Protein 2X2S (pdb70)

Foldseek 3Di:
DDDAWAKWFKAQQLANQWTWFFDDDPLAFWTFIWIAGDDPDDDLRRMWTWAFDDDDDQPTKTWTARRPNRFTFFADAAPDTTTGGDDDPPPQRRIWGWHALPPQFKTATAGSPQRNATWFFPPSDNDGDTGIGRHHDDSDSRRIIGIGHD/DDPAWDKWFKAAQLARQWGWFQPPLDLAFWGWIAIAGCPPHHDQRRMWTWAFDDDDDQPTKTWTARRRRRFTWFADDEFATITGGHDDPPPQRRIWGWHALDPPDDFKTWTAGSVNRLATFFFPPSDNDGDTGTGSYHHDSDSRRIIGTHHD/DDDAWAKWFKAQQLANQWTWFQPPLDQAFWGWIAIAGAPPDRDQRRMWTWAFDDDDDQVTKTFTARRRHRFTWFADAAPDFITGGHDDPPPQRRIWGWAALVCKTATAGSVQNQATWFFPPSDNDGPTGTGRHHDDSDSRRIIDIGHD/DPPAWDKWFKAAQLARQWTWFQPPLDQAFWGWIFIAGCPPHHDQRRMWTWAFDDDDDQVTKTWTARRRRRFTFFADDEFATITGGHDDPVDQRRIWGWHALDPPDDFKTWTAGSVNRQATFFFPPSDNDGPTGTGSYHHDSPSRRIIGTHHD

Organism: Sclerotinia sclerotiorum (NCBI:txid5180)

B-factor: mean 22.31, std 8.88, range [4.74, 63.53]

InterPro domains:
  IPR000772 Ricin B, lectin domain [PF14200] (45-135)
  IPR035992 Ricin B-like lectins [SSF50370] (7-150)

Radius of gyration: 33.46 Å; Cα contacts (8 Å, |Δi|>4): 2000; chains: 4; bounding box: 42×69×101 Å

CATH classification: 2.80.10.50

Nearest PDB structures (foldseek):
  2x2s-assembly1_C  TM=1.007E+00  e=1.708E-29  Sclerotinia sclerotiorum
  2x2s-assembly2_A  TM=9.882E-01  e=2.435E-25  Sclerotinia sclerotiorum
  2x2t-assembly1_A-2  TM=9.970E-01  e=7.526E-25  Sclerotinia sclerotiorum
  4ouj-assembly1_A  TM=8.711E-01  e=2.627E-09  Clostridium botulinum B1 str. Okra
  2vse-assembly2_B  TM=8.659E-01  e=9.618E-08  Lysinibacillus sphaericus

Structure (mmCIF, N/CA/C/O backbone):
data_2X2S
#
_entry.id   2X2S
#
_cell.length_a   127.318
_cell.length_b   127.318
_cell.length_c   86.652
_cell.angle_alpha   90.00
_cell.angle_beta   90.00
_cell.angle_gamma   120.00
#
_symmetry.space_group_name_H-M   'P 61'
#
loop_
_entity.id
_entity.type
_entity.pdbx_description
1 polymer AGGLUTININ
2 non-polymer GLYCEROL
3 water water
#
loop_
_atom_site.group_PDB
_atom_site.id
_atom_site.type_symbol
_atom_site.label_atom_id
_atom_site.label_alt_id
_atom_site.label_comp_id
_atom_site.label_asym_id
_atom_site.label_entity_id
_atom_site.label_seq_id
_atom_site.pdbx_PDB_ins_code
_atom_site.Cartn_x
_atom_site.Cartn_y
_atom_site.Cartn_z
_atom_site.occupancy
_atom_site.B_iso_or_equiv
_atom_site.auth_seq_id
_atom_site.auth_comp_id
_atom_site.auth_asym_id
_atom_site.auth_atom_id
_atom_site.pdbx_PDB_model_num
ATOM 1 N N . GLY A 1 2 ? 37.826 0.106 18.512 1.00 32.24 2 GLY A N 1
ATOM 2 C CA . GLY A 1 2 ? 36.639 0.725 17.887 1.00 31.78 2 GLY A CA 1
ATOM 3 C C . GLY A 1 2 ? 36.699 2.224 18.087 1.00 29.89 2 GLY A C 1
ATOM 4 O O . GLY A 1 2 ? 37.370 2.719 19.001 1.00 32.30 2 GLY A O 1
ATOM 5 N N . PHE A 1 3 ? 36.000 2.940 17.234 1.00 30.38 3 PHE A N 1
ATOM 6 C CA . PHE A 1 3 ? 35.934 4.383 17.323 1.00 28.91 3 PHE A CA 1
ATOM 7 C C . PHE A 1 3 ? 34.826 4.716 18.306 1.00 32.51 3 PHE A C 1
ATOM 8 O O . PHE A 1 3 ? 33.674 4.305 18.110 1.00 33.17 3 PHE A O 1
ATOM 16 N N . LYS A 1 4 ? 35.182 5.456 19.352 1.00 28.53 4 LYS A N 1
ATOM 17 C CA . LYS A 1 4 ? 34.259 5.816 20.424 1.00 32.99 4 LYS A CA 1
ATOM 18 C C . LYS A 1 4 ? 34.206 7.342 20.588 1.00 30.38 4 LYS A C 1
ATOM 19 O O . LYS A 1 4 ? 33.878 7.819 21.663 1.00 33.32 4 LYS A O 1
ATOM 25 N N . GLY A 1 5 ? 34.501 8.091 19.527 1.00 26.06 5 GLY A N 1
ATOM 26 C CA . GLY A 1 5 ? 34.486 9.561 19.603 1.00 25.99 5 GLY A CA 1
ATOM 27 C C . GLY A 1 5 ? 35.874 10.103 19.904 1.00 23.58 5 GLY A C 1
ATOM 28 O O . GLY A 1 5 ? 36.880 9.482 19.580 1.00 21.50 5 GLY A O 1
ATOM 29 N N . VAL A 1 6 ? 35.934 11.265 20.537 1.00 21.07 6 VAL A N 1
ATOM 30 C CA . VAL A 1 6 ? 37.205 11.947 20.677 1.00 19.07 6 VAL A CA 1
ATOM 31 C C . VAL A 1 6 ? 38.177 11.143 21.530 1.00 18.64 6 VAL A C 1
ATOM 32 O O . VAL A 1 6 ? 37.782 10.489 22.512 1.00 22.29 6 VAL A O 1
ATOM 36 N N . GLY A 1 7 ? 39.457 11.225 21.171 1.00 19.07 7 GLY A N 1
ATOM 37 C CA . GLY A 1 7 ? 40.509 10.545 21.882 1.00 18.74 7 GLY A CA 1
ATOM 38 C C . GLY A 1 7 ? 41.701 10.303 20.976 1.00 18.07 7 GLY A C 1
ATOM 39 O O . GLY A 1 7 ? 41.683 10.733 19.853 1.00 17.78 7 GLY A O 1
ATOM 40 N N . THR A 1 8 ? 42.707 9.598 21.506 1.00 17.79 8 THR A N 1
ATOM 41 C CA A THR A 1 8 ? 43.920 9.253 20.778 0.40 17.45 8 THR A CA 1
ATOM 42 C CA B THR A 1 8 ? 43.894 9.273 20.735 0.60 17.08 8 THR A CA 1
ATOM 43 C C . THR A 1 8 ? 43.797 7.830 20.250 1.00 18.51 8 THR A C 1
ATOM 44 O O . THR A 1 8 ? 43.388 6.933 20.997 1.00 18.33 8 THR A O 1
ATOM 51 N N . TYR A 1 9 ? 44.142 7.637 18.981 1.00 16.66 9 TYR A N 1
ATOM 52 C CA . TYR A 1 9 ? 44.032 6.348 18.311 1.00 17.82 9 TYR A CA 1
ATOM 53 C C . TYR A 1 9 ? 45.190 6.063 17.401 1.00 18.20 9 TYR A C 1
ATOM 54 O O . TYR A 1 9 ? 45.826 6.978 16.868 1.00 17.66 9 TYR A O 1
ATOM 63 N N . GLU A 1 10 ? 45.434 4.771 17.160 1.00 17.28 10 GLU A N 1
ATOM 64 C CA . GLU A 1 10 ? 46.089 4.359 15.931 1.00 16.19 10 GLU A CA 1
ATOM 65 C C . GLU A 1 10 ? 44.992 4.169 14.902 1.00 16.92 10 GLU A C 1
ATOM 66 O O . GLU A 1 10 ? 43.916 3.671 15.244 1.00 17.08 10 GLU A O 1
ATOM 72 N N . ILE A 1 11 ? 45.249 4.577 13.667 1.00 15.52 11 ILE A N 1
ATOM 73 C CA . ILE A 1 11 ? 44.294 4.435 12.589 1.00 15.37 11 ILE A CA 1
ATOM 74 C C . ILE A 1 11 ? 44.888 3.376 11.665 1.00 15.47 11 ILE A C 1
ATOM 75 O O . ILE A 1 11 ? 46.012 3.517 11.205 1.00 15.36 11 ILE A O 1
ATOM 80 N N . VAL A 1 12 ? 44.126 2.324 11.430 1.00 14.30 12 VAL A N 1
ATOM 81 C CA . VAL A 1 12 ? 44.653 1.052 10.903 1.00 14.31 12 VAL A CA 1
ATOM 82 C C . VAL A 1 12 ? 43.919 0.664 9.630 1.00 14.47 12 VAL A C 1
ATOM 83 O O . VAL A 1 12 ? 42.694 0.541 9.626 1.00 15.43 12 VAL A O 1
ATOM 87 N N . PRO A 1 13 ? 44.666 0.468 8.520 1.00 13.91 13 PRO A N 1
ATOM 88 C CA . PRO A 1 13 ? 43.955 0.106 7.289 1.00 14.85 13 PRO A CA 1
ATOM 89 C C . PRO A 1 13 ? 43.349 -1.289 7.349 1.00 17.37 13 PRO A C 1
ATOM 90 O O . PRO A 1 13 ? 43.999 -2.227 7.790 1.00 16.13 13 PRO A O 1
ATOM 94 N N . TYR A 1 14 ? 42.110 -1.415 6.888 1.00 16.13 14 TYR A N 1
ATOM 95 C CA . TYR A 1 14 ? 41.338 -2.630 6.987 1.00 17.71 14 TYR A CA 1
ATOM 96 C C . TYR A 1 14 ? 42.013 -3.821 6.336 1.00 16.80 14 TYR A C 1
ATOM 97 O O . TYR A 1 14 ? 42.037 -4.903 6.911 1.00 19.37 14 TYR A O 1
ATOM 106 N N . GLN A 1 15 ? 42.600 -3.603 5.173 1.00 15.55 15 GLN A N 1
ATOM 107 C CA . GLN A 1 15 ? 43.237 -4.720 4.450 1.00 16.50 15 GLN A CA 1
ATOM 108 C C . GLN A 1 15 ? 44.550 -5.168 5.098 1.00 16.30 15 GLN A C 1
ATOM 109 O O . GLN A 1 15 ? 45.025 -6.260 4.833 1.00 17.15 15 GLN A O 1
ATOM 115 N N . ALA A 1 16 ? 45.143 -4.338 5.932 1.00 15.68 16 ALA A N 1
ATOM 116 C CA . ALA A 1 16 ? 46.448 -4.648 6.522 1.00 16.46 16 ALA A CA 1
ATOM 117 C C . ALA A 1 16 ? 46.543 -4.169 7.963 1.00 14.63 16 ALA A C 1
ATOM 118 O O . ALA A 1 16 ? 47.278 -3.191 8.254 1.00 15.09 16 ALA A O 1
ATOM 120 N N . PRO A 1 17 ? 45.896 -4.900 8.883 1.00 16.00 17 PRO A N 1
ATOM 121 C CA . PRO A 1 17 ? 45.939 -4.487 10.268 1.00 17.67 17 PRO A CA 1
ATOM 122 C C . PRO A 1 17 ? 47.307 -4.609 10.948 1.00 16.78 17 PRO A C 1
ATOM 123 O O . PRO A 1 17 ? 47.480 -4.106 12.066 1.00 17.25 17 PRO A O 1
ATOM 127 N N . SER A 1 18 ? 48.276 -5.202 10.253 1.00 14.74 18 SER A N 1
ATOM 128 C CA . SER A 1 18 ? 49.670 -5.191 10.699 1.00 15.43 18 SER A CA 1
ATOM 129 C C . SER A 1 18 ? 50.369 -3.843 10.473 1.00 15.88 18 SER A C 1
ATOM 130 O O . SER A 1 18 ? 51.566 -3.703 10.802 1.00 17.02 18 SER A O 1
ATOM 133 N N . LEU A 1 19 ? 49.647 -2.893 9.900 1.00 14.99 19 LEU A N 1
ATOM 134 C CA . LEU A 1 19 ? 50.151 -1.561 9.580 1.00 14.25 19 LEU A CA 1
ATOM 135 C C . LEU A 1 19 ? 49.280 -0.491 10.276 1.00 15.00 19 LEU A C 1
ATOM 136 O O . LEU A 1 19 ? 48.151 -0.748 10.678 1.00 15.30 19 LEU A O 1
ATOM 141 N N . ASN A 1 20 ? 49.816 0.722 10.383 1.00 15.02 20 ASN A N 1
ATOM 142 C CA . ASN A 1 20 ? 48.988 1.870 10.786 1.00 15.48 20 ASN A CA 1
ATOM 143 C C . ASN A 1 20 ? 49.361 3.121 10.004 1.00 15.10 20 ASN A C 1
ATOM 144 O O . ASN A 1 20 ? 50.301 3.124 9.191 1.00 15.45 20 ASN A O 1
ATOM 149 N N . LEU A 1 21 ? 48.597 4.179 10.243 1.00 16.04 21 LEU A N 1
ATOM 150 C CA A LEU A 1 21 ? 48.778 5.469 9.588 0.60 16.34 21 LEU A CA 1
ATOM 151 C CA B LEU A 1 21 ? 48.822 5.454 9.557 0.40 16.04 21 LEU A CA 1
ATOM 152 C C . LEU A 1 21 ? 49.901 6.238 10.304 1.00 15.98 21 LEU A C 1
ATOM 153 O O . LEU A 1 21 ? 49.840 6.417 11.516 1.00 17.18 21 LEU A O 1
ATOM 162 N N . ASN A 1 22 ? 50.911 6.674 9.565 1.00 15.79 22 ASN A N 1
ATOM 163 C CA . ASN A 1 22 ? 52.158 7.250 10.139 1.00 18.37 22 ASN A CA 1
ATOM 164 C C . ASN A 1 22 ? 52.534 8.482 9.330 1.00 22.18 22 ASN A C 1
ATOM 165 O O . ASN A 1 22 ? 52.426 8.483 8.089 1.00 21.09 22 ASN A O 1
ATOM 170 N N . ALA A 1 23 ? 53.029 9.518 10.011 1.00 17.81 23 ALA A N 1
ATOM 171 C CA . ALA A 1 23 ? 53.689 10.625 9.323 1.00 19.86 23 ALA A CA 1
ATOM 172 C C . ALA A 1 23 ? 55.009 10.827 10.050 1.00 22.15 23 ALA A C 1
ATOM 173 O O . ALA A 1 23 ? 55.036 10.803 11.274 1.00 24.78 23 ALA A O 1
ATOM 175 N N . TRP A 1 24 ? 56.104 10.983 9.337 1.00 20.43 24 TRP A N 1
ATOM 176 C CA . TRP A 1 24 ? 57.377 11.183 10.021 1.00 24.01 24 TRP A CA 1
ATOM 177 C C . TRP A 1 24 ? 57.996 12.512 9.675 1.00 27.07 24 TRP A C 1
ATOM 178 O O . TRP A 1 24 ? 58.047 12.921 8.513 1.00 29.25 24 TRP A O 1
ATOM 189 N N . GLU A 1 25 ? 58.508 13.183 10.703 1.00 27.31 25 GLU A N 1
ATOM 190 C CA . GLU A 1 25 ? 59.463 14.252 10.494 1.00 29.22 25 GLU A CA 1
ATOM 191 C C . GLU A 1 25 ? 60.476 14.257 11.636 1.00 29.96 25 GLU A C 1
ATOM 192 O O . GLU A 1 25 ? 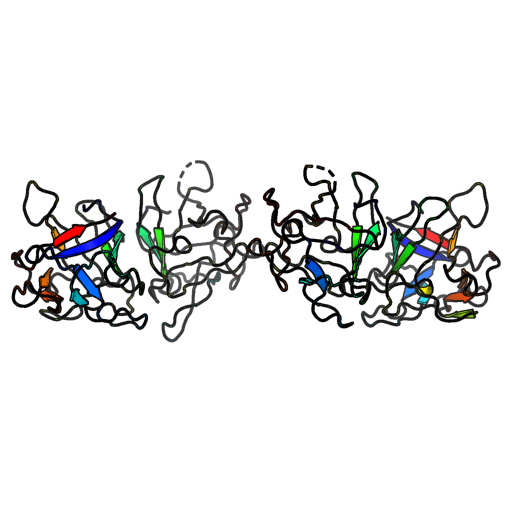60.184 13.759 12.740 1.00 30.80 25 GLU A O 1
ATOM 198 N N . GLY A 1 26 ? 61.662 14.799 11.358 1.00 31.12 26 GLY A N 1
ATOM 199 C CA . GLY A 1 26 ? 62.774 14.755 12.306 1.00 34.48 26 GLY A CA 1
ATOM 200 C C . GLY A 1 26 ? 62.990 16.021 13.109 1.00 36.52 26 GLY A C 1
ATOM 201 O O . GLY A 1 26 ? 63.654 15.965 14.149 1.00 38.17 26 GLY A O 1
ATOM 202 N N . LYS A 1 27 ? 62.490 17.167 12.629 1.00 33.58 27 LYS A N 1
ATOM 203 C CA . LYS A 1 27 ? 62.637 18.429 13.370 1.00 36.18 27 LYS A CA 1
ATOM 204 C C . LYS A 1 27 ? 61.306 19.146 13.498 1.00 32.55 27 LYS A C 1
ATOM 205 O O . LYS A 1 27 ? 61.269 20.377 13.473 1.00 32.19 27 LYS A O 1
ATOM 211 N N . LEU A 1 28 ? 60.239 18.360 13.629 1.00 29.26 28 LEU A N 1
ATOM 212 C CA . LEU A 1 28 ? 58.889 18.885 13.903 1.00 28.82 28 LEU A CA 1
ATOM 213 C C . LEU A 1 28 ? 58.355 19.808 12.793 1.00 28.29 28 LEU A C 1
ATOM 214 O O . LEU A 1 28 ? 57.374 20.496 12.968 1.00 29.44 28 LEU A O 1
ATOM 219 N N . GLU A 1 29 ? 58.964 19.766 11.615 1.00 27.40 29 GLU A N 1
ATOM 220 C CA . GLU A 1 29 ? 58.527 20.630 10.530 1.00 27.17 29 GLU A CA 1
ATOM 221 C C . GLU A 1 29 ? 57.164 20.171 9.944 1.00 24.88 29 GLU A C 1
ATOM 222 O O . GLU A 1 29 ? 56.863 18.981 9.962 1.00 23.03 29 GLU A O 1
ATOM 228 N N . PRO A 1 30 ? 56.359 21.119 9.418 1.00 22.39 30 PRO A N 1
ATOM 229 C CA . PRO A 1 30 ? 55.080 20.774 8.790 1.00 21.00 30 PRO A CA 1
ATOM 230 C C . PRO A 1 30 ? 55.242 20.174 7.430 1.00 22.18 30 PRO A C 1
ATOM 231 O O . PRO A 1 30 ? 56.281 20.349 6.797 1.00 24.23 30 PRO A O 1
ATOM 235 N N . GLY A 1 31 ? 54.212 19.462 6.980 1.00 19.56 31 GLY A N 1
ATOM 236 C CA . GLY A 1 31 ? 54.151 18.968 5.587 1.00 20.59 31 GLY A CA 1
ATOM 237 C C . GLY A 1 31 ? 54.497 17.524 5.332 1.00 21.32 31 GLY A C 1
ATOM 238 O O . GLY A 1 31 ? 54.562 17.119 4.166 1.00 21.85 31 GLY A O 1
ATOM 239 N N . ALA A 1 32 ? 54.771 16.765 6.393 1.00 17.75 32 ALA A N 1
ATOM 240 C CA . ALA A 1 32 ? 55.020 15.318 6.233 1.00 18.71 32 ALA A CA 1
ATOM 241 C C . ALA A 1 32 ? 53.888 14.650 5.471 1.00 17.87 32 ALA A C 1
ATOM 242 O O . ALA A 1 32 ? 52.692 14.927 5.717 1.00 17.04 32 ALA A O 1
ATOM 244 N N . VAL A 1 33 ? 54.227 13.733 4.570 1.00 17.88 33 VAL A N 1
ATOM 245 C CA . VAL A 1 33 ? 53.198 12.946 3.911 1.00 17.81 33 VAL A CA 1
ATOM 246 C C . VAL A 1 33 ? 52.825 11.779 4.792 1.00 17.10 33 VAL A C 1
ATOM 247 O O . VAL A 1 33 ? 53.595 11.353 5.665 1.00 19.19 33 VAL A O 1
ATOM 251 N N . VAL A 1 34 ? 51.639 11.258 4.565 1.00 16.25 34 VAL A N 1
ATOM 252 C CA . VAL A 1 34 ? 51.096 10.205 5.382 1.00 15.10 34 VAL A CA 1
ATOM 253 C C . VAL A 1 34 ? 51.142 8.920 4.560 1.00 15.32 34 VAL A C 1
ATOM 254 O O . VAL A 1 34 ? 50.635 8.847 3.427 1.00 17.06 34 VAL A O 1
ATOM 258 N N . ARG A 1 35 ? 51.692 7.891 5.191 1.00 15.91 35 ARG A N 1
ATOM 259 C CA . ARG A 1 35 ? 51.826 6.583 4.587 1.00 15.84 35 ARG A CA 1
ATOM 260 C C . ARG A 1 35 ? 51.439 5.540 5.594 1.00 14.96 35 ARG A C 1
ATOM 261 O O . ARG A 1 35 ? 51.410 5.800 6.797 1.00 16.84 35 ARG A O 1
ATOM 269 N N . THR A 1 36 ? 51.169 4.346 5.113 1.00 14.49 36 THR A N 1
ATOM 270 C CA . THR A 1 36 ? 51.029 3.228 6.026 1.00 13.71 36 THR A CA 1
ATOM 271 C C . THR A 1 36 ? 52.425 2.809 6.448 1.00 15.34 36 THR A C 1
ATOM 272 O O . THR A 1 36 ? 53.414 3.013 5.725 1.00 16.21 36 THR A O 1
ATOM 276 N N . TYR A 1 37 ? 52.526 2.231 7.630 1.00 15.67 37 TYR A N 1
ATOM 277 C CA . TYR A 1 37 ? 53.815 1.796 8.129 1.00 16.89 37 TYR A CA 1
ATOM 278 C C . TYR A 1 37 ? 53.606 0.661 9.104 1.00 15.21 37 TYR A C 1
ATOM 279 O O . TYR A 1 37 ? 52.591 0.561 9.801 1.00 15.86 37 TYR A O 1
ATOM 288 N N . THR A 1 38 ? 54.608 -0.204 9.146 1.00 16.63 38 THR A N 1
ATOM 289 C CA . THR A 1 38 ? 54.679 -1.281 10.085 1.00 17.98 38 THR A CA 1
ATOM 290 C C . THR A 1 38 ? 54.243 -0.885 11.483 1.00 18.80 38 THR A C 1
ATOM 291 O O . THR A 1 38 ? 54.777 0.050 12.089 1.00 18.80 38 THR A O 1
ATOM 295 N N . ARG A 1 39 ? 53.332 -1.666 12.025 1.00 19.52 39 ARG A N 1
ATOM 296 C CA . ARG A 1 39 ? 52.705 -1.353 13.281 1.00 23.00 39 ARG A CA 1
ATOM 297 C C . ARG A 1 39 ? 53.524 -1.819 14.439 1.00 25.07 39 ARG A C 1
ATOM 298 O O . ARG A 1 39 ? 53.831 -3.030 14.589 1.00 24.48 39 ARG A O 1
ATOM 306 N N . GLY A 1 40 ? 53.960 -0.865 15.259 1.00 28.22 40 GLY A N 1
ATOM 307 C CA . GLY A 1 40 ? 54.595 -1.228 16.512 1.00 31.24 40 GLY A CA 1
ATOM 308 C C . GLY A 1 40 ? 53.542 -1.755 17.482 1.00 32.42 40 GLY A C 1
ATOM 309 O O . GLY A 1 40 ? 52.386 -1.273 17.518 1.00 31.20 40 GLY A O 1
ATOM 310 N N . ASP A 1 41 ? 53.920 -2.790 18.208 1.00 30.49 41 ASP A N 1
ATOM 311 C CA . ASP A 1 41 ? 53.098 -3.302 19.314 1.00 32.48 41 ASP A CA 1
ATOM 312 C C . ASP A 1 41 ? 52.782 -2.177 20.313 1.00 34.95 41 ASP A C 1
ATOM 313 O O . ASP A 1 41 ? 51.656 -2.099 20.830 1.00 36.21 41 ASP A O 1
ATOM 318 N N . LYS A 1 42 ? 53.769 -1.298 20.529 1.00 35.31 42 LYS A N 1
ATOM 319 C CA . LYS A 1 42 ? 53.604 -0.044 21.284 1.00 36.67 42 LYS A CA 1
ATOM 320 C C . LYS A 1 42 ? 53.909 1.136 20.335 1.00 35.64 42 LYS A C 1
ATOM 321 O O . LYS A 1 42 ? 55.060 1.533 20.163 1.00 37.07 42 LYS A O 1
ATOM 327 N N . PRO A 1 43 ? 52.879 1.686 19.699 1.00 34.39 43 PRO A N 1
ATOM 328 C CA . PRO A 1 43 ? 53.155 2.680 18.639 1.00 34.36 43 PRO A CA 1
ATOM 329 C C . PRO A 1 43 ? 53.771 3.990 19.146 1.00 34.20 43 PRO A C 1
ATOM 330 O O . PRO A 1 43 ? 53.454 4.448 20.257 1.00 34.09 43 PRO A O 1
ATOM 334 N N . SER A 1 44 ? 54.678 4.572 18.364 1.00 33.58 44 SER A N 1
ATOM 335 C CA . SER A 1 44 ? 55.257 5.866 18.741 1.00 31.63 44 SER A CA 1
ATOM 336 C C . SER A 1 44 ? 54.258 6.952 18.377 1.00 28.47 44 SER A C 1
ATOM 337 O O . SER A 1 44 ? 53.310 6.689 17.661 1.00 24.48 44 SER A O 1
ATOM 340 N N . ASP A 1 45 ? 54.480 8.171 18.857 1.00 24.06 45 ASP A N 1
ATOM 341 C CA A ASP A 1 45 ? 53.554 9.301 18.698 0.60 25.14 45 ASP A CA 1
ATOM 342 C CA B ASP A 1 45 ? 53.441 9.194 18.670 0.40 25.44 45 ASP A CA 1
ATOM 343 C C . ASP A 1 45 ? 53.371 9.764 17.252 1.00 21.79 45 ASP A C 1
ATOM 344 O O . ASP A 1 45 ? 52.383 10.438 16.914 1.00 21.44 45 ASP A O 1
ATOM 353 N N A ASN A 1 46 ? 54.318 9.442 16.378 0.70 21.95 46 ASN A N 1
ATOM 354 N N B ASN A 1 46 ? 54.367 9.462 16.409 0.30 21.50 46 ASN A N 1
ATOM 355 C CA A ASN A 1 46 ? 54.139 9.828 14.988 0.70 19.46 46 ASN A CA 1
ATOM 356 C CA B ASN A 1 46 ? 54.268 9.672 14.952 0.30 19.69 46 ASN A CA 1
ATOM 357 C C A ASN A 1 46 ? 53.093 8.949 14.286 0.70 19.64 46 ASN A C 1
ATOM 358 C C B ASN A 1 46 ? 53.064 8.970 14.340 0.30 19.31 46 ASN A C 1
ATOM 359 O O A ASN A 1 46 ? 52.622 9.292 13.192 0.70 19.03 46 ASN A O 1
ATOM 360 O O B ASN A 1 46 ? 52.505 9.413 13.333 0.30 18.82 46 ASN A O 1
ATOM 369 N N . ALA A 1 47 ? 52.728 7.828 14.931 1.00 19.44 47 ALA A N 1
ATOM 370 C CA . ALA A 1 47 ? 51.677 6.956 14.472 1.00 17.55 47 ALA A CA 1
ATOM 371 C C . ALA A 1 47 ? 50.464 6.953 15.410 1.00 17.00 47 ALA A C 1
ATOM 372 O O . ALA A 1 47 ? 49.670 6.017 15.408 1.00 19.17 47 ALA A O 1
ATOM 374 N N . LYS A 1 48 ? 50.313 7.997 16.234 1.00 17.28 48 LYS A N 1
ATOM 375 C CA . LYS A 1 48 ? 49.105 8.187 17.031 1.00 17.14 48 LYS A CA 1
ATOM 376 C C . LYS A 1 48 ? 48.455 9.519 16.637 1.00 15.77 48 LYS A C 1
ATOM 377 O O . LYS A 1 48 ? 49.152 10.453 16.226 1.00 15.00 48 LYS A O 1
ATOM 383 N N . TRP A 1 49 ? 47.139 9.552 16.719 1.00 13.83 49 TRP A N 1
ATOM 384 C CA . TRP A 1 49 ? 46.333 10.648 16.140 1.00 13.43 49 TRP A CA 1
ATOM 385 C C . TRP A 1 49 ? 45.272 11.026 17.139 1.00 14.46 49 TRP A C 1
ATOM 386 O O . TRP A 1 49 ? 44.521 10.161 17.635 1.00 15.52 49 TRP A O 1
ATOM 397 N N . GLN A 1 50 ? 45.214 12.312 17.463 1.00 14.08 50 GLN A N 1
ATOM 398 C CA . GLN A 1 50 ? 44.152 12.814 18.288 1.00 13.94 50 GLN A CA 1
ATOM 399 C C . GLN A 1 50 ? 42.970 13.196 17.418 1.00 16.12 50 GLN A C 1
ATOM 400 O O . GLN A 1 50 ? 43.071 14.072 16.532 1.00 15.49 50 GLN A O 1
ATOM 406 N N . VAL A 1 51 ? 41.864 12.504 17.634 1.00 14.64 51 VAL A N 1
ATOM 407 C CA . VAL A 1 51 ? 40.606 12.842 16.969 1.00 14.17 51 VAL A CA 1
ATOM 408 C C . VAL A 1 51 ? 39.948 13.879 17.865 1.00 15.17 51 VAL A C 1
ATOM 409 O O . VAL A 1 51 ? 39.628 13.601 19.010 1.00 16.40 51 VAL A O 1
ATOM 413 N N . ALA A 1 52 ? 39.774 15.075 17.308 1.00 14.37 52 ALA A N 1
ATOM 414 C CA . ALA A 1 52 ? 39.256 16.236 18.028 1.00 13.92 52 ALA A CA 1
ATOM 415 C C . ALA A 1 52 ? 37.982 16.738 17.359 1.00 15.07 52 ALA A C 1
ATOM 416 O O . ALA A 1 52 ? 38.000 17.094 16.192 1.00 15.38 52 ALA A O 1
ATOM 418 N N . LEU A 1 53 ? 36.889 16.771 18.103 1.00 15.36 53 LEU A N 1
ATOM 419 C CA . LEU A 1 53 ? 35.596 17.245 17.568 1.00 14.56 53 LEU A CA 1
ATOM 420 C C . LEU A 1 53 ? 35.636 18.735 17.375 1.00 14.50 53 LEU A C 1
ATOM 421 O O . LEU A 1 53 ? 35.982 19.464 18.316 1.00 15.30 53 LEU A O 1
ATOM 426 N N . VAL A 1 54 ? 35.268 19.194 16.182 1.00 14.46 54 VAL A N 1
ATOM 427 C CA . VAL A 1 54 ? 35.200 20.625 15.860 1.00 15.42 54 VAL A CA 1
ATOM 428 C C . VAL A 1 54 ? 33.812 21.146 15.476 1.00 16.96 54 VAL A C 1
ATOM 429 O O . VAL A 1 54 ? 33.555 22.370 15.525 1.00 18.69 54 VAL A O 1
ATOM 433 N N . ALA A 1 55 ? 32.888 20.253 15.119 1.00 17.84 55 ALA A N 1
ATOM 434 C CA . ALA A 1 55 ? 31.509 20.685 14.862 1.00 17.57 55 ALA A CA 1
ATOM 435 C C . ALA A 1 55 ? 30.566 19.517 14.921 1.00 20.64 55 ALA A C 1
ATOM 436 O O . ALA A 1 55 ? 30.960 18.374 14.662 1.00 19.54 55 ALA A O 1
ATOM 438 N N . GLY A 1 56 ? 29.321 19.809 15.271 1.00 23.28 56 GLY A N 1
ATOM 439 C CA . GLY A 1 56 ? 28.278 18.803 15.183 1.00 23.96 56 GLY A CA 1
ATOM 440 C C . GLY A 1 56 ? 28.361 17.771 16.286 1.00 25.31 56 GLY A C 1
ATOM 441 O O . GLY A 1 56 ? 29.042 17.960 17.307 1.00 26.26 56 GLY A O 1
ATOM 442 N N A SER A 1 57 ? 27.640 16.684 16.158 0.60 27.68 57 SER A N 1
ATOM 443 N N B SER A 1 57 ? 27.654 16.668 16.001 0.40 26.96 57 SER A N 1
ATOM 444 C CA A SER A 1 57 ? 27.681 15.679 17.208 0.60 29.55 57 SER A CA 1
ATOM 445 C CA B SER A 1 57 ? 27.588 15.443 16.800 0.40 28.20 57 SER A CA 1
ATOM 446 C C A SER A 1 57 ? 27.038 14.469 16.640 0.60 30.22 57 SER A C 1
ATOM 447 C C B SER A 1 57 ? 27.101 14.293 15.901 0.40 28.60 57 SER A C 1
ATOM 448 O O A SER A 1 57 ? 26.224 14.598 15.735 0.60 32.08 57 SER A O 1
ATOM 449 O O B SER A 1 57 ? 26.611 14.515 14.791 0.40 28.18 57 SER A O 1
ATOM 454 N N A GLY A 1 58 ? 27.422 13.301 17.152 0.60 31.99 58 GLY A N 1
ATOM 455 N N B GLY A 1 58 ? 27.240 13.059 16.371 0.40 29.28 58 GLY A N 1
ATOM 456 C CA A GLY A 1 58 ? 26.913 12.031 16.643 0.60 33.27 58 GLY A CA 1
ATOM 457 C CA B GLY A 1 58 ? 26.747 11.902 15.625 0.40 29.53 58 GLY A CA 1
ATOM 458 C C A GLY A 1 58 ? 26.976 11.998 15.129 0.60 33.45 58 GLY A C 1
ATOM 459 C C B GLY A 1 58 ? 27.617 11.516 14.439 0.40 29.71 58 GLY A C 1
ATOM 460 O O A GLY A 1 58 ? 28.070 12.027 14.546 0.60 34.74 58 GLY A O 1
ATOM 461 O O B GLY A 1 58 ? 28.801 11.859 14.373 0.40 27.13 58 GLY A O 1
ATOM 462 N N A ASP A 1 59 ? 25.803 11.987 14.496 0.60 34.44 59 ASP A N 1
ATOM 463 N N B ASP A 1 59 ? 27.026 10.797 13.488 0.40 29.58 59 ASP A N 1
ATOM 464 C CA A ASP A 1 59 ? 25.695 11.886 13.030 0.60 35.11 59 ASP A CA 1
ATOM 465 C CA B ASP A 1 59 ? 27.754 10.354 12.307 0.40 29.32 59 ASP A CA 1
ATOM 466 C C A ASP A 1 59 ? 26.251 13.077 12.257 0.60 34.08 59 ASP A C 1
ATOM 467 C C B ASP A 1 59 ? 28.181 11.500 11.403 0.40 26.68 59 ASP A C 1
ATOM 468 O O A ASP A 1 59 ? 26.656 12.924 11.097 0.60 34.58 59 ASP A O 1
ATOM 469 O O B ASP A 1 59 ? 29.097 11.344 10.598 0.40 24.70 59 ASP A O 1
ATOM 478 N N A SER A 1 60 ? 26.285 14.251 12.891 0.60 30.10 60 SER A N 1
ATOM 479 N N B SER A 1 60 ? 27.509 12.639 11.529 0.40 26.09 60 SER A N 1
ATOM 480 C CA A SER A 1 60 ? 26.781 15.465 12.227 0.60 27.31 60 SER A CA 1
ATOM 481 C CA B SER A 1 60 ? 27.832 13.812 10.728 0.40 24.78 60 SER A CA 1
ATOM 482 C 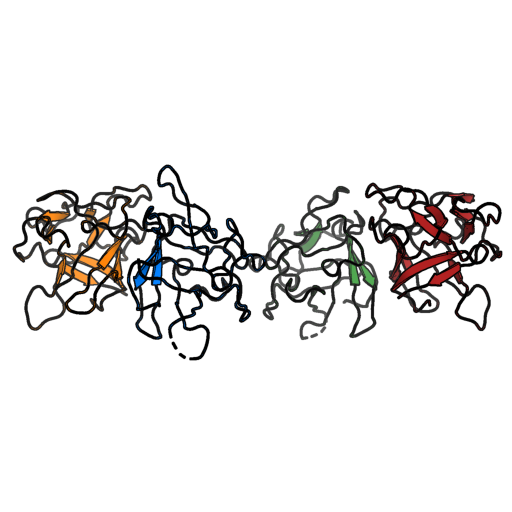C A SER A 1 60 ? 28.204 15.837 12.641 0.60 24.64 60 SER A C 1
ATOM 483 C C B SER A 1 60 ? 28.845 14.713 11.439 0.40 23.76 60 SER A C 1
ATOM 484 O O A SER A 1 60 ? 28.702 16.883 12.230 0.60 25.02 60 SER A O 1
ATOM 485 O O B SER A 1 60 ? 29.246 15.747 10.906 0.40 22.56 60 SER A O 1
ATOM 490 N N A ALA A 1 61 ? 28.872 14.983 13.415 0.60 22.94 61 ALA A N 1
ATOM 491 N N B ALA A 1 61 ? 29.263 14.318 12.636 0.40 21.11 61 ALA A N 1
ATOM 492 C CA A ALA A 1 61 ? 30.263 15.269 13.851 0.60 22.08 61 ALA A CA 1
ATOM 493 C CA B ALA A 1 61 ? 30.193 15.131 13.423 0.40 21.57 61 ALA A CA 1
ATOM 494 C C A ALA A 1 61 ? 31.308 15.425 12.724 0.60 20.33 61 ALA A C 1
ATOM 495 C C B ALA A 1 61 ? 31.449 15.354 12.621 0.40 20.14 61 ALA A C 1
ATOM 496 O O A ALA A 1 61 ? 31.410 14.591 11.829 0.60 23.82 61 ALA A O 1
ATOM 497 O O B ALA A 1 61 ? 31.854 14.486 11.828 0.40 20.45 61 ALA A O 1
ATOM 500 N N . GLU A 1 62 ? 32.110 16.488 12.831 1.00 18.94 62 GLU A N 1
ATOM 501 C CA . GLU A 1 62 ? 33.296 16.758 12.048 1.00 17.75 62 GLU A CA 1
ATOM 502 C C . GLU A 1 62 ? 34.466 16.802 13.012 1.00 15.16 62 GLU A C 1
ATOM 503 O O . GLU A 1 62 ? 34.337 17.385 14.105 1.00 15.35 62 GLU A O 1
ATOM 509 N N . TYR A 1 63 ? 35.597 16.263 12.576 1.00 14.20 63 TYR A N 1
ATOM 510 C CA . TYR A 1 63 ? 36.780 16.145 13.409 1.00 13.97 63 TYR A CA 1
ATOM 511 C C . TYR A 1 63 ? 38.018 16.660 12.720 1.00 16.02 63 TYR A C 1
ATOM 512 O O . TYR A 1 63 ? 38.170 16.558 11.504 1.00 16.61 63 TYR A O 1
ATOM 521 N N . LEU A 1 64 ? 38.940 17.168 13.528 1.00 12.30 64 LEU A N 1
ATOM 522 C CA . LEU A 1 64 ? 40.332 17.245 13.128 1.00 13.38 64 LEU A CA 1
ATOM 523 C C . LEU A 1 64 ? 40.995 15.919 13.512 1.00 13.66 64 LEU A C 1
ATOM 524 O O . LEU A 1 64 ? 40.650 15.318 14.529 1.00 15.49 64 LEU A O 1
ATOM 529 N N . ILE A 1 65 ? 41.974 15.473 12.726 1.00 14.32 65 ILE A N 1
ATOM 530 C CA . ILE A 1 65 ? 42.762 14.286 13.026 1.00 13.92 65 ILE A CA 1
ATOM 531 C C . ILE A 1 65 ? 44.210 14.752 13.136 1.00 13.68 65 ILE A C 1
ATOM 532 O O . ILE A 1 65 ? 44.857 15.065 12.131 1.00 13.65 65 ILE A O 1
ATOM 537 N N . ILE A 1 66 ? 44.652 14.918 14.384 1.00 14.46 66 ILE A N 1
ATOM 538 C CA . ILE A 1 66 ? 45.825 15.669 14.718 1.00 12.81 66 ILE A CA 1
ATOM 539 C C . ILE A 1 66 ? 46.968 14.720 15.049 1.00 12.39 66 ILE A C 1
ATOM 540 O O . ILE A 1 66 ? 46.865 13.884 15.957 1.00 15.16 66 ILE A O 1
ATOM 545 N N . ASN A 1 67 ? 48.085 14.864 14.363 1.00 13.43 67 ASN A N 1
ATOM 546 C CA . ASN A 1 67 ? 49.219 13.995 14.666 1.00 13.90 67 ASN A CA 1
ATOM 547 C C . ASN A 1 67 ? 49.702 14.271 16.077 1.00 14.39 67 ASN A C 1
ATOM 548 O O . ASN A 1 67 ? 49.921 15.437 16.463 1.00 15.97 67 ASN A O 1
ATOM 553 N N . VAL A 1 68 ? 49.849 13.226 16.889 1.00 14.05 68 VAL A N 1
ATOM 554 C CA . VAL A 1 68 ? 50.226 13.442 18.277 1.00 14.38 68 VAL A CA 1
ATOM 555 C C . VAL A 1 68 ? 51.628 14.013 18.436 1.00 15.27 68 VAL A C 1
ATOM 556 O O . VAL A 1 68 ? 51.854 14.864 19.315 1.00 18.29 68 VAL A O 1
ATOM 560 N N . HIS A 1 69 ? 52.580 13.579 17.618 1.00 16.40 69 HIS A N 1
ATOM 561 C CA . HIS A 1 69 ? 53.926 14.074 17.729 1.00 18.19 69 HIS A CA 1
ATOM 562 C C . HIS A 1 69 ? 54.075 15.548 17.303 1.00 19.48 69 HIS A C 1
ATOM 563 O O . HIS A 1 69 ? 54.659 16.360 18.027 1.00 20.74 69 HIS A O 1
ATOM 570 N N . SER A 1 70 ? 53.531 15.908 16.146 1.00 19.24 70 SER A N 1
ATOM 571 C CA . SER A 1 70 ? 53.787 17.231 15.549 1.00 19.34 70 SER A CA 1
ATOM 572 C C . SER A 1 70 ? 52.740 18.278 15.836 1.00 18.85 70 SER A C 1
ATOM 573 O O . SER A 1 70 ? 53.017 19.493 15.766 1.00 19.71 70 SER A O 1
ATOM 576 N N . GLY A 1 71 ? 51.527 17.820 16.134 1.00 15.88 71 GLY A N 1
ATOM 577 C CA . GLY A 1 71 ? 50.365 18.679 16.265 1.00 15.14 71 GLY A CA 1
ATOM 578 C C . GLY A 1 71 ? 49.754 19.182 14.983 1.00 15.29 71 GLY A C 1
ATOM 579 O O . GLY A 1 71 ? 48.801 19.984 15.001 1.00 14.10 71 GLY A O 1
ATOM 580 N N . TYR A 1 72 ? 50.277 18.739 13.845 1.00 14.46 72 TYR A N 1
ATOM 581 C CA . TYR A 1 72 ? 49.722 19.155 12.579 1.00 13.80 72 TYR A CA 1
ATOM 582 C C . TYR A 1 72 ? 48.554 18.250 12.162 1.00 14.34 72 TYR A C 1
ATOM 583 O O . TYR A 1 72 ? 48.415 17.109 12.619 1.00 15.40 72 TYR A O 1
ATOM 592 N N . PHE A 1 73 ? 47.682 18.816 11.327 1.00 14.24 73 PHE A N 1
ATOM 593 C CA . PHE A 1 73 ? 46.382 18.232 10.997 1.00 14.66 73 PHE A CA 1
ATOM 594 C C . PHE A 1 73 ? 46.446 17.437 9.684 1.00 13.99 73 PHE A C 1
ATOM 595 O O . PHE A 1 73 ? 46.923 17.945 8.660 1.00 14.50 73 PHE A O 1
ATOM 603 N N . LEU A 1 74 ? 45.892 16.243 9.719 1.00 15.08 74 LEU A N 1
ATOM 604 C CA A LEU A 1 74 ? 45.713 15.409 8.515 0.30 15.63 74 LEU A CA 1
ATOM 605 C CA B LEU A 1 74 ? 45.709 15.418 8.501 0.70 14.47 74 LEU A CA 1
ATOM 606 C C . LEU A 1 74 ? 44.834 16.191 7.528 1.00 14.64 74 LEU A C 1
ATOM 607 O O . LEU A 1 74 ? 43.699 16.562 7.862 1.00 15.27 74 LEU A O 1
ATOM 616 N N . THR A 1 75 ? 45.359 16.436 6.329 1.00 12.83 75 THR A N 1
ATOM 617 C CA . THR A 1 75 ? 44.741 17.303 5.342 1.00 15.12 75 THR A CA 1
ATOM 618 C C . THR A 1 75 ? 44.774 16.693 3.970 1.00 14.55 75 THR A C 1
ATOM 619 O O . THR A 1 75 ? 45.791 16.138 3.585 1.00 15.67 75 THR A O 1
ATOM 623 N N . ALA A 1 76 ? 43.673 16.849 3.235 1.00 14.41 76 ALA A N 1
ATOM 624 C CA . ALA A 1 76 ? 43.627 16.546 1.812 1.00 15.49 76 ALA A CA 1
ATOM 625 C C . ALA A 1 76 ? 43.858 17.801 1.008 1.00 17.46 76 ALA A C 1
ATOM 626 O O . ALA A 1 76 ? 43.430 18.879 1.379 1.00 17.33 76 ALA A O 1
ATOM 628 N N . THR A 1 77 ? 44.566 17.669 -0.094 1.00 19.21 77 THR A N 1
ATOM 629 C CA . THR A 1 77 ? 44.766 18.796 -1.006 1.00 22.73 77 THR A CA 1
ATOM 630 C C . THR A 1 77 ? 44.054 18.637 -2.337 1.00 24.02 77 THR A C 1
ATOM 631 O O . THR A 1 77 ? 43.377 19.568 -2.810 1.00 26.25 77 THR A O 1
ATOM 635 N N . LYS A 1 78 ? 44.186 17.466 -2.970 1.00 20.57 78 LYS A N 1
ATOM 636 C CA . LYS A 1 78 ? 43.508 17.185 -4.231 1.00 22.26 78 LYS A CA 1
ATOM 637 C C . LYS A 1 78 ? 42.985 15.741 -4.227 1.00 18.74 78 LYS A C 1
ATOM 638 O O . LYS A 1 78 ? 43.592 14.860 -3.597 1.00 17.80 78 LYS A O 1
ATOM 644 N N . GLU A 1 79 ? 41.884 15.521 -4.945 1.00 19.42 79 GLU A N 1
ATOM 645 C CA . GLU A 1 79 ? 41.300 14.196 -5.041 1.00 19.17 79 GLU A CA 1
ATOM 646 C C . GLU A 1 79 ? 42.305 13.288 -5.752 1.00 18.99 79 GLU A C 1
ATOM 647 O O . GLU A 1 79 ? 42.987 13.701 -6.701 1.00 19.55 79 GLU A O 1
ATOM 653 N N . ASN A 1 80 ? 42.420 12.063 -5.255 1.00 17.32 80 ASN A N 1
ATOM 654 C CA . ASN A 1 80 ? 43.352 11.065 -5.781 1.00 17.63 80 ASN A CA 1
ATOM 655 C C . ASN A 1 80 ? 44.815 11.463 -5.666 1.00 18.25 80 ASN A C 1
ATOM 656 O O . ASN A 1 80 ? 45.651 10.994 -6.434 1.00 18.75 80 ASN A O 1
ATOM 661 N N . HIS A 1 81 ? 45.128 12.292 -4.678 1.00 17.30 81 HIS A N 1
ATOM 662 C CA . HIS A 1 81 ? 46.506 12.639 -4.323 1.00 18.18 81 HIS A CA 1
ATOM 663 C C . HIS A 1 81 ? 46.757 12.293 -2.837 1.00 18.21 81 HIS A C 1
ATOM 664 O O . HIS A 1 81 ? 45.837 12.106 -2.065 1.00 16.04 81 HIS A O 1
ATOM 671 N N . ILE A 1 82 ? 48.016 12.258 -2.451 1.00 18.11 82 ILE A N 1
ATOM 672 C CA . ILE A 1 82 ? 48.420 11.923 -1.097 1.00 17.95 82 ILE A CA 1
ATOM 673 C C . ILE A 1 82 ? 47.949 12.980 -0.088 1.00 17.49 82 ILE A C 1
ATOM 674 O O . ILE A 1 82 ? 47.795 14.187 -0.408 1.00 19.00 82 ILE A O 1
ATOM 679 N N . VAL A 1 83 ? 47.665 12.506 1.113 1.00 14.38 83 VAL A N 1
ATOM 680 C CA . VAL A 1 83 ? 47.353 13.376 2.230 1.00 14.49 83 VAL A CA 1
ATOM 681 C C . VAL A 1 83 ? 48.619 13.668 3.018 1.00 15.20 83 VAL A C 1
ATOM 682 O O . VAL A 1 83 ? 49.632 12.966 2.903 1.00 16.55 83 VAL A O 1
ATOM 686 N N . SER A 1 84 ? 48.576 14.750 3.782 1.00 14.43 84 SER A N 1
ATOM 687 C CA . SER A 1 84 ? 49.764 15.192 4.504 1.00 14.48 84 SER A CA 1
ATOM 688 C C . SER A 1 84 ? 49.363 15.915 5.770 1.00 15.53 84 SER A C 1
ATOM 689 O O . SER A 1 84 ? 48.177 16.072 6.046 1.00 14.25 84 SER A O 1
ATOM 692 N N . THR A 1 85 ? 50.360 16.386 6.509 1.00 15.38 85 THR A N 1
ATOM 693 C CA . THR A 1 85 ? 50.106 17.161 7.741 1.00 14.83 85 THR A CA 1
ATOM 694 C C . THR A 1 85 ? 50.787 18.524 7.669 1.00 15.23 85 THR A C 1
ATOM 695 O O . THR A 1 85 ? 51.813 18.779 8.332 1.00 16.12 85 THR A O 1
ATOM 699 N N . PRO A 1 86 ? 50.238 19.404 6.833 1.00 15.97 86 PRO A N 1
ATOM 700 C CA . PRO A 1 86 ? 50.766 20.763 6.706 1.00 17.01 86 PRO A CA 1
ATOM 701 C C . PRO A 1 86 ? 50.317 21.608 7.873 1.00 18.58 86 PRO A C 1
ATOM 702 O O . PRO A 1 86 ? 49.453 21.180 8.662 1.00 17.74 86 PRO A O 1
ATOM 706 N N . GLN A 1 87 ? 50.920 22.783 7.978 1.00 17.03 87 GLN A N 1
ATOM 707 C CA . GLN A 1 87 ? 50.358 23.841 8.815 1.00 16.10 87 GLN A CA 1
ATOM 708 C C . GLN A 1 87 ? 49.125 24.384 8.105 1.00 15.69 87 GLN A C 1
ATOM 709 O O . GLN A 1 87 ? 49.173 24.837 6.948 1.00 18.87 87 GLN A O 1
ATOM 715 N N . ILE A 1 88 ? 47.994 24.338 8.786 1.00 16.75 88 ILE A N 1
ATOM 716 C CA . ILE A 1 88 ? 46.738 24.736 8.159 1.00 15.97 88 ILE A CA 1
ATOM 717 C C . ILE A 1 88 ? 45.746 25.172 9.231 1.00 15.30 88 ILE A C 1
ATOM 718 O O . ILE A 1 88 ? 45.814 24.714 10.370 1.00 16.10 88 ILE A O 1
ATOM 723 N N . SER A 1 89 ? 44.838 26.046 8.843 1.00 14.85 89 SER A N 1
ATOM 724 C CA . SER A 1 89 ? 43.788 26.497 9.775 1.00 13.33 89 SER A CA 1
ATOM 725 C C . SER A 1 89 ? 42.850 25.412 10.171 1.00 15.44 89 SER A C 1
ATOM 726 O O . SER A 1 89 ? 42.434 24.632 9.302 1.00 15.61 89 SER A O 1
ATOM 729 N N . PRO A 1 90 ? 42.439 25.394 11.453 1.00 14.81 90 PRO A N 1
ATOM 730 C CA . PRO A 1 90 ? 41.449 24.398 11.887 1.00 14.83 90 PRO A CA 1
ATOM 731 C C . PRO A 1 90 ? 40.072 24.597 11.270 1.00 15.19 90 PRO A C 1
ATOM 732 O O . PRO A 1 90 ? 39.207 23.724 11.435 1.00 18.36 90 PRO A O 1
ATOM 736 N N . THR A 1 91 ? 39.846 25.725 10.609 1.00 15.45 91 THR A N 1
ATOM 737 C CA . THR A 1 91 ? 38.574 25.972 9.959 1.00 17.69 91 THR A CA 1
ATOM 738 C C . THR A 1 91 ? 38.603 25.661 8.475 1.00 18.77 91 THR A C 1
ATOM 739 O O . THR A 1 91 ? 37.577 25.812 7.804 1.00 22.36 91 THR A O 1
ATOM 743 N N . ASP A 1 92 ? 39.752 25.239 7.945 1.00 17.36 92 ASP A N 1
ATOM 744 C CA . ASP A 1 92 ? 39.844 24.861 6.542 1.00 19.12 92 ASP A CA 1
ATOM 745 C C . ASP A 1 92 ? 39.119 23.547 6.392 1.00 18.65 92 ASP A C 1
ATOM 746 O O . ASP A 1 92 ? 39.497 22.561 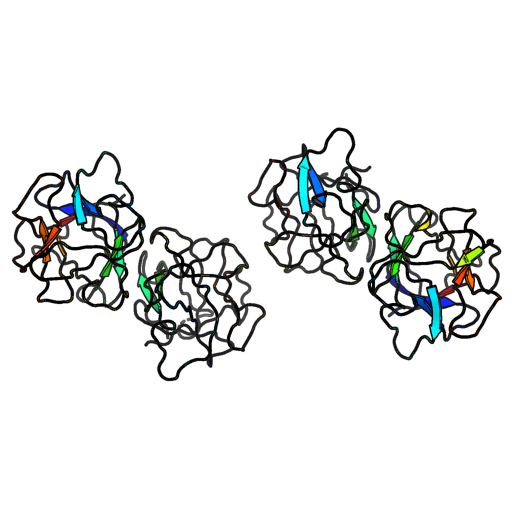7.022 1.00 17.31 92 ASP A O 1
ATOM 751 N N . PRO A 1 93 ? 38.077 23.491 5.556 1.00 17.50 93 PRO A N 1
ATOM 752 C CA . PRO A 1 93 ? 37.336 22.233 5.463 1.00 17.64 93 PRO A CA 1
ATOM 753 C C . PRO A 1 93 ? 38.118 21.028 4.966 1.00 16.16 93 PRO A C 1
ATOM 754 O O . PRO A 1 93 ? 37.736 19.908 5.286 1.00 16.47 93 PRO A O 1
ATOM 758 N N . SER A 1 94 ? 39.221 21.260 4.254 1.00 16.16 94 SER A N 1
ATOM 759 C CA . SER A 1 94 ? 40.060 20.177 3.748 1.00 15.64 94 SER A CA 1
ATOM 760 C C . SER A 1 94 ? 40.833 19.463 4.871 1.00 15.06 94 SER A C 1
ATOM 761 O O . SER A 1 94 ? 41.422 18.404 4.650 1.00 15.79 94 SER A O 1
ATOM 764 N N . ALA A 1 95 ? 40.851 20.051 6.053 1.00 15.45 95 ALA A N 1
ATOM 765 C CA . ALA A 1 95 ? 41.432 19.424 7.234 1.00 13.73 95 ALA A CA 1
ATOM 766 C C . ALA A 1 95 ? 40.388 18.847 8.178 1.00 15.33 95 ALA A C 1
ATOM 767 O O . ALA A 1 95 ? 40.725 18.380 9.266 1.00 15.77 95 ALA A O 1
ATOM 769 N N . ARG A 1 96 ? 39.119 18.822 7.767 1.00 14.58 96 ARG A N 1
ATOM 770 C CA . ARG A 1 96 ? 38.057 18.276 8.612 1.00 14.67 96 ARG A CA 1
ATOM 771 C C . ARG A 1 96 ? 37.508 16.991 7.999 1.00 16.14 96 ARG A C 1
ATOM 772 O O . ARG A 1 96 ? 37.438 16.844 6.769 1.00 15.66 96 ARG A O 1
ATOM 780 N N . TRP A 1 97 ? 37.129 16.054 8.859 1.00 13.89 97 TRP A N 1
ATOM 781 C CA . TRP A 1 97 ? 36.780 14.708 8.424 1.00 14.44 97 TRP A CA 1
ATOM 782 C C . TRP A 1 97 ? 35.573 14.215 9.194 1.00 15.18 97 TRP A C 1
ATOM 783 O O . TRP A 1 97 ? 35.421 14.527 10.372 1.00 16.58 97 TRP A O 1
ATOM 794 N N . THR A 1 98 ? 34.740 13.403 8.533 1.00 14.08 98 THR A N 1
ATOM 795 C CA . THR A 1 98 ? 33.699 12.661 9.246 1.00 15.95 98 THR A CA 1
ATOM 796 C C . THR A 1 98 ? 34.177 11.211 9.343 1.00 19.35 98 THR A C 1
ATOM 797 O O . THR A 1 98 ? 34.917 10.729 8.471 1.00 18.85 98 THR A O 1
ATOM 801 N N . ILE A 1 99 ? 33.753 10.524 10.393 1.00 17.09 99 ILE A N 1
ATOM 802 C CA . ILE A 1 99 ? 34.128 9.142 10.662 1.00 18.77 99 ILE A CA 1
ATOM 803 C C . ILE A 1 99 ? 32.814 8.386 10.797 1.00 18.93 99 ILE A C 1
ATOM 804 O O . ILE A 1 99 ? 32.015 8.622 11.765 1.00 21.00 99 ILE A O 1
ATOM 809 N N . LYS A 1 100 ? 32.563 7.515 9.828 1.00 21.45 100 LYS A N 1
ATOM 810 C CA A LYS A 1 100 ? 31.250 6.889 9.640 0.60 23.93 100 LYS A CA 1
ATOM 811 C CA B LYS A 1 100 ? 31.261 6.876 9.692 0.40 23.58 100 LYS A CA 1
ATOM 812 C C . LYS A 1 100 ? 31.388 5.366 9.565 1.00 23.50 100 LYS A C 1
ATOM 813 O O . LYS A 1 100 ? 32.316 4.870 8.956 1.00 19.48 100 LYS A O 1
ATOM 824 N N . PRO A 1 101 ? 30.438 4.613 10.158 1.00 23.98 101 PRO A N 1
ATOM 825 C CA . PRO A 1 101 ? 30.528 3.153 9.983 1.00 24.57 101 PRO A CA 1
ATOM 826 C C . PRO A 1 101 ? 30.510 2.753 8.520 1.00 26.00 101 PRO A C 1
ATOM 827 O O . PRO A 1 101 ? 29.780 3.332 7.725 1.00 25.14 101 PRO A O 1
ATOM 831 N N . ALA A 1 102 ? 31.311 1.773 8.139 1.00 27.84 102 ALA A N 1
ATOM 832 C CA . ALA A 1 102 ? 31.408 1.407 6.729 1.00 33.85 102 ALA A CA 1
ATOM 833 C C . ALA A 1 102 ? 30.114 0.745 6.253 1.00 39.88 102 ALA A C 1
ATOM 834 O O . ALA A 1 102 ? 29.628 1.027 5.149 1.00 43.84 102 ALA A O 1
ATOM 836 N N . THR A 1 103 ? 29.564 -0.117 7.102 1.00 45.74 103 THR A N 1
ATOM 837 C CA . THR A 1 103 ? 28.305 -0.813 6.837 1.00 51.77 103 THR A CA 1
ATOM 838 C C . THR A 1 103 ? 27.425 -0.726 8.092 1.00 55.01 103 THR A C 1
ATOM 839 O O . THR A 1 103 ? 27.892 -0.311 9.163 1.00 54.94 103 THR A O 1
ATOM 843 N N . THR A 1 104 ? 26.157 -1.114 7.956 1.00 58.26 104 THR A N 1
ATOM 844 C CA . THR A 1 104 ? 25.174 -0.969 9.043 1.00 60.45 104 THR A CA 1
ATOM 845 C C . THR A 1 104 ? 25.123 -2.197 9.957 1.00 62.10 104 THR A C 1
ATOM 846 O O . THR A 1 104 ? 26.075 -2.982 10.029 1.00 62.79 104 THR A O 1
ATOM 850 N N . TYR A 1 107 ? 30.105 -0.984 14.862 1.00 55.70 107 TYR A N 1
ATOM 851 C CA . TYR A 1 107 ? 31.070 0.053 15.248 1.00 54.56 107 TYR A CA 1
ATOM 852 C C . TYR A 1 107 ? 32.487 -0.535 15.381 1.00 50.46 107 TYR A C 1
ATOM 853 O O . TYR A 1 107 ? 33.133 -0.465 16.449 1.00 53.76 107 TYR A O 1
ATOM 862 N N . GLU A 1 108 ? 32.948 -1.064 14.237 1.00 43.72 108 GLU A N 1
ATOM 863 C CA A GLU A 1 108 ? 34.241 -1.750 14.121 0.50 38.96 108 GLU A CA 1
ATOM 864 C CA B GLU A 1 108 ? 34.235 -1.747 14.113 0.50 39.03 108 GLU A CA 1
ATOM 865 C C . GLU A 1 108 ? 35.034 -1.246 12.899 1.00 33.09 108 GLU A C 1
ATOM 866 O O . GLU A 1 108 ? 36.216 -0.958 13.013 1.00 31.23 108 GLU A O 1
ATOM 877 N N . VAL A 1 109 ? 34.379 -1.138 11.732 1.00 26.28 109 VAL A N 1
ATOM 878 C CA . VAL A 1 109 ? 35.040 -0.665 10.504 1.00 22.37 109 VAL A CA 1
ATOM 879 C C . VAL A 1 109 ? 34.410 0.666 10.020 1.00 19.87 109 VAL A C 1
ATOM 880 O O . VAL A 1 109 ? 33.185 0.786 9.937 1.00 19.49 109 VAL A O 1
ATOM 884 N N . PHE A 1 110 ? 35.270 1.624 9.689 1.00 19.38 110 PHE A N 1
ATOM 885 C CA . PHE A 1 110 ? 34.875 2.989 9.364 1.00 17.23 110 PHE A CA 1
ATOM 886 C C . PHE A 1 110 ? 35.455 3.522 8.059 1.00 17.97 110 PHE A C 1
ATOM 887 O O . PHE A 1 110 ? 36.501 3.051 7.580 1.00 18.96 110 PHE A O 1
ATOM 895 N N . THR A 1 111 ? 34.744 4.496 7.481 1.00 17.56 111 THR A N 1
ATOM 896 C CA . THR A 1 111 ? 35.316 5.344 6.465 1.00 16.73 111 THR A CA 1
ATOM 897 C C . THR A 1 111 ? 35.656 6.696 7.095 1.00 15.49 111 THR A C 1
ATOM 898 O O . THR A 1 111 ? 35.063 7.097 8.101 1.00 17.39 111 THR A O 1
ATOM 902 N N . ILE A 1 112 ? 36.629 7.360 6.492 1.00 15.66 112 ILE A N 1
ATOM 903 C CA . ILE A 1 112 ? 37.186 8.618 6.955 1.00 14.18 112 ILE A CA 1
ATOM 904 C C . ILE A 1 112 ? 37.075 9.587 5.779 1.00 14.87 112 ILE A C 1
ATOM 905 O O . ILE A 1 112 ? 37.846 9.555 4.836 1.00 15.13 112 ILE A O 1
ATOM 910 N N . ASN A 1 113 ? 36.057 10.430 5.864 1.00 14.83 113 ASN A N 1
ATOM 911 C CA . ASN A 1 113 ? 35.564 11.213 4.725 1.00 15.49 113 ASN A CA 1
ATOM 912 C C . ASN A 1 113 ? 35.894 12.694 4.861 1.00 16.38 113 ASN A C 1
ATOM 913 O O . ASN A 1 113 ? 35.582 13.334 5.875 1.00 17.26 113 ASN A O 1
ATOM 918 N N . ASN A 1 114 ? 36.492 13.285 3.828 1.00 16.35 114 ASN A N 1
ATOM 919 C CA . ASN A 1 114 ? 36.801 14.686 3.913 1.00 16.39 114 ASN A CA 1
ATOM 920 C C . ASN A 1 114 ? 35.535 15.536 3.928 1.00 17.96 114 ASN A C 1
ATOM 921 O O . ASN A 1 114 ? 34.556 15.229 3.259 1.00 17.58 114 ASN A O 1
ATOM 926 N N . LYS A 1 115 ? 35.546 16.631 4.671 1.00 16.99 115 LYS A N 1
ATOM 927 C CA . LYS A 1 115 ? 34.401 17.562 4.672 1.00 17.85 115 LYS A CA 1
ATOM 928 C C . LYS A 1 115 ? 34.140 18.152 3.281 1.00 19.25 115 LYS A C 1
ATOM 929 O O . LYS A 1 115 ? 32.997 18.420 2.923 1.00 20.06 115 LYS A O 1
ATOM 935 N N . VAL A 1 116 ? 35.201 18.334 2.501 1.00 17.88 116 VAL A N 1
ATOM 936 C CA . VAL A 1 116 ? 35.070 18.755 1.095 1.00 17.99 116 VAL A CA 1
ATOM 937 C C . VAL A 1 116 ? 34.754 17.478 0.301 1.00 20.94 116 VAL A C 1
ATOM 938 O O . VAL A 1 116 ? 35.634 16.631 0.068 1.00 17.98 116 VAL A O 1
ATOM 942 N N . SER A 1 117 ? 33.507 17.330 -0.128 1.00 23.02 117 SER A N 1
ATOM 943 C CA A SER A 1 117 ? 33.065 16.044 -0.647 0.50 23.51 117 SER A CA 1
ATOM 944 C CA B SER A 1 117 ? 33.019 16.076 -0.697 0.50 23.98 117 SER A CA 1
ATOM 945 C C . SER A 1 117 ? 33.849 15.655 -1.901 1.00 22.39 117 SER A C 1
ATOM 946 O O . SER A 1 117 ? 34.106 14.472 -2.114 1.00 24.87 117 SER A O 1
ATOM 951 N N . GLU A 1 118 ? 34.250 16.649 -2.680 1.00 22.04 118 GLU A N 1
ATOM 952 C CA A GLU A 1 118 ? 35.026 16.427 -3.899 0.40 23.48 118 GLU A CA 1
ATOM 953 C CA B GLU A 1 118 ? 35.022 16.429 -3.893 0.60 23.14 118 GLU A CA 1
ATOM 954 C C . GLU A 1 118 ? 36.391 15.784 -3.616 1.00 21.76 118 GLU A C 1
ATOM 955 O O . GLU A 1 118 ? 36.971 15.140 -4.488 1.00 23.02 118 GLU A O 1
ATOM 966 N N . LEU A 1 119 ? 36.921 15.953 -2.403 1.00 19.37 119 LEU A N 1
ATOM 967 C CA . LEU A 1 119 ? 38.249 15.394 -2.062 1.00 19.43 119 LEU A CA 1
ATOM 968 C C . LEU A 1 119 ? 38.205 13.894 -1.700 1.00 20.59 119 LEU A C 1
ATOM 969 O O . LEU A 1 119 ? 39.251 13.211 -1.684 1.00 21.71 119 LEU A O 1
ATOM 974 N N . GLY A 1 120 ? 37.023 13.388 -1.375 1.00 18.67 120 GLY A N 1
ATOM 975 C CA . GLY A 1 120 ? 36.805 11.976 -1.132 1.00 19.31 120 GLY A CA 1
ATOM 976 C C . GLY A 1 120 ? 37.167 11.512 0.260 1.00 19.51 120 GLY A C 1
ATOM 977 O O . GLY A 1 120 ? 36.944 12.226 1.250 1.00 19.61 120 GLY A O 1
ATOM 978 N N . GLN A 1 121 ? 37.657 10.285 0.335 1.00 16.79 121 GLN A N 1
ATOM 979 C CA . GLN A 1 121 ? 37.906 9.638 1.622 1.00 16.37 121 GLN A CA 1
ATOM 980 C C . GLN A 1 121 ? 39.280 8.997 1.662 1.00 14.41 121 GLN A C 1
ATOM 981 O O . GLN A 1 121 ? 39.908 8.737 0.638 1.00 15.87 121 GLN A O 1
ATOM 987 N N . LEU A 1 122 ? 39.740 8.719 2.864 1.00 13.98 122 LEU A N 1
ATOM 988 C CA . LEU A 1 122 ? 41.063 8.172 3.019 1.00 14.85 122 LEU A CA 1
ATOM 989 C C . LEU A 1 122 ? 41.151 6.803 2.386 1.00 14.24 122 LEU A C 1
ATOM 990 O O . LEU A 1 122 ? 40.317 5.928 2.664 1.00 15.87 122 LEU A O 1
ATOM 995 N N . THR A 1 123 ? 42.180 6.593 1.570 1.00 14.46 123 THR A N 1
ATOM 996 C CA . THR A 1 123 ? 42.285 5.429 0.705 1.00 15.30 123 THR A CA 1
ATOM 997 C C . THR A 1 123 ? 43.730 4.999 0.623 1.00 16.88 123 THR A C 1
ATOM 998 O O . THR A 1 123 ? 44.629 5.858 0.369 1.00 17.53 123 THR A O 1
ATOM 1002 N N . VAL A 1 124 ? 43.992 3.705 0.763 1.00 15.89 124 VAL A N 1
ATOM 1003 C CA . VAL A 1 124 ? 45.379 3.238 0.605 1.00 15.69 124 VAL A CA 1
ATOM 1004 C C . VAL A 1 124 ? 45.686 3.051 -0.868 1.00 14.95 124 VAL A C 1
ATOM 1005 O O . VAL A 1 124 ? 45.000 2.297 -1.553 1.00 17.61 124 VAL A O 1
ATOM 1009 N N . LYS A 1 125 ? 46.708 3.732 -1.379 1.00 15.75 125 LYS A N 1
ATOM 1010 C CA . LYS A 1 125 ? 47.027 3.617 -2.805 1.00 16.86 125 LYS A CA 1
ATOM 1011 C C . LYS A 1 125 ? 47.237 2.182 -3.284 1.00 18.19 125 LYS A C 1
ATOM 1012 O O . LYS A 1 125 ? 47.955 1.399 -2.648 1.00 17.62 125 LYS A O 1
ATOM 1018 N N . ASP A 1 126 ? 46.586 1.835 -4.398 1.00 19.91 126 ASP A N 1
ATOM 1019 C CA . ASP A 1 126 ? 46.783 0.556 -5.106 1.00 20.13 126 ASP A CA 1
ATOM 1020 C C . ASP A 1 126 ? 46.484 -0.665 -4.224 1.00 20.26 126 ASP A C 1
ATOM 1021 O O . ASP A 1 126 ? 47.017 -1.754 -4.458 1.00 21.68 126 ASP A O 1
ATOM 1026 N N . TYR A 1 127 ? 45.596 -0.474 -3.251 1.00 19.90 127 TYR A N 1
ATOM 1027 C CA . TYR A 1 127 ? 45.146 -1.543 -2.375 1.00 21.42 127 TYR A CA 1
ATOM 1028 C C . TYR A 1 127 ? 46.323 -2.218 -1.679 1.00 20.18 127 TYR A C 1
ATOM 1029 O O . TYR A 1 127 ? 46.324 -3.422 -1.409 1.00 19.98 127 TYR A O 1
ATOM 1038 N N . SER A 1 128 ? 47.366 -1.455 -1.393 1.00 16.53 128 SER A N 1
ATOM 1039 C CA . SER A 1 128 ? 48.548 -2.063 -0.805 1.00 17.11 128 SER A CA 1
ATOM 1040 C C . SER A 1 128 ? 48.320 -2.603 0.599 1.00 18.22 128 SER A C 1
ATOM 1041 O O . SER A 1 128 ? 47.693 -1.945 1.436 1.00 17.11 128 SER A O 1
ATOM 1044 N N . THR A 1 129 ? 48.894 -3.774 0.869 1.00 16.69 129 THR A N 1
ATOM 1045 C CA . THR A 1 129 ? 48.925 -4.346 2.210 1.00 16.78 129 THR A CA 1
ATOM 1046 C C . THR A 1 129 ? 50.330 -4.353 2.826 1.00 15.71 129 THR A C 1
ATOM 1047 O O . THR A 1 129 ? 50.576 -5.003 3.845 1.00 17.11 129 THR A O 1
ATOM 1051 N N . HIS A 1 130 ? 51.250 -3.594 2.229 1.00 16.58 130 HIS A N 1
ATOM 1052 C CA . HIS A 1 130 ? 52.633 -3.516 2.681 1.00 15.79 130 HIS A CA 1
ATOM 1053 C C . HIS A 1 130 ? 52.986 -2.120 3.179 1.00 17.15 130 HIS A C 1
ATOM 1054 O O . HIS A 1 130 ? 52.402 -1.127 2.747 1.00 15.38 130 HIS A O 1
ATOM 1061 N N . SER A 1 131 ? 53.945 -2.075 4.085 1.00 17.99 131 SER A N 1
ATOM 1062 C CA . SER A 1 131 ? 54.426 -0.834 4.669 1.00 17.58 131 SER A CA 1
ATOM 1063 C C . SER A 1 131 ? 54.917 0.144 3.619 1.00 18.19 131 SER A C 1
ATOM 1064 O O . SER A 1 131 ? 55.482 -0.242 2.582 1.00 17.26 131 SER A O 1
ATOM 1067 N N . GLY A 1 132 ? 54.689 1.417 3.875 1.00 17.29 132 GLY A N 1
ATOM 1068 C CA . GLY A 1 132 ? 55.202 2.474 3.036 1.00 16.86 132 GLY A CA 1
ATOM 1069 C C . GLY A 1 132 ? 54.325 2.960 1.910 1.00 18.67 132 GLY A C 1
ATOM 1070 O O . GLY A 1 132 ? 54.801 3.676 1.020 1.00 18.70 132 GLY A O 1
ATOM 1071 N N . ALA A 1 133 ? 53.043 2.573 1.930 1.00 15.85 133 ALA A N 1
ATOM 1072 C CA . ALA A 1 133 ? 52.125 2.906 0.870 1.00 15.51 133 ALA A CA 1
ATOM 1073 C C . ALA A 1 133 ? 51.569 4.296 1.096 1.00 14.56 133 ALA A C 1
ATOM 1074 O O . ALA A 1 133 ? 51.226 4.671 2.219 1.00 16.29 133 ALA A O 1
ATOM 1076 N N . ASP A 1 134 ? 51.450 5.039 0.026 1.00 16.26 134 ASP A N 1
ATOM 1077 C CA . ASP A 1 134 ? 50.856 6.352 0.099 1.00 16.81 134 ASP A CA 1
ATOM 1078 C C . ASP A 1 134 ? 49.375 6.251 0.526 1.00 14.98 134 ASP A C 1
ATOM 1079 O O . ASP A 1 134 ? 48.627 5.406 0.037 1.00 17.17 134 ASP A O 1
ATOM 1084 N N . VAL A 1 135 ? 48.941 7.192 1.363 1.00 15.06 135 VAL A N 1
ATOM 1085 C CA . VAL A 1 135 ? 47.533 7.293 1.730 1.00 14.25 135 VAL A CA 1
ATOM 1086 C C . VAL A 1 135 ? 46.963 8.520 1.017 1.00 16.32 135 VAL A C 1
ATOM 1087 O O . VAL A 1 135 ? 47.484 9.629 1.112 1.00 16.24 135 VAL A O 1
ATOM 1091 N N . LEU A 1 136 ? 45.923 8.260 0.236 1.00 15.78 136 LEU A N 1
ATOM 1092 C CA . LEU A 1 136 ? 45.309 9.247 -0.633 1.00 14.97 136 LEU A CA 1
ATOM 1093 C C . LEU A 1 136 ? 43.975 9.710 -0.040 1.00 15.58 136 LEU A C 1
ATOM 1094 O O . LEU A 1 136 ? 43.403 9.058 0.820 1.00 17.09 136 LEU A O 1
ATOM 1099 N N . SER A 1 137 ? 43.472 10.825 -0.529 1.00 14.78 137 SER A N 1
ATOM 1100 C CA A SER A 1 137 ? 42.062 11.139 -0.380 0.50 15.04 137 SER A CA 1
ATOM 1101 C CA B SER A 1 137 ? 42.086 11.212 -0.395 0.50 14.97 137 SER A CA 1
ATOM 1102 C C . SER A 1 137 ? 41.488 10.962 -1.777 1.00 16.11 137 SER A C 1
ATOM 1103 O O . SER A 1 137 ? 41.879 11.656 -2.739 1.00 18.58 137 SER A O 1
ATOM 1108 N N . ALA A 1 138 ? 40.597 9.985 -1.912 1.00 15.87 138 ALA A N 1
ATOM 1109 C CA . ALA A 1 138 ? 40.085 9.595 -3.235 1.00 16.49 138 ALA A CA 1
ATOM 1110 C C . ALA A 1 138 ? 38.580 9.354 -3.152 1.00 16.47 138 ALA A C 1
ATOM 1111 O O . ALA A 1 138 ? 38.048 8.978 -2.091 1.00 17.05 138 ALA A O 1
ATOM 1113 N N . SER A 1 139 ? 37.873 9.519 -4.256 1.00 18.43 139 SER A N 1
ATOM 1114 C CA A SER A 1 139 ? 36.417 9.379 -4.248 0.50 18.72 139 SER A CA 1
ATOM 1115 C CA B SER A 1 139 ? 36.424 9.387 -4.231 0.50 18.72 139 SER A CA 1
ATOM 1116 C C . SER A 1 139 ? 35.965 8.023 -3.708 1.00 19.40 139 SER A C 1
ATOM 1117 O O . SER A 1 139 ? 36.568 7.007 -4.000 1.00 18.64 139 SER A O 1
ATOM 1122 N N . ALA A 1 140 ? 34.869 8.015 -2.942 1.00 22.34 140 ALA A N 1
ATOM 1123 C CA . ALA A 1 140 ? 34.341 6.754 -2.382 1.00 23.95 140 ALA A CA 1
ATOM 1124 C C . ALA A 1 140 ? 33.948 5.764 -3.458 1.00 25.29 140 ALA A C 1
ATOM 1125 O O . ALA A 1 140 ? 33.257 6.135 -4.421 1.00 24.20 140 ALA A O 1
ATOM 1127 N N . LYS A 1 141 ? 34.368 4.513 -3.282 1.00 25.62 141 LYS A N 1
ATOM 1128 C CA . LYS A 1 141 ? 34.067 3.437 -4.227 1.00 27.74 141 LYS A CA 1
ATOM 1129 C C . LYS A 1 141 ? 33.520 2.195 -3.527 1.00 29.11 141 LYS A C 1
ATOM 1130 O O . LYS A 1 141 ? 33.332 1.151 -4.180 1.00 29.88 141 LYS A O 1
ATOM 1136 N N . THR A 1 142 ? 33.228 2.318 -2.226 1.00 26.52 142 THR A N 1
ATOM 1137 C CA . THR A 1 142 ? 32.875 1.169 -1.376 1.00 28.48 142 THR A CA 1
ATOM 1138 C C . THR A 1 142 ? 33.956 0.069 -1.400 1.00 29.76 142 THR A C 1
ATOM 1139 O O . THR A 1 142 ? 33.658 -1.124 -1.295 1.00 31.32 142 THR A O 1
ATOM 1143 N N . ALA A 1 143 ? 35.218 0.486 -1.478 1.00 27.37 143 ALA A N 1
ATOM 1144 C CA . ALA A 1 143 ? 36.325 -0.449 -1.577 1.00 23.47 143 ALA A CA 1
ATOM 1145 C C . ALA A 1 143 ? 36.956 -0.724 -0.217 1.00 22.46 143 ALA A C 1
ATOM 1146 O O . ALA A 1 143 ? 36.933 0.080 0.698 1.00 21.57 143 ALA A O 1
ATOM 1148 N N . ASP A 1 144 ? 37.561 -1.888 -0.116 1.00 21.70 144 ASP A N 1
ATOM 1149 C CA . ASP A 1 144 ? 38.160 -2.319 1.132 1.00 21.52 144 ASP A CA 1
ATOM 1150 C C . ASP A 1 144 ? 39.382 -1.504 1.524 1.00 19.12 144 ASP A C 1
ATOM 1151 O O . ASP A 1 144 ? 39.736 -1.457 2.728 1.00 19.52 144 ASP A O 1
ATOM 1156 N N . ASN A 1 145 ? 40.034 -0.878 0.543 1.00 17.97 145 ASN A N 1
ATOM 1157 C CA . ASN A 1 145 ? 41.166 0.003 0.856 1.00 16.46 145 ASN A CA 1
ATOM 1158 C C . ASN A 1 145 ? 40.726 1.395 1.325 1.00 15.88 145 ASN A C 1
ATOM 1159 O O . ASN A 1 145 ? 41.556 2.271 1.526 1.00 17.82 145 ASN A O 1
ATOM 1164 N N . GLN A 1 146 ? 39.421 1.584 1.526 1.00 16.86 146 GLN A N 1
ATOM 1165 C CA . GLN A 1 146 ? 38.856 2.824 2.067 1.00 16.31 146 GLN A CA 1
ATOM 1166 C C . GLN A 1 146 ? 38.200 2.592 3.424 1.00 16.65 146 GLN A C 1
ATOM 1167 O O . GLN A 1 146 ? 37.487 3.443 3.949 1.00 16.76 146 GLN A O 1
ATOM 1173 N N . LYS A 1 147 ? 38.500 1.444 4.033 1.00 17.28 147 LYS A N 1
ATOM 1174 C CA . LYS A 1 147 ? 37.955 1.067 5.322 1.00 16.30 147 LYS A CA 1
ATOM 1175 C C . LYS A 1 147 ? 39.057 1.073 6.365 1.00 16.14 147 LYS A C 1
ATOM 1176 O O . LYS A 1 147 ? 40.205 0.756 6.053 1.00 15.92 147 LYS A O 1
ATOM 1182 N N . TRP A 1 148 ? 38.714 1.449 7.589 1.00 15.28 148 TRP A N 1
ATOM 1183 C CA . TRP A 1 148 ? 39.694 1.671 8.631 1.00 16.84 148 TRP A CA 1
ATOM 1184 C C . TRP A 1 148 ? 39.217 1.193 9.992 1.00 17.58 148 TRP A C 1
ATOM 1185 O O . TRP A 1 148 ? 38.043 1.312 10.314 1.00 17.03 148 TRP A O 1
ATOM 1196 N N . TYR A 1 149 ? 40.152 0.711 10.804 1.00 16.26 149 TYR A N 1
ATOM 1197 C CA . TYR A 1 149 ? 39.915 0.508 12.217 1.00 17.37 149 TYR A CA 1
ATOM 1198 C C . TYR A 1 149 ? 40.506 1.661 13.035 1.00 15.93 149 TYR A C 1
ATOM 1199 O O . TYR A 1 149 ? 41.486 2.285 12.633 1.00 16.34 149 TYR A O 1
ATOM 1208 N N . PHE A 1 150 ? 39.882 1.917 14.183 1.00 18.33 150 PHE A N 1
ATOM 1209 C CA . PHE A 1 150 ? 40.376 2.871 15.153 1.00 18.77 150 PHE A CA 1
ATOM 1210 C C . PHE A 1 150 ? 40.698 2.091 16.423 1.00 20.64 150 PHE A C 1
ATOM 1211 O O . PHE A 1 150 ? 39.796 1.493 17.021 1.00 24.42 150 PHE A O 1
ATOM 1219 N N . ASP A 1 151 ? 41.969 2.119 16.828 1.00 20.25 151 ASP A N 1
ATOM 1220 C CA A ASP A 1 151 ? 42.395 1.439 18.050 0.60 21.36 151 ASP A CA 1
ATOM 1221 C CA B ASP A 1 151 ? 42.444 1.417 18.027 0.40 22.17 151 ASP A CA 1
ATOM 1222 C C . ASP A 1 151 ? 42.832 2.440 19.080 1.00 22.55 151 ASP A C 1
ATOM 1223 O O . ASP A 1 151 ? 43.804 3.179 18.880 1.00 21.17 151 ASP A O 1
ATOM 1232 N N . ALA A 1 152 ? 42.093 2.472 20.190 1.00 25.14 152 ALA A N 1
ATOM 1233 C CA . ALA A 1 152 ? 42.367 3.421 21.230 1.00 28.49 152 ALA A CA 1
ATOM 1234 C C . ALA A 1 152 ? 43.758 3.153 21.786 1.00 33.40 152 ALA A C 1
ATOM 1235 O O . ALA A 1 152 ? 44.157 2.007 22.049 1.00 32.63 152 ALA A O 1
ATOM 1237 N N . LYS A 1 153 ? 44.513 4.234 21.872 1.00 38.09 153 LYS A N 1
ATOM 1238 C CA . LYS A 1 153 ? 45.897 4.242 22.290 1.00 43.85 153 LYS A CA 1
ATOM 1239 C C . LYS A 1 153 ? 46.081 5.621 22.909 1.00 48.29 153 LYS A C 1
ATOM 1240 O O . LYS A 1 153 ? 45.202 6.109 23.649 1.00 51.12 153 LYS A O 1
ATOM 1247 N N . GLY B 1 2 ? 27.757 32.864 21.211 1.00 20.62 2 GLY B N 1
ATOM 1248 C CA . GLY B 1 2 ? 27.424 32.134 22.468 1.00 25.40 2 GLY B CA 1
ATOM 1249 C C . GLY B 1 2 ? 28.174 30.827 22.463 1.00 25.84 2 GLY B C 1
ATOM 1250 O O . GLY B 1 2 ? 28.421 30.269 21.401 1.00 29.44 2 GLY B O 1
ATOM 1251 N N . PHE B 1 3 ? 28.495 30.333 23.656 1.00 27.98 3 PHE B N 1
ATOM 1252 C CA . PHE B 1 3 ? 29.232 29.074 23.802 1.00 27.57 3 PHE B CA 1
ATOM 1253 C C . PHE B 1 3 ? 28.281 27.887 23.595 1.00 29.99 3 PHE B C 1
ATOM 1254 O O . PHE B 1 3 ? 27.272 27.749 24.286 1.00 29.82 3 PHE B O 1
ATOM 1262 N N . LYS B 1 4 ? 28.607 27.039 22.629 1.00 29.01 4 LYS B N 1
ATOM 1263 C CA . LYS B 1 4 ? 27.812 25.850 22.319 1.00 29.93 4 LYS B CA 1
ATOM 1264 C C . LYS B 1 4 ? 28.676 24.622 22.402 1.00 29.56 4 LYS B C 1
ATOM 1265 O O . LYS B 1 4 ? 28.331 23.586 21.851 1.00 32.06 4 LYS B O 1
ATOM 1271 N N . GLY B 1 5 ? 29.824 24.727 23.071 1.00 24.56 5 GLY B N 1
ATOM 1272 C CA . GLY B 1 5 ? 30.794 23.652 23.030 1.00 22.87 5 GLY B CA 1
ATOM 1273 C C . GLY B 1 5 ? 31.728 23.910 21.883 1.00 21.01 5 GLY B C 1
ATOM 1274 O O . GLY B 1 5 ? 32.197 25.030 21.695 1.00 20.45 5 GLY B O 1
ATOM 1275 N N . VAL B 1 6 ? 32.006 22.888 21.093 1.00 17.29 6 VAL B N 1
ATOM 1276 C CA . VAL B 1 6 ? 32.940 23.073 20.009 1.00 17.56 6 VAL B CA 1
ATOM 1277 C C . VAL B 1 6 ? 32.434 24.137 19.016 1.00 17.40 6 VAL B C 1
ATOM 1278 O O . VAL B 1 6 ? 31.240 24.261 18.735 1.00 17.45 6 VAL B O 1
ATOM 1282 N N . GLY B 1 7 ? 33.375 24.891 18.472 1.00 15.38 7 GLY B N 1
ATOM 1283 C CA . GLY B 1 7 ? 33.033 25.931 17.552 1.00 15.17 7 GLY B CA 1
ATOM 1284 C C . GLY B 1 7 ? 34.181 26.891 17.370 1.00 13.61 7 GLY B C 1
ATOM 1285 O O . GLY B 1 7 ? 35.195 26.780 18.058 1.00 13.55 7 GLY B O 1
ATOM 1286 N N . THR B 1 8 ? 33.997 27.855 16.453 1.00 14.40 8 THR B N 1
ATOM 1287 C CA . THR B 1 8 ? 34.958 28.894 16.204 1.00 13.21 8 THR B CA 1
ATOM 1288 C C . THR B 1 8 ? 34.430 30.177 16.826 1.00 14.17 8 THR B C 1
ATOM 1289 O O . THR B 1 8 ? 33.280 30.562 16.529 1.00 15.84 8 THR B O 1
ATOM 1293 N N . TYR B 1 9 ? 35.252 30.820 17.636 1.00 13.83 9 TYR B N 1
ATOM 1294 C CA . TYR B 1 9 ? 34.811 31.972 18.416 1.00 13.47 9 TYR B CA 1
ATOM 1295 C C . TYR B 1 9 ? 35.832 33.098 18.463 1.00 14.22 9 TYR B C 1
ATOM 1296 O O . TYR B 1 9 ? 37.040 32.888 18.324 1.00 13.94 9 TYR B O 1
ATOM 1305 N N . GLU B 1 10 ? 35.323 34.313 18.706 1.00 13.21 10 GLU B N 1
ATOM 1306 C CA . GLU B 1 10 ? 36.120 35.352 19.373 1.00 14.24 10 GLU B CA 1
ATOM 1307 C C . GLU B 1 10 ? 35.940 35.152 20.888 1.00 14.01 10 GLU B C 1
ATOM 1308 O O . GLU B 1 10 ? 34.822 34.974 21.381 1.00 14.14 10 GLU B O 1
ATOM 1314 N N . ILE B 1 11 ? 37.039 35.126 21.622 1.00 12.88 11 ILE B N 1
ATOM 1315 C CA . ILE B 1 11 ? 37.023 34.908 23.045 1.00 12.46 11 ILE B CA 1
ATOM 1316 C C . ILE B 1 11 ? 37.291 36.299 23.676 1.00 12.42 11 ILE B C 1
ATOM 1317 O O . ILE B 1 11 ? 38.326 36.918 23.424 1.00 13.24 11 ILE B O 1
ATOM 1322 N N . VAL B 1 12 ? 36.290 36.800 24.390 1.00 11.94 12 VAL B N 1
ATOM 1323 C CA . VAL B 1 12 ? 36.165 38.209 24.731 1.00 11.68 12 VAL B CA 1
ATOM 1324 C C . VAL B 1 12 ? 36.215 38.378 26.246 1.00 11.41 12 VAL B C 1
ATOM 1325 O O . VAL B 1 12 ? 35.431 37.765 26.967 1.00 12.46 12 VAL B O 1
ATOM 1329 N N . PRO B 1 13 ? 37.150 39.193 26.746 1.00 11.15 13 PRO B N 1
ATOM 1330 C CA . PRO B 1 13 ? 37.256 39.348 28.195 1.00 11.29 13 PRO B CA 1
ATOM 1331 C C . PRO B 1 13 ? 36.070 40.115 28.798 1.00 12.20 13 PRO B C 1
ATOM 1332 O O . PRO B 1 13 ? 35.620 41.153 28.263 1.00 12.68 13 PRO B O 1
ATOM 1336 N N . TYR B 1 14 ? 35.585 39.615 29.915 1.00 13.10 14 TYR B N 1
ATOM 1337 C CA . TYR B 1 14 ? 34.407 40.097 30.584 1.00 14.19 14 TYR B CA 1
ATOM 1338 C C . TYR B 1 14 ? 34.480 41.586 30.940 1.00 14.47 14 TYR B C 1
ATOM 1339 O O . TYR B 1 14 ? 33.479 42.316 30.830 1.00 15.75 14 TYR B O 1
ATOM 1348 N N . GLN B 1 15 ? 35.646 42.040 31.362 1.00 13.15 15 GLN B N 1
ATOM 1349 C CA . GLN B 1 15 ? 35.789 43.441 31.771 1.00 14.84 15 GLN B CA 1
ATOM 1350 C C . GLN B 1 15 ? 36.002 44.375 30.582 1.00 15.42 15 GLN B C 1
ATOM 1351 O O . GLN B 1 15 ? 35.954 45.615 30.736 1.00 14.51 15 GLN B O 1
ATOM 1357 N N . ALA B 1 16 ? 36.271 43.814 29.402 1.00 13.07 16 ALA B N 1
ATOM 1358 C CA . ALA B 1 16 ? 36.623 44.625 28.276 1.00 14.87 16 ALA B CA 1
ATOM 1359 C C . ALA B 1 16 ? 36.025 44.078 26.990 1.00 15.02 16 ALA B C 1
ATOM 1360 O O . ALA B 1 16 ? 36.726 43.571 26.130 1.00 13.30 16 ALA B O 1
ATOM 1362 N N . PRO B 1 17 ? 34.717 44.171 26.856 1.00 14.16 17 PRO B N 1
ATOM 1363 C CA . PRO B 1 17 ? 34.005 43.514 25.788 1.00 15.78 17 PRO B CA 1
ATOM 1364 C C . PRO B 1 17 ? 34.310 44.027 24.383 1.00 15.49 17 PRO B C 1
ATOM 1365 O O . PRO B 1 17 ? 34.002 43.344 23.427 1.00 14.96 17 PRO B O 1
ATOM 1369 N N . SER B 1 18 ? 34.976 45.180 24.274 1.00 13.83 18 SER B N 1
ATOM 1370 C CA A SER B 1 18 ? 35.421 45.737 23.011 0.40 16.60 18 SER B CA 1
ATOM 1371 C CA B SER B 1 18 ? 35.401 45.706 22.987 0.60 16.27 18 SER B CA 1
ATOM 1372 C C . SER B 1 18 ? 36.720 45.101 22.498 1.00 14.43 18 SER B C 1
ATOM 1373 O O . SER B 1 18 ? 37.189 45.443 21.405 1.00 15.40 18 SER B O 1
ATOM 1378 N N . LEU B 1 19 ? 37.295 44.200 23.292 1.00 11.69 19 LEU B N 1
ATOM 1379 C CA . LEU B 1 19 ? 38.546 43.542 22.932 1.00 11.07 19 LEU B CA 1
ATOM 1380 C C . LEU B 1 19 ? 38.297 42.045 22.762 1.00 11.51 19 LEU B C 1
ATOM 1381 O O . LEU B 1 19 ? 37.253 41.499 23.159 1.00 12.63 19 LEU B O 1
ATOM 1386 N N . ASN B 1 20 ? 39.301 41.370 22.207 1.00 12.16 20 ASN B N 1
ATOM 1387 C CA . ASN B 1 20 ? 39.315 39.906 22.190 1.00 12.28 20 ASN B CA 1
ATOM 1388 C C . ASN B 1 20 ? 40.711 39.339 22.416 1.00 13.32 20 ASN B C 1
ATOM 1389 O O . ASN B 1 20 ? 41.707 40.059 22.511 1.00 11.48 20 ASN B O 1
ATOM 1394 N N . LEU B 1 21 ? 40.777 38.018 22.493 1.00 11.79 21 LEU B N 1
ATOM 1395 C CA . LEU B 1 21 ? 42.021 37.267 22.661 1.00 12.78 21 LEU B CA 1
ATOM 1396 C C . LEU B 1 21 ? 42.743 37.184 21.325 1.00 11.15 21 LEU B C 1
ATOM 1397 O O . LEU B 1 21 ? 42.179 36.688 20.352 1.00 12.60 21 LEU B O 1
ATOM 1402 N N . ASN B 1 22 ? 44.005 37.624 21.278 1.00 11.58 22 ASN B N 1
ATOM 1403 C CA . ASN B 1 22 ? 44.695 37.841 20.018 1.00 13.88 22 ASN B CA 1
ATOM 1404 C C . ASN B 1 22 ? 46.106 37.282 20.088 1.00 13.06 22 ASN B C 1
ATOM 1405 O O . ASN B 1 22 ? 46.854 37.600 20.992 1.00 14.04 22 ASN B O 1
ATOM 1410 N N . ALA B 1 23 ? 46.453 36.424 19.119 1.00 12.91 23 ALA B N 1
ATOM 1411 C CA . ALA B 1 23 ? 47.832 35.949 18.993 1.00 13.06 23 ALA B CA 1
ATOM 1412 C C . ALA B 1 23 ? 48.658 37.051 18.337 1.00 13.29 23 ALA B C 1
ATOM 1413 O O . ALA B 1 23 ? 48.504 37.365 17.159 1.00 13.75 23 ALA B O 1
ATOM 1415 N N . TRP B 1 24 ? 49.552 37.614 19.138 1.00 13.76 24 TRP B N 1
ATOM 1416 C CA . TRP B 1 24 ? 50.232 38.868 18.813 1.00 16.06 24 TRP B CA 1
ATOM 1417 C C . TRP B 1 24 ? 51.040 38.798 17.516 1.00 15.90 24 TRP B C 1
ATOM 1418 O O . TRP B 1 24 ? 51.911 37.941 17.373 1.00 17.84 24 TRP B O 1
ATOM 1429 N N . GLU B 1 25 ? 50.723 39.734 16.628 1.00 15.76 25 GLU B N 1
ATOM 1430 C CA A GLU B 1 25 ? 51.291 39.942 15.292 0.40 19.15 25 GLU B CA 1
ATOM 1431 C CA B GLU B 1 25 ? 51.359 39.898 15.307 0.60 18.54 25 GLU B CA 1
ATOM 1432 C C . GLU B 1 25 ? 50.813 38.985 14.220 1.00 17.50 25 GLU B C 1
ATOM 1433 O O . GLU B 1 25 ? 51.100 39.185 13.052 1.00 19.03 25 GLU B O 1
ATOM 1444 N N . GLY B 1 26 ? 50.064 37.949 14.606 1.00 16.46 26 GLY B N 1
ATOM 1445 C CA . GLY B 1 26 ? 49.403 37.097 13.642 1.00 17.49 26 GLY B CA 1
ATOM 1446 C C . GLY B 1 26 ? 50.271 36.455 12.560 1.00 16.21 26 GLY B C 1
ATOM 1447 O O . GLY B 1 26 ? 49.873 36.379 11.403 1.00 17.94 26 GLY B O 1
ATOM 1448 N N . LYS B 1 27 ? 51.421 35.960 12.987 1.00 15.96 27 LYS B N 1
ATOM 1449 C CA . LYS B 1 27 ? 52.361 35.292 12.110 1.00 16.68 27 LYS B CA 1
ATOM 1450 C C . LYS B 1 27 ? 52.109 33.784 12.120 1.00 18.38 27 LYS B C 1
ATOM 1451 O O . LYS B 1 27 ? 51.449 33.237 13.023 1.00 17.75 27 LYS B O 1
ATOM 1457 N N . LEU B 1 28 ? 52.666 33.105 11.123 1.00 18.99 28 LEU B N 1
ATOM 1458 C CA . LEU B 1 28 ? 52.565 31.632 11.059 1.00 18.33 28 LEU B CA 1
ATOM 1459 C C . LEU B 1 28 ? 53.604 30.933 11.940 1.00 18.88 28 LEU B C 1
ATOM 1460 O O . LEU B 1 28 ? 53.424 29.789 12.318 1.00 20.11 28 LEU B O 1
ATOM 1465 N N . GLU B 1 29 ? 54.682 31.621 12.312 1.00 18.62 29 GLU B N 1
ATOM 1466 C CA A GLU B 1 29 ? 55.734 30.976 13.108 0.50 21.30 29 GLU B CA 1
ATOM 1467 C CA B GLU B 1 29 ? 55.742 31.033 13.128 0.50 20.59 29 GLU B CA 1
ATOM 1468 C C . GLU B 1 29 ? 55.162 30.637 14.472 1.00 20.03 29 GLU B C 1
ATOM 1469 O O . GLU B 1 29 ? 54.416 31.426 15.038 1.00 17.75 29 GLU B O 1
ATOM 1480 N N . PRO B 1 30 ? 55.513 29.456 15.016 1.00 18.10 30 PRO B N 1
ATOM 1481 C CA . PRO B 1 30 ? 55.029 29.096 16.322 1.00 17.96 30 PRO B CA 1
ATOM 1482 C C . PRO B 1 30 ? 55.586 29.961 17.450 1.00 18.51 30 PRO B C 1
ATOM 1483 O O . PRO B 1 30 ? 56.664 30.566 17.321 1.00 19.31 30 PRO B O 1
ATOM 1487 N N . GLY B 1 31 ? 54.849 30.016 18.559 1.00 16.01 31 GLY B N 1
ATOM 1488 C CA . GLY B 1 31 ? 55.338 30.624 19.779 1.00 17.58 31 GLY B CA 1
ATOM 1489 C C . GLY B 1 31 ? 54.803 32.027 20.077 1.00 17.40 31 GLY B C 1
ATOM 1490 O O . GLY B 1 31 ? 55.292 32.663 21.006 1.00 18.48 31 GLY B O 1
ATOM 1491 N N . ALA B 1 32 ? 53.822 32.519 19.321 1.00 16.07 32 ALA B N 1
ATOM 1492 C CA . ALA B 1 32 ? 53.267 33.875 19.605 1.00 16.03 32 ALA B CA 1
ATOM 1493 C C . ALA B 1 32 ? 52.776 33.951 21.032 1.00 16.41 32 ALA B C 1
ATOM 1494 O O . ALA B 1 32 ? 52.199 33.000 21.541 1.00 16.42 32 ALA B O 1
ATOM 1496 N N . VAL B 1 33 ? 52.986 35.096 21.673 1.00 14.79 33 VAL B N 1
ATOM 1497 C CA . VAL B 1 33 ? 52.300 35.367 22.908 1.00 15.05 33 VAL B CA 1
ATOM 1498 C C . VAL B 1 33 ? 50.907 35.895 22.616 1.00 15.30 33 VAL B C 1
ATOM 1499 O O . VAL B 1 33 ? 50.595 36.331 21.513 1.00 15.25 33 VAL B O 1
ATOM 1503 N N . VAL B 1 34 ? 50.055 35.839 23.624 1.00 12.69 34 VAL B N 1
ATOM 1504 C CA . VAL B 1 34 ? 48.633 36.195 23.462 1.00 13.09 34 VAL B CA 1
ATOM 1505 C C . VAL B 1 34 ? 48.304 37.379 24.368 1.00 12.29 34 VAL B C 1
ATOM 1506 O O . VAL B 1 34 ? 48.721 37.419 25.539 1.00 13.83 34 VAL B O 1
ATOM 1510 N N . ARG B 1 35 ? 47.612 38.364 23.797 1.00 12.98 35 ARG B N 1
ATOM 1511 C CA . ARG B 1 35 ? 47.256 39.594 24.498 1.00 12.86 35 ARG B CA 1
ATOM 1512 C C . ARG B 1 35 ? 45.833 39.922 24.123 1.00 13.67 35 ARG B C 1
ATOM 1513 O O . ARG B 1 35 ? 45.267 39.378 23.188 1.00 12.98 35 ARG B O 1
ATOM 1521 N N . THR B 1 36 ? 45.230 40.840 24.852 1.00 11.12 36 THR B N 1
ATOM 1522 C CA . THR B 1 36 ? 43.999 41.411 24.394 1.00 11.90 36 THR B CA 1
ATOM 1523 C C . THR B 1 36 ? 44.268 42.426 23.293 1.00 12.79 36 THR B C 1
ATOM 1524 O O . THR B 1 36 ? 45.331 43.026 23.183 1.00 13.60 36 THR B O 1
ATOM 1528 N N . TYR B 1 37 ? 43.286 42.606 22.417 1.00 11.79 37 TYR B N 1
ATOM 1529 C CA . TYR B 1 37 ? 43.416 43.569 21.337 1.00 12.06 37 TYR B CA 1
ATOM 1530 C C . TYR B 1 37 ? 42.033 43.956 20.865 1.00 12.34 37 TYR B C 1
ATOM 1531 O O . TYR B 1 37 ? 41.093 43.165 20.973 1.00 12.92 37 TYR B O 1
ATOM 1540 N N . THR B 1 38 ? 41.914 45.156 20.305 1.00 14.20 38 THR B N 1
ATOM 1541 C CA A THR B 1 38 ? 40.679 45.674 19.725 0.50 14.81 38 THR B CA 1
ATOM 1542 C CA B THR B 1 38 ? 40.602 45.616 19.840 0.50 14.86 38 THR B CA 1
ATOM 1543 C C . THR B 1 38 ? 39.970 44.618 18.865 1.00 13.51 38 THR B C 1
ATOM 1544 O O . THR B 1 38 ? 40.618 44.019 17.998 1.00 13.73 38 THR B O 1
ATOM 1551 N N . ARG B 1 39 ? 38.672 44.394 19.067 1.00 14.33 39 ARG B N 1
ATOM 1552 C CA . ARG B 1 39 ? 37.929 43.473 18.186 1.00 14.24 39 ARG B CA 1
ATOM 1553 C C . ARG B 1 39 ? 37.962 43.901 16.710 1.00 14.66 39 ARG B C 1
ATOM 1554 O O . ARG B 1 39 ? 38.087 43.052 15.816 1.00 15.94 39 ARG B O 1
ATOM 1562 N N . GLY B 1 40 ? 37.840 45.199 16.480 1.00 17.00 40 GLY B N 1
ATOM 1563 C CA . GLY B 1 40 ? 37.611 45.730 15.144 1.00 18.63 40 GLY B CA 1
ATOM 1564 C C . GLY B 1 40 ? 36.203 45.429 14.668 1.00 19.40 40 GLY B C 1
ATOM 1565 O O . GLY B 1 40 ? 35.412 44.835 15.386 1.00 21.38 40 GLY B O 1
ATOM 1566 N N . ASP B 1 41 ? 35.883 45.869 13.459 1.00 19.18 41 ASP B N 1
ATOM 1567 C CA . ASP B 1 41 ? 34.560 45.706 12.929 1.00 20.20 41 ASP B CA 1
ATOM 1568 C C . ASP B 1 41 ? 34.313 44.254 12.505 1.00 19.58 41 ASP B C 1
ATOM 1569 O O . ASP B 1 41 ? 33.177 43.815 12.425 1.00 19.36 41 ASP B O 1
ATOM 1574 N N . LYS B 1 42 ? 35.392 43.512 12.226 1.00 19.62 42 LYS B N 1
ATOM 1575 C CA A LYS B 1 42 ? 35.330 42.088 11.916 0.50 19.44 42 LYS B CA 1
ATOM 1576 C CA B LYS B 1 42 ? 35.342 42.078 11.878 0.50 19.04 42 LYS B CA 1
ATOM 1577 C C . LYS B 1 42 ? 36.624 41.457 12.451 1.00 18.38 42 LYS B C 1
ATOM 1578 O O . LYS B 1 42 ? 37.669 42.109 12.420 1.00 18.70 42 LYS B O 1
ATOM 1589 N N . PRO B 1 43 ? 36.564 40.201 12.971 1.00 17.35 43 PRO B N 1
ATOM 1590 C CA . PRO B 1 43 ? 37.785 39.699 13.594 1.00 16.33 43 PRO B CA 1
ATOM 1591 C C . PRO B 1 43 ? 38.828 39.236 12.579 1.00 17.01 43 PRO B C 1
ATOM 1592 O O . PRO B 1 43 ? 38.473 38.688 11.538 1.00 19.32 43 PRO B O 1
ATOM 1596 N N . SER B 1 44 ? 40.097 39.457 12.905 1.00 15.42 44 SER B N 1
ATOM 1597 C CA . SER B 1 44 ? 41.174 38.893 12.114 1.00 15.14 44 SER B CA 1
ATOM 1598 C C . SER B 1 44 ? 41.360 37.431 12.526 1.00 14.14 44 SER B C 1
ATOM 1599 O O . SER B 1 44 ? 40.995 37.011 13.629 1.00 15.00 44 SER B O 1
ATOM 1602 N N . ASP B 1 45 ? 41.936 36.619 11.642 1.00 16.08 45 ASP B N 1
ATOM 1603 C CA . ASP B 1 45 ? 42.031 35.191 11.913 1.00 15.18 45 ASP B CA 1
ATOM 1604 C C . ASP B 1 45 ? 42.941 34.857 13.086 1.00 12.99 45 ASP B C 1
ATOM 1605 O O . ASP B 1 45 ? 42.770 33.841 13.727 1.00 14.03 45 ASP B O 1
ATOM 1610 N N . ASN B 1 46 ? 43.912 35.730 13.388 1.00 13.33 46 ASN B N 1
ATOM 1611 C CA . ASN B 1 46 ? 44.745 35.525 14.568 1.00 12.24 46 ASN B CA 1
ATOM 1612 C C . ASN B 1 46 ? 44.014 35.784 15.881 1.00 12.57 46 ASN B C 1
ATOM 1613 O O . ASN B 1 46 ? 44.551 35.535 16.958 1.00 12.67 46 ASN B O 1
ATOM 1618 N N . ALA B 1 47 ? 42.805 36.319 15.767 1.00 12.85 47 ALA B N 1
ATOM 1619 C CA . ALA B 1 47 ? 41.945 36.602 16.909 1.00 12.85 47 ALA B CA 1
ATOM 1620 C C . ALA B 1 47 ? 40.646 35.780 16.855 1.00 13.14 47 ALA B C 1
ATOM 1621 O O . ALA B 1 47 ? 39.599 36.151 17.408 1.00 13.37 47 ALA B O 1
ATOM 1623 N N . LYS B 1 48 ? 40.680 34.667 16.137 1.00 12.73 48 LYS B N 1
ATOM 1624 C CA . LYS B 1 48 ? 39.619 33.650 16.179 1.00 13.97 48 LYS B CA 1
ATOM 1625 C C . LYS B 1 48 ? 40.234 32.349 16.642 1.00 12.95 48 LYS B C 1
ATOM 1626 O O . LYS B 1 48 ? 41.407 32.056 16.359 1.00 11.24 48 LYS B O 1
ATOM 1632 N N . TRP B 1 49 ? 39.450 31.570 17.354 1.00 13.61 49 TRP B N 1
ATOM 1633 C CA . TRP B 1 49 ? 39.921 30.366 18.033 1.00 11.93 49 TRP B CA 1
ATOM 1634 C C . TRP B 1 49 ? 38.927 29.229 17.828 1.00 13.21 49 TRP B C 1
ATOM 1635 O O . TRP B 1 49 ? 37.722 29.386 18.042 1.00 12.86 49 TRP B O 1
ATOM 1646 N N . GLN B 1 50 ? 39.427 28.067 17.423 1.00 12.71 50 GLN B N 1
ATOM 1647 C CA . GLN B 1 50 ? 38.627 26.891 17.367 1.00 12.32 50 GLN B CA 1
ATOM 1648 C C . GLN B 1 50 ? 38.727 26.151 18.670 1.00 13.71 50 GLN B C 1
ATOM 1649 O O . GLN B 1 50 ? 39.818 25.715 19.089 1.00 14.05 50 GLN B O 1
ATOM 1655 N N . VAL B 1 51 ? 37.588 26.023 19.352 1.00 11.86 51 VAL B N 1
ATOM 1656 C CA . VAL B 1 51 ? 37.449 25.165 20.510 1.00 13.27 51 VAL B CA 1
ATOM 1657 C C . VAL B 1 51 ? 37.175 23.770 19.984 1.00 14.14 51 VAL B C 1
ATOM 1658 O O . VAL B 1 51 ? 36.174 23.545 19.297 1.00 14.85 51 VAL B O 1
ATOM 1662 N N . ALA B 1 52 ? 38.076 22.840 20.306 1.00 14.50 52 ALA B N 1
ATOM 1663 C CA . ALA B 1 52 ? 38.020 21.475 19.781 1.00 13.77 52 ALA B CA 1
ATOM 1664 C C . ALA B 1 52 ? 38.024 20.507 20.973 1.00 13.93 52 ALA B C 1
ATOM 1665 O O . ALA B 1 52 ? 38.929 20.569 21.806 1.00 14.69 52 ALA B O 1
ATOM 1667 N N . LEU B 1 53 ? 37.019 19.660 21.064 1.00 14.28 53 LEU B N 1
ATOM 1668 C CA . LEU B 1 53 ? 36.911 18.717 22.167 1.00 14.06 53 LEU B CA 1
ATOM 1669 C C . LEU B 1 53 ? 37.898 17.553 21.952 1.00 16.76 53 LEU B C 1
ATOM 1670 O O . LEU B 1 53 ? 37.916 16.945 20.874 1.00 16.03 53 LEU B O 1
ATOM 1675 N N . VAL B 1 54 ? 38.703 17.264 22.986 1.00 17.71 54 VAL B N 1
ATOM 1676 C CA . VAL B 1 54 ? 39.714 16.199 22.949 1.00 15.89 54 VAL B CA 1
ATOM 1677 C C . VAL B 1 54 ? 39.467 15.060 23.958 1.00 17.01 54 VAL B C 1
ATOM 1678 O O . VAL B 1 54 ? 40.006 13.966 23.778 1.00 20.64 54 VAL B O 1
ATOM 1682 N N . ALA B 1 55 ? 38.688 15.334 24.997 1.00 18.34 55 ALA B N 1
ATOM 1683 C CA . ALA B 1 55 ? 38.365 14.316 26.013 1.00 19.68 55 ALA B CA 1
ATOM 1684 C C . ALA B 1 55 ? 37.121 14.665 26.764 1.00 22.22 55 ALA B C 1
ATOM 1685 O O . ALA B 1 55 ? 36.812 15.843 26.987 1.00 20.59 55 ALA B O 1
ATOM 1687 N N . GLY B 1 56 ? 36.423 13.627 27.222 1.00 23.77 56 GLY B N 1
ATOM 1688 C CA . GLY B 1 56 ? 35.274 13.815 28.085 1.00 27.52 56 GLY B CA 1
ATOM 1689 C C . GLY B 1 56 ? 34.070 14.397 27.382 1.00 30.10 56 GLY B C 1
ATOM 1690 O O . GLY B 1 56 ? 33.966 14.363 26.160 1.00 30.49 56 GLY B O 1
ATOM 1691 N N A SER B 1 57 ? 33.093 14.849 28.127 0.60 31.64 57 SER B N 1
ATOM 1692 N N B SER B 1 57 ? 33.203 14.959 28.234 0.40 31.53 57 SER B N 1
ATOM 1693 C CA A SER B 1 57 ? 31.880 15.368 27.511 0.60 33.35 57 SER B CA 1
ATOM 1694 C CA B SER B 1 57 ? 31.988 15.697 27.884 0.40 33.02 57 SER B CA 1
ATOM 1695 C C A SER B 1 57 ? 31.146 16.048 28.623 0.60 33.30 57 SER B C 1
ATOM 1696 C C B SER B 1 57 ? 31.549 16.550 29.093 0.40 33.48 57 SER B C 1
ATOM 1697 O O A SER B 1 57 ? 31.275 15.632 29.769 0.60 34.58 57 SER B O 1
ATOM 1698 O O B SER B 1 57 ? 31.986 16.325 30.223 0.40 33.89 57 SER B O 1
ATOM 1703 N N A GLY B 1 58 ? 30.399 17.097 28.297 0.60 33.91 58 GLY B N 1
ATOM 1704 N N B GLY B 1 58 ? 30.678 17.526 28.863 0.40 34.11 58 GLY B N 1
ATOM 1705 C CA A GLY B 1 58 ? 29.738 17.902 29.314 0.60 32.71 58 GLY B CA 1
ATOM 1706 C CA B GLY B 1 58 ? 30.109 18.310 29.963 0.40 34.47 58 GLY B CA 1
ATOM 1707 C C A GLY B 1 58 ? 30.691 18.253 30.451 0.60 32.40 58 GLY B C 1
ATOM 1708 C C B GLY B 1 58 ? 31.040 19.381 30.512 0.40 33.36 58 GLY B C 1
ATOM 1709 O O A GLY B 1 58 ? 31.697 18.968 30.251 0.60 29.22 58 GLY B O 1
ATOM 1710 O O B GLY B 1 58 ? 32.003 19.793 29.853 0.40 30.94 58 GLY B O 1
ATOM 1711 N N A ASP B 1 59 ? 30.405 17.719 31.635 0.60 29.30 59 ASP B N 1
ATOM 1712 N N B ASP B 1 59 ? 30.765 19.844 31.727 0.40 31.98 59 ASP B N 1
ATOM 1713 C CA A ASP B 1 59 ? 31.158 18.080 32.841 0.60 30.67 59 ASP B CA 1
ATOM 1714 C CA B ASP B 1 59 ? 31.571 20.912 32.297 0.40 32.05 59 ASP B CA 1
ATOM 1715 C C A ASP B 1 59 ? 32.640 17.712 32.837 0.60 29.67 59 ASP B C 1
ATOM 1716 C C B ASP B 1 59 ? 33.036 20.506 32.431 0.40 30.76 59 ASP B C 1
ATOM 1717 O O A ASP B 1 59 ? 33.430 18.357 33.531 0.60 31.60 59 ASP B O 1
ATOM 1718 O O B ASP B 1 59 ? 33.913 21.354 32.326 0.40 31.39 59 ASP B O 1
ATOM 1727 N N A SER B 1 60 ? 33.018 16.724 32.023 0.60 25.11 60 SER B N 1
ATOM 1728 N N B SER B 1 60 ? 33.285 19.209 32.634 0.40 28.42 60 SER B N 1
ATOM 1729 C CA A SER B 1 60 ? 34.405 16.266 31.968 0.60 24.66 60 SER B CA 1
ATOM 1730 C CA B SER B 1 60 ? 34.640 18.677 32.797 0.40 26.83 60 SER B CA 1
ATOM 1731 C C A SER B 1 60 ? 35.113 16.737 30.696 0.60 22.24 60 SER B C 1
ATOM 1732 C C B SER B 1 60 ? 35.330 18.369 31.462 0.40 24.26 60 SER B C 1
ATOM 1733 O O A SER B 1 60 ? 36.209 16.274 30.400 0.60 23.75 60 SER B O 1
ATOM 1734 O O B SER B 1 60 ? 36.471 17.892 31.445 0.40 21.92 60 SER B O 1
ATOM 1739 N N A ALA B 1 61 ? 34.491 17.651 29.953 0.60 22.06 61 ALA B N 1
ATOM 1740 N N B ALA B 1 61 ? 34.642 18.632 30.353 0.40 22.03 61 ALA B N 1
ATOM 1741 C CA A ALA B 1 61 ? 35.082 18.120 28.693 0.60 19.85 61 ALA B CA 1
ATOM 1742 C CA B ALA B 1 61 ? 35.174 18.305 29.026 0.40 20.59 61 ALA B CA 1
ATOM 1743 C C A ALA B 1 61 ? 36.432 18.811 28.878 0.60 19.90 61 ALA B C 1
ATOM 1744 C C B ALA B 1 61 ? 36.494 19.008 28.828 0.40 20.20 61 ALA B C 1
ATOM 1745 O O A ALA B 1 61 ? 36.574 19.674 29.717 0.60 21.15 61 ALA B O 1
ATOM 1746 O O B ALA B 1 61 ? 36.681 20.116 29.336 0.40 19.84 61 ALA B O 1
ATOM 1749 N N . GLU B 1 62 ? 37.396 18.420 28.038 1.00 17.41 62 GLU B N 1
ATOM 1750 C CA . GLU B 1 62 ? 38.699 19.020 27.876 1.00 17.04 62 GLU B CA 1
ATOM 1751 C C . GLU B 1 62 ? 38.833 19.439 26.424 1.00 15.52 62 GLU B C 1
ATOM 1752 O O . GLU B 1 62 ? 38.473 18.665 25.518 1.00 15.03 62 GLU B O 1
ATOM 1758 N N . TYR B 1 63 ? 39.348 20.652 26.217 1.00 14.16 63 TYR B N 1
ATOM 1759 C CA . TYR B 1 63 ? 39.436 21.256 24.901 1.00 14.43 63 TYR B CA 1
ATOM 1760 C C . TYR B 1 63 ? 40.820 21.747 24.561 1.00 14.48 63 TYR B C 1
ATOM 1761 O O . TYR B 1 63 ? 41.551 22.246 25.427 1.00 14.96 63 TYR B O 1
ATOM 1770 N N . LEU B 1 64 ? 41.152 21.711 23.267 1.00 12.48 64 LEU B N 1
ATOM 1771 C CA . LEU B 1 64 ? 42.189 22.524 22.726 1.00 12.66 64 LEU B CA 1
ATOM 1772 C C . LEU B 1 64 ? 41.526 23.841 22.293 1.00 13.07 64 LEU B C 1
ATOM 1773 O O . LEU B 1 64 ? 40.370 23.832 21.860 1.00 14.79 64 LEU B O 1
ATOM 1778 N N . ILE B 1 65 ? 42.292 24.920 22.391 1.00 13.39 65 ILE B N 1
ATOM 1779 C CA . ILE B 1 65 ? 41.860 26.222 21.926 1.00 12.86 65 ILE B CA 1
ATOM 1780 C C . ILE B 1 65 ? 42.858 26.628 20.858 1.00 12.70 65 ILE B C 1
ATOM 1781 O O . ILE B 1 65 ? 43.992 27.024 21.159 1.00 13.65 65 ILE B O 1
ATOM 1786 N N . ILE B 1 66 ? 42.445 26.431 19.598 1.00 12.44 66 ILE B N 1
ATOM 1787 C CA . ILE B 1 66 ? 43.372 26.422 18.452 1.00 12.31 66 ILE B CA 1
ATOM 1788 C C . ILE B 1 66 ? 43.312 27.732 17.702 1.00 12.21 66 ILE B C 1
ATOM 1789 O O . ILE B 1 66 ? 42.224 28.127 17.234 1.00 11.97 66 ILE B O 1
ATOM 1794 N N . ASN B 1 67 ? 44.455 28.388 17.487 1.00 11.94 67 ASN B N 1
ATOM 1795 C CA . ASN B 1 67 ? 44.435 29.655 16.746 1.00 12.72 67 ASN B CA 1
ATOM 1796 C C . ASN B 1 67 ? 43.992 29.410 15.299 1.00 13.74 67 ASN B C 1
ATOM 1797 O O . ASN B 1 67 ? 44.506 28.496 14.619 1.00 12.79 67 ASN B O 1
ATOM 1802 N N . VAL B 1 68 ? 43.035 30.191 14.796 1.00 12.36 68 VAL B N 1
ATOM 1803 C CA . VAL B 1 68 ? 42.504 29.965 13.458 1.00 13.18 68 VAL B CA 1
ATOM 1804 C C . VAL B 1 68 ? 43.539 30.249 12.364 1.00 13.14 68 VAL B C 1
ATOM 1805 O O . VAL B 1 68 ? 43.580 29.577 11.350 1.00 14.75 68 VAL B O 1
ATOM 1809 N N . HIS B 1 69 ? 44.407 31.237 12.587 1.00 12.84 69 HIS B N 1
ATOM 1810 C CA . HIS B 1 69 ? 45.403 31.571 11.564 1.00 13.97 69 HIS B CA 1
ATOM 1811 C C . HIS B 1 69 ? 46.556 30.565 11.532 1.00 14.44 69 HIS B C 1
ATOM 1812 O O . HIS B 1 69 ? 46.952 30.096 10.470 1.00 15.68 69 HIS B O 1
ATOM 1819 N N . SER B 1 70 ? 47.121 30.266 12.690 1.00 13.13 70 SER B N 1
ATOM 1820 C CA . SER B 1 70 ? 48.377 29.484 12.725 1.00 13.30 70 SER B CA 1
ATOM 1821 C C . SER B 1 70 ? 48.170 27.993 12.931 1.00 15.15 70 SER B C 1
ATOM 1822 O O . SER B 1 70 ? 49.075 27.176 12.681 1.00 14.52 70 SER B O 1
ATOM 1825 N N . GLY B 1 71 ? 47.018 27.639 13.484 1.00 12.68 71 GLY B N 1
ATOM 1826 C CA . GLY B 1 71 ? 46.702 26.267 13.900 1.00 13.80 71 GLY B CA 1
ATOM 1827 C C . GLY B 1 71 ? 47.420 25.801 15.146 1.00 14.01 71 GLY B C 1
ATOM 1828 O O . GLY B 1 71 ? 47.307 24.625 15.514 1.00 14.32 71 GLY B O 1
ATOM 1829 N N . TYR B 1 72 ? 48.144 26.701 15.823 1.00 13.06 72 TYR B N 1
ATOM 1830 C CA . TYR B 1 72 ? 48.816 26.327 17.058 1.00 12.60 72 TYR B CA 1
ATOM 1831 C C . TYR B 1 72 ? 47.903 26.474 18.267 1.00 13.32 72 TYR B C 1
ATOM 1832 O O . TYR B 1 72 ? 46.919 27.206 18.239 1.00 13.57 72 TYR B O 1
ATOM 1841 N N . PHE B 1 73 ? 48.250 25.775 19.342 1.00 12.44 73 PHE B N 1
ATOM 1842 C CA . PHE B 1 73 ? 47.363 25.582 20.456 1.00 12.51 73 PHE B CA 1
ATOM 1843 C C . PHE B 1 73 ? 47.697 26.541 21.608 1.00 13.50 73 PHE B C 1
ATOM 1844 O O . PHE B 1 73 ? 48.861 26.696 22.007 1.00 15.20 73 PHE B O 1
ATOM 1852 N N . LEU B 1 74 ? 46.673 27.181 22.160 1.00 14.45 74 LEU B N 1
ATOM 1853 C CA . LEU B 1 74 ? 46.850 28.029 23.347 1.00 13.41 74 LEU B CA 1
ATOM 1854 C C . LEU B 1 74 ? 47.400 27.189 24.487 1.00 12.18 74 LEU B C 1
ATOM 1855 O O . LEU B 1 74 ? 46.808 26.158 24.826 1.00 14.39 74 LEU B O 1
ATOM 1860 N N . THR B 1 75 ? 48.529 27.602 25.060 1.00 13.67 75 THR B N 1
ATOM 1861 C CA . THR B 1 75 ? 49.246 26.815 26.024 1.00 13.23 75 THR B CA 1
ATOM 1862 C C . THR B 1 75 ? 49.703 27.692 27.179 1.00 14.40 75 THR B C 1
ATOM 1863 O O . THR B 1 75 ? 50.168 28.809 26.951 1.00 15.52 75 THR B O 1
ATOM 1867 N N . ALA B 1 76 ? 49.621 27.149 28.401 1.00 14.96 76 ALA B N 1
ATOM 1868 C CA . ALA B 1 76 ? 50.207 27.765 29.585 1.00 14.91 76 ALA B CA 1
ATOM 1869 C C . ALA B 1 76 ? 51.598 27.143 29.785 1.00 17.98 76 ALA B C 1
ATOM 1870 O O . ALA B 1 76 ? 51.758 25.907 29.791 1.00 18.88 76 ALA B O 1
ATOM 1872 N N . THR B 1 77 ? 52.612 27.973 29.940 1.00 18.87 77 THR B N 1
ATOM 1873 C CA . THR B 1 77 ? 53.987 27.471 30.059 1.00 21.48 77 THR B CA 1
ATOM 1874 C C . THR B 1 77 ? 54.567 27.634 31.468 1.00 24.26 77 THR B C 1
ATOM 1875 O O . THR B 1 77 ? 55.492 26.894 31.855 1.00 26.29 77 THR B O 1
ATOM 1879 N N . LYS B 1 78 ? 54.010 28.550 32.260 1.00 23.37 78 LYS B N 1
ATOM 1880 C CA . LYS B 1 78 ? 54.505 28.835 33.592 1.00 24.94 78 LYS B CA 1
ATOM 1881 C C . LYS B 1 78 ? 53.402 29.490 34.395 1.00 24.75 78 LYS B C 1
ATOM 1882 O O . LYS B 1 78 ? 52.540 30.179 33.845 1.00 20.94 78 LYS B O 1
ATOM 1888 N N . GLU B 1 79 ? 53.454 29.297 35.701 1.00 26.39 79 GLU B N 1
ATOM 1889 C CA . GLU B 1 79 ? 52.559 29.939 36.627 1.00 26.27 79 GLU B CA 1
ATOM 1890 C C . GLU B 1 79 ? 52.722 31.454 36.570 1.00 24.57 79 GLU B C 1
ATOM 1891 O O . GLU B 1 79 ? 53.839 31.972 36.498 1.00 25.26 79 GLU B O 1
ATOM 1897 N N . ASN B 1 80 ? 51.596 32.160 36.600 1.00 23.92 80 ASN B N 1
ATOM 1898 C CA A ASN B 1 80 ? 51.556 33.606 36.570 0.60 23.56 80 ASN B CA 1
ATOM 1899 C CA B ASN B 1 80 ? 51.580 33.627 36.585 0.40 24.13 80 ASN B CA 1
ATOM 1900 C C . ASN B 1 80 ? 52.433 34.187 35.452 1.00 23.58 80 ASN B C 1
ATOM 1901 O O . ASN B 1 80 ? 53.296 35.053 35.671 1.00 26.44 80 ASN B O 1
ATOM 1910 N N . HIS B 1 81 ? 52.191 33.691 34.234 1.00 19.30 81 HIS B N 1
ATOM 1911 C CA . HIS B 1 81 ? 53.027 34.044 33.100 1.00 18.24 81 HIS B CA 1
ATOM 1912 C C . HIS B 1 81 ? 52.172 34.104 31.831 1.00 15.10 81 HIS B C 1
ATOM 1913 O O . HIS B 1 81 ? 51.146 33.465 31.762 1.00 15.28 81 HIS B O 1
ATOM 1920 N N . ILE B 1 82 ? 52.602 34.899 30.861 1.00 15.44 82 ILE B N 1
ATOM 1921 C CA . ILE B 1 82 ? 51.861 35.086 29.622 1.00 14.60 82 ILE B CA 1
ATOM 1922 C C . ILE B 1 82 ? 51.688 33.718 28.932 1.00 15.52 82 ILE B C 1
ATOM 1923 O O . ILE B 1 82 ? 52.580 32.822 28.987 1.00 16.07 82 ILE B O 1
ATOM 1928 N N . VAL B 1 83 ? 50.510 33.511 28.356 1.00 14.03 83 VAL B N 1
ATOM 1929 C CA . VAL B 1 83 ? 50.272 32.328 27.550 1.00 14.53 83 VAL B CA 1
ATOM 1930 C C . VAL B 1 83 ? 50.721 32.541 26.112 1.00 14.74 83 VAL B C 1
ATOM 1931 O O . VAL B 1 83 ? 50.977 33.648 25.688 1.00 13.82 83 VAL B O 1
ATOM 1935 N N . SER B 1 84 ? 50.823 31.440 25.366 1.00 14.53 84 SER B N 1
ATOM 1936 C CA . SER B 1 84 ? 51.406 31.464 24.035 1.00 13.25 84 SER B CA 1
ATOM 1937 C C . SER B 1 84 ? 50.790 30.357 23.169 1.00 15.37 84 SER B C 1
ATOM 1938 O O . SER B 1 84 ? 50.021 29.525 23.651 1.00 14.96 84 SER B O 1
ATOM 1941 N N . THR B 1 85 ? 51.142 30.371 21.896 1.00 13.88 85 THR B N 1
ATOM 1942 C CA . THR B 1 85 ? 50.745 29.311 20.976 1.00 12.44 85 THR B CA 1
ATOM 1943 C C . THR B 1 85 ? 51.996 28.656 20.359 1.00 15.31 85 THR B C 1
ATOM 1944 O O . THR B 1 85 ? 52.300 28.847 19.173 1.00 15.13 85 THR B O 1
ATOM 1948 N N . PRO B 1 86 ? 52.720 27.882 21.183 1.00 16.94 86 PRO B N 1
ATOM 1949 C CA . PRO B 1 86 ? 53.855 27.093 20.651 1.00 17.94 86 PRO B CA 1
ATOM 1950 C C . PRO B 1 86 ? 53.366 25.939 19.819 1.00 18.83 86 PRO B C 1
ATOM 1951 O O . PRO B 1 86 ? 52.173 25.571 19.845 1.00 16.79 86 PRO B O 1
ATOM 1955 N N . GLN B 1 87 ? 54.303 25.308 19.111 1.00 18.47 87 GLN B N 1
ATOM 1956 C CA . GLN B 1 87 ? 54.042 23.986 18.564 1.00 19.36 87 GLN B CA 1
ATOM 1957 C C . GLN B 1 87 ? 54.100 22.986 19.724 1.00 17.54 87 GLN B C 1
ATOM 1958 O O . GLN B 1 87 ? 55.046 23.008 20.524 1.00 19.47 87 GLN B O 1
ATOM 1964 N N . ILE B 1 88 ? 53.052 22.187 19.881 1.00 17.10 88 ILE B N 1
ATOM 1965 C CA . ILE B 1 88 ? 52.955 21.306 21.041 1.00 15.76 88 ILE B CA 1
ATOM 1966 C C . ILE B 1 88 ? 51.985 20.160 20.713 1.00 18.23 88 ILE B C 1
ATOM 1967 O O . ILE B 1 88 ? 51.087 20.291 19.884 1.00 18.32 88 ILE B O 1
ATOM 1972 N N . SER B 1 89 ? 52.212 19.030 21.352 1.00 17.61 89 SER B N 1
ATOM 1973 C CA A SER B 1 89 ? 51.366 17.867 21.128 0.30 16.68 89 SER B CA 1
ATOM 1974 C CA B SER B 1 89 ? 51.353 17.854 21.157 0.70 16.26 89 SER B CA 1
ATOM 1975 C C . SER B 1 89 ? 49.968 18.115 21.672 1.00 16.62 89 SER B C 1
ATOM 1976 O O . SER B 1 89 ? 49.808 18.730 22.727 1.00 16.77 89 SER B O 1
ATOM 1981 N N . PRO B 1 90 ? 48.933 17.601 20.971 1.00 15.70 90 PRO B N 1
ATOM 1982 C CA . PRO B 1 90 ? 47.580 17.780 21.469 1.00 16.26 90 PRO B CA 1
ATOM 1983 C C . PRO B 1 90 ? 47.282 17.005 22.750 1.00 17.79 90 PRO B C 1
ATOM 1984 O O . PRO B 1 90 ? 46.224 17.190 23.330 1.00 18.11 90 PRO B O 1
ATOM 1988 N N . THR B 1 91 ? 48.181 16.101 23.157 1.00 16.37 91 THR B N 1
ATOM 1989 C CA . THR B 1 91 ? 48.004 15.344 24.397 1.00 17.07 91 THR B CA 1
ATOM 1990 C C . THR B 1 91 ? 48.683 16.001 25.616 1.00 19.43 91 THR B C 1
ATOM 1991 O O . THR B 1 91 ? 48.572 15.483 26.745 1.00 20.51 91 THR B O 1
ATOM 1995 N N . ASP B 1 92 ? 49.404 17.099 25.391 1.00 18.86 92 ASP B N 1
ATOM 1996 C CA . ASP B 1 92 ? 50.115 17.783 26.464 1.00 18.56 92 ASP B CA 1
ATOM 1997 C C . ASP B 1 92 ? 49.059 18.491 27.330 1.00 18.91 92 ASP B C 1
ATOM 1998 O O . ASP B 1 92 ? 48.295 19.316 26.808 1.00 17.72 92 ASP B O 1
ATOM 2003 N N . PRO B 1 93 ? 48.989 18.178 28.634 1.00 17.67 93 PRO B N 1
ATOM 2004 C CA A PRO B 1 93 ? 47.954 18.767 29.471 0.50 18.31 93 PRO B CA 1
ATOM 2005 C CA B PRO B 1 93 ? 47.953 18.766 29.466 0.50 18.70 93 PRO B CA 1
ATOM 2006 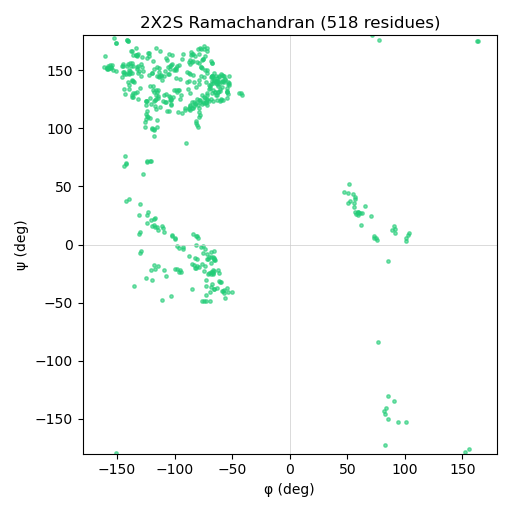C C . PRO B 1 93 ? 48.013 20.288 29.541 1.00 17.86 93 PRO B C 1
ATOM 2007 O O . PRO B 1 93 ? 46.994 20.931 29.776 1.00 18.93 93 PRO B O 1
ATOM 2014 N N . SER B 1 94 ? 49.185 20.875 29.330 1.00 16.25 94 SER B N 1
ATOM 2015 C CA . SER B 1 94 ? 49.294 22.347 29.413 1.00 17.80 94 SER B CA 1
ATOM 2016 C C . SER B 1 94 ? 48.623 23.074 28.229 1.00 15.64 94 SER B C 1
ATOM 2017 O O . SER B 1 94 ? 48.412 24.303 28.284 1.00 16.97 94 SER B O 1
ATOM 2020 N N . ALA B 1 95 ? 48.282 22.312 27.187 1.00 14.75 95 ALA B N 1
ATOM 2021 C CA . ALA B 1 95 ? 47.540 22.828 26.018 1.00 15.76 95 ALA B CA 1
ATOM 2022 C C . ALA B 1 95 ? 46.052 22.489 26.112 1.00 14.91 95 ALA B C 1
ATOM 2023 O O . ALA B 1 95 ? 45.308 22.708 25.181 1.00 15.86 95 ALA B O 1
ATOM 2025 N N . ARG B 1 96 ? 45.611 21.908 27.217 1.00 15.76 96 ARG B N 1
ATOM 2026 C CA . ARG B 1 96 ? 44.227 21.515 27.352 1.00 13.55 96 ARG B CA 1
ATOM 2027 C C . ARG B 1 96 ? 43.534 22.331 28.429 1.00 14.91 96 ARG B C 1
ATOM 2028 O O . ARG B 1 96 ? 44.141 22.682 29.444 1.00 15.84 96 ARG B O 1
ATOM 2036 N N . TRP B 1 97 ? 42.265 22.623 28.189 1.00 14.18 97 TRP B N 1
ATOM 2037 C CA . TRP B 1 97 ? 41.525 23.592 28.985 1.00 14.50 97 TRP B CA 1
ATOM 2038 C C . TRP B 1 97 ? 40.127 23.060 29.244 1.00 14.00 97 TRP B C 1
ATOM 2039 O O . TRP B 1 97 ? 39.510 22.411 28.381 1.00 16.11 97 TRP B O 1
ATOM 2050 N N . THR B 1 98 ? 39.582 23.410 30.404 1.00 16.33 98 THR B N 1
ATOM 2051 C CA . THR B 1 98 ? 38.176 23.227 30.674 1.00 15.18 98 THR B CA 1
ATOM 2052 C C . THR B 1 98 ? 37.493 24.591 30.622 1.00 17.98 98 THR B C 1
ATOM 2053 O O . THR B 1 98 ? 38.106 25.614 30.942 1.00 17.46 98 THR B O 1
ATOM 2057 N N . ILE B 1 99 ? 36.252 24.605 30.180 1.00 17.44 99 ILE B N 1
ATOM 2058 C CA . ILE B 1 99 ? 35.514 25.845 29.985 1.00 18.12 99 ILE B CA 1
ATOM 2059 C C . ILE B 1 99 ? 34.266 25.704 30.826 1.00 19.16 99 ILE B C 1
ATOM 2060 O O . ILE B 1 99 ? 33.396 24.890 30.497 1.00 22.33 99 ILE B O 1
ATOM 2065 N N . LYS B 1 100 ? 34.195 26.477 31.910 1.00 19.13 100 LYS B N 1
ATOM 2066 C CA A LYS B 1 100 ? 33.197 26.272 32.965 0.50 21.81 100 LYS B CA 1
ATOM 2067 C CA B LYS B 1 100 ? 33.182 26.267 32.947 0.50 21.90 100 LYS B CA 1
ATOM 2068 C C . LYS B 1 100 ? 32.428 27.565 33.230 1.00 21.58 100 LYS B C 1
ATOM 2069 O O . LYS B 1 100 ? 33.035 28.643 33.318 1.00 19.89 100 LYS B O 1
ATOM 2080 N N . PRO B 1 101 ? 31.095 27.469 33.409 1.00 22.83 101 PRO B N 1
ATOM 2081 C CA . PRO B 1 101 ? 30.381 28.691 33.806 1.00 21.32 101 PRO B CA 1
ATOM 2082 C C . PRO B 1 101 ? 31.010 29.336 35.047 1.00 20.16 101 PRO B C 1
ATOM 2083 O O . PRO B 1 101 ? 31.364 28.661 36.034 1.00 21.75 101 PRO B O 1
ATOM 2087 N N . ALA B 1 102 ? 31.143 30.659 35.029 1.00 19.67 102 ALA B N 1
ATOM 2088 C CA . ALA B 1 102 ? 31.843 31.368 36.103 1.00 21.95 102 ALA B CA 1
ATOM 2089 C C . ALA B 1 102 ? 30.997 31.382 37.359 1.00 27.08 102 ALA B C 1
ATOM 2090 O O . ALA B 1 102 ? 31.543 31.293 38.471 1.00 29.01 102 ALA B O 1
ATOM 2092 N N . THR B 1 103 ? 29.683 31.485 37.149 1.00 25.98 103 THR B N 1
ATOM 2093 C CA . THR B 1 103 ? 28.656 31.409 38.201 1.00 33.06 103 THR B CA 1
ATOM 2094 C C . THR B 1 103 ? 27.559 30.391 37.858 1.00 33.53 103 THR B C 1
ATOM 2095 O O . THR B 1 103 ? 27.406 29.987 36.715 1.00 33.85 103 THR B O 1
ATOM 2099 N N . THR B 1 104 ? 26.794 29.954 38.860 1.00 41.21 104 THR B N 1
ATOM 2100 C CA . THR B 1 104 ? 25.691 29.020 38.595 1.00 44.28 104 THR B CA 1
ATOM 2101 C C . THR B 1 104 ? 24.505 29.740 37.955 1.00 44.45 104 THR B C 1
ATOM 2102 O O . THR B 1 104 ? 24.377 30.970 38.054 1.00 45.11 104 THR B O 1
ATOM 2106 N N . HIS B 1 105 ? 23.651 28.941 37.307 1.00 47.87 105 HIS B N 1
ATOM 2107 C CA . HIS B 1 105 ? 22.384 29.387 36.686 1.00 48.75 105 HIS B CA 1
ATOM 2108 C C . HIS B 1 105 ? 22.590 30.349 35.507 1.00 45.96 105 HIS B C 1
ATOM 2109 O O . HIS B 1 105 ? 21.784 31.252 35.279 1.00 46.36 105 HIS B O 1
ATOM 2116 N N . GLN B 1 106 ? 23.670 30.166 34.754 1.00 40.81 106 GLN B N 1
ATOM 2117 C CA . GLN B 1 106 ? 23.850 30.956 33.534 1.00 37.78 106 GLN B CA 1
ATOM 2118 C C . GLN B 1 106 ? 24.851 30.269 32.620 1.00 34.44 106 GLN B C 1
ATOM 2119 O O . GLN B 1 106 ? 25.610 29.394 33.043 1.00 33.23 106 GLN B O 1
ATOM 2125 N N . TYR B 1 107 ? 24.827 30.676 31.360 1.00 32.77 107 TYR B N 1
ATOM 2126 C CA . TYR B 1 107 ? 25.624 30.027 30.324 1.00 31.15 107 TYR B CA 1
ATOM 2127 C C . TYR B 1 107 ? 26.168 31.051 29.361 1.00 29.95 107 TYR B C 1
ATOM 2128 O O . TYR B 1 107 ? 26.300 30.772 28.156 1.00 28.14 107 TYR B O 1
ATOM 2137 N N . GLU B 1 108 ? 26.543 32.220 29.919 1.00 26.42 108 GLU B N 1
ATOM 2138 C CA . GLU B 1 108 ? 27.155 33.305 29.136 1.00 25.72 108 GLU B CA 1
ATOM 2139 C C . GLU B 1 108 ? 28.553 33.741 29.542 1.00 20.14 108 GLU B C 1
ATOM 2140 O O . GLU B 1 108 ? 29.275 34.160 28.667 1.00 19.76 108 GLU B O 1
ATOM 2146 N N . VAL B 1 109 ? 28.925 33.650 30.809 1.00 17.94 109 VAL B N 1
ATOM 2147 C CA . VAL B 1 109 ? 30.235 34.023 31.264 1.00 16.88 109 VAL B CA 1
ATOM 2148 C C . VAL B 1 109 ? 30.988 32.811 31.828 1.00 17.55 109 VAL B C 1
ATOM 2149 O O . VAL B 1 109 ? 30.437 32.071 32.655 1.00 18.11 109 VAL B O 1
ATOM 2153 N N . PHE B 1 110 ? 32.220 32.588 31.348 1.00 16.19 110 PHE B N 1
ATOM 2154 C CA . PHE B 1 110 ? 32.991 31.353 31.609 1.00 14.77 110 PHE B CA 1
ATOM 2155 C C . PHE B 1 110 ? 34.395 31.602 32.126 1.00 15.57 110 PHE B C 1
ATOM 2156 O O . PHE B 1 110 ? 34.993 32.614 31.803 1.00 15.24 110 PHE B O 1
ATOM 2164 N N . THR B 1 111 ? 34.928 30.636 32.889 1.00 14.69 111 THR B N 1
ATOM 2165 C CA . THR B 1 111 ? 36.340 30.571 33.189 1.00 15.97 111 THR B CA 1
ATOM 2166 C C . THR B 1 111 ? 36.967 29.555 32.238 1.00 13.73 111 THR B C 1
ATOM 2167 O O . THR B 1 111 ? 36.293 28.660 31.724 1.00 15.05 111 THR B O 1
ATOM 2171 N N . ILE B 1 112 ? 38.238 29.797 31.938 1.00 13.82 112 ILE B N 1
ATOM 2172 C CA . ILE B 1 112 ? 39.022 28.949 31.035 1.00 12.73 112 ILE B CA 1
ATOM 2173 C C . ILE B 1 112 ? 40.208 28.466 31.851 1.00 13.97 112 ILE B C 1
ATOM 2174 O O . ILE B 1 112 ? 41.110 29.233 32.221 1.00 14.30 112 ILE B O 1
ATOM 2179 N N . ASN B 1 113 ? 40.175 27.180 32.178 1.00 16.01 113 ASN B N 1
ATOM 2180 C CA . ASN B 1 113 ? 40.987 26.604 33.239 1.00 16.12 113 ASN B CA 1
ATOM 2181 C C . ASN B 1 113 ? 41.970 25.591 32.673 1.00 15.53 113 ASN B C 1
ATOM 2182 O O . ASN B 1 113 ? 41.557 24.671 31.991 1.00 16.91 113 ASN B O 1
ATOM 2187 N N . ASN B 1 114 ? 43.247 25.752 32.946 1.00 15.37 114 ASN B N 1
ATOM 2188 C CA . ASN B 1 114 ? 44.226 24.821 32.414 1.00 15.76 114 ASN B CA 1
ATOM 2189 C C . ASN B 1 114 ? 44.057 23.448 33.051 1.00 16.15 114 ASN B C 1
ATOM 2190 O O . ASN B 1 114 ? 43.762 23.336 34.256 1.00 18.50 114 ASN B O 1
ATOM 2195 N N . LYS B 1 115 ? 44.292 22.401 32.259 1.00 16.33 115 LYS B N 1
ATOM 2196 C CA A LYS B 1 115 ? 44.247 21.034 32.797 0.40 18.79 115 LYS B CA 1
ATOM 2197 C CA B LYS B 1 115 ? 44.247 21.024 32.786 0.60 17.75 115 LYS B CA 1
ATOM 2198 C C . LYS B 1 115 ? 45.329 20.809 33.840 1.00 20.28 115 LYS B C 1
ATOM 2199 O O . LYS B 1 115 ? 45.149 19.979 34.735 1.00 24.64 115 LYS B O 1
ATOM 2210 N N . VAL B 1 116 ? 46.455 21.532 33.728 1.00 19.63 116 VAL B N 1
ATOM 2211 C CA . VAL B 1 116 ? 47.479 21.511 34.789 1.00 20.77 116 VAL B CA 1
ATOM 2212 C C . VAL B 1 116 ? 46.958 22.497 35.848 1.00 22.73 116 VAL B C 1
ATOM 2213 O O . VAL B 1 116 ? 47.001 23.724 35.647 1.00 22.76 116 VAL B O 1
ATOM 2217 N N . SER B 1 117 ? 46.425 21.968 36.956 1.00 25.06 117 SER B N 1
ATOM 2218 C CA A SER B 1 117 ? 45.721 22.786 37.946 0.30 25.78 117 SER B CA 1
ATOM 2219 C CA B SER B 1 117 ? 45.715 22.802 37.932 0.30 25.42 117 SER B CA 1
ATOM 2220 C CA C SER B 1 117 ? 45.702 22.818 37.912 0.40 25.27 117 SER B CA 1
ATOM 2221 C C . SER B 1 117 ? 46.566 23.961 38.420 1.00 24.65 117 SER B C 1
ATOM 2222 O O . SER B 1 117 ? 46.072 25.089 38.610 1.00 24.13 117 SER B O 1
ATOM 2229 N N . GLU B 1 118 ? 47.845 23.716 38.626 1.00 24.92 118 GLU B N 1
ATOM 2230 C CA A GLU B 1 118 ? 48.752 24.721 39.166 0.60 27.53 118 GLU B CA 1
ATOM 2231 C CA B GLU B 1 118 ? 48.700 24.758 39.194 0.40 27.26 118 GLU B CA 1
ATOM 2232 C C . GLU B 1 118 ? 48.942 25.899 38.204 1.00 25.68 118 GLU B C 1
ATOM 2233 O O . GLU B 1 118 ? 49.314 27.005 38.615 1.00 25.38 118 GLU B O 1
ATOM 2244 N N . LEU B 1 119 ? 48.682 25.665 36.919 1.00 19.77 119 LEU B N 1
ATOM 2245 C CA . LEU B 1 119 ? 48.797 26.743 35.924 1.00 22.10 119 LEU B CA 1
ATOM 2246 C C . LEU B 1 119 ? 47.569 27.686 35.938 1.00 20.14 119 LEU B C 1
ATOM 2247 O O . LEU B 1 119 ? 47.638 28.821 35.460 1.00 22.56 119 LEU B O 1
ATOM 2252 N N . GLY B 1 120 ? 46.455 27.237 36.488 1.00 19.75 120 GLY B N 1
ATOM 2253 C CA . GLY B 1 120 ? 45.372 28.169 36.814 1.00 19.28 120 GLY B CA 1
ATOM 2254 C C . GLY B 1 120 ? 44.469 28.542 35.650 1.00 18.81 120 GLY B C 1
ATOM 2255 O O . GLY B 1 120 ? 44.124 27.700 34.827 1.00 20.53 120 GLY B O 1
ATOM 2256 N N . GLN B 1 121 ? 44.047 29.806 35.647 1.00 16.29 121 GLN B N 1
ATOM 2257 C CA . GLN B 1 121 ? 43.003 30.340 34.766 1.00 15.35 121 GLN B CA 1
ATOM 2258 C C . GLN B 1 121 ? 43.547 31.351 33.790 1.00 15.37 121 GLN B C 1
ATOM 2259 O O . GLN B 1 121 ? 44.462 32.090 34.097 1.00 15.44 121 GLN B O 1
ATOM 2265 N N . LEU B 1 122 ? 42.936 31.406 32.619 1.00 13.84 122 LEU B N 1
ATOM 2266 C CA . LEU B 1 122 ? 43.238 32.438 31.645 1.00 14.06 122 LEU B CA 1
ATOM 2267 C C . LEU B 1 122 ? 42.786 33.802 32.207 1.00 13.90 122 LEU B C 1
ATOM 2268 O O . LEU B 1 122 ? 41.633 33.947 32.647 1.00 14.16 122 LEU B O 1
ATOM 2273 N N . THR B 1 123 ? 43.728 34.765 32.284 1.00 13.09 123 THR B N 1
ATOM 2274 C CA . THR B 1 123 ? 43.579 35.972 33.104 1.00 13.49 123 THR B CA 1
ATOM 2275 C C . THR B 1 123 ? 44.113 37.183 32.347 1.00 15.62 123 THR B C 1
ATOM 2276 O O . THR B 1 123 ? 45.205 37.097 31.781 1.00 15.94 123 THR B O 1
ATOM 2280 N N . VAL B 1 124 ? 43.413 38.307 32.384 1.00 14.37 124 VAL B N 1
ATOM 2281 C CA . VAL B 1 124 ? 43.922 39.531 31.783 1.00 13.21 124 VAL B CA 1
ATOM 2282 C C . VAL B 1 124 ? 44.773 40.222 32.829 1.00 13.39 124 VAL B C 1
ATOM 2283 O O . VAL B 1 124 ? 44.258 40.612 33.891 1.00 14.55 124 VAL B O 1
ATOM 2287 N N . LYS B 1 125 ? 46.052 40.414 32.516 1.00 12.30 125 LYS B N 1
ATOM 2288 C CA . LYS B 1 125 ? 47.007 40.989 33.484 1.00 13.73 125 LYS B CA 1
ATOM 2289 C C . LYS B 1 125 ? 46.538 42.327 34.076 1.00 16.00 125 LYS B C 1
ATOM 2290 O O . LYS B 1 125 ? 46.141 43.258 33.339 1.00 16.06 125 LYS B O 1
ATOM 2296 N N . ASP B 1 126 ? 46.578 42.406 35.408 1.00 16.49 126 ASP B N 1
ATOM 2297 C CA . ASP B 1 126 ? 46.313 43.667 36.131 1.00 17.70 126 ASP B CA 1
ATOM 2298 C C . ASP B 1 126 ? 44.937 44.279 35.885 1.00 17.11 126 ASP B C 1
ATOM 2299 O O . ASP B 1 126 ? 44.747 45.476 36.084 1.00 18.06 126 ASP B O 1
ATOM 2304 N N . TYR B 1 127 ? 43.982 43.430 35.516 1.00 16.47 127 TYR B N 1
ATOM 2305 C CA . TYR B 1 127 ? 42.601 43.815 35.252 1.00 15.47 127 TYR B CA 1
ATOM 2306 C C . TYR B 1 127 ? 42.496 44.889 34.177 1.00 13.94 127 TYR B C 1
ATOM 2307 O O . TYR B 1 127 ? 41.584 45.726 34.179 1.00 16.67 127 TYR B O 1
ATOM 2316 N N . SER B 1 128 ? 43.463 44.908 33.263 1.00 15.07 128 SER B N 1
ATOM 2317 C CA . SER B 1 128 ? 43.398 45.925 32.218 1.00 13.38 128 SER B CA 1
ATOM 2318 C C . SER B 1 128 ? 42.098 45.799 31.413 1.00 13.50 128 SER B C 1
ATOM 2319 O O . SER B 1 128 ? 41.673 44.697 31.069 1.00 14.44 128 SER B O 1
ATOM 2322 N N . THR B 1 129 ? 41.567 46.942 30.978 1.00 13.08 129 THR B N 1
ATOM 2323 C CA . THR B 1 129 ? 40.427 46.970 30.084 1.00 13.58 129 THR B CA 1
ATOM 2324 C C . THR B 1 129 ? 40.767 47.617 28.744 1.00 14.21 129 THR B C 1
ATOM 2325 O O . THR B 1 129 ? 39.885 47.966 27.948 1.00 14.03 129 THR B O 1
ATOM 2329 N N . HIS B 1 130 ? 42.071 47.750 28.483 1.00 12.80 130 HIS B N 1
ATOM 2330 C CA . HIS B 1 130 ? 42.563 48.336 27.257 1.00 12.35 130 HIS B CA 1
ATOM 2331 C C . HIS B 1 130 ? 43.400 47.383 26.444 1.00 13.73 130 HIS B C 1
ATOM 2332 O O . HIS B 1 130 ? 43.948 46.394 26.968 1.00 13.47 130 HIS B O 1
ATOM 2339 N N . SER B 1 131 ? 43.477 47.692 25.163 1.00 13.08 131 SER B N 1
ATOM 2340 C CA . SER B 1 131 ? 44.186 46.855 24.191 1.00 13.08 131 SER B CA 1
ATOM 2341 C C . SER B 1 131 ? 45.645 46.654 24.556 1.00 14.41 131 SER B C 1
ATOM 2342 O O . SER B 1 131 ? 46.289 47.518 25.148 1.00 14.93 131 SER B O 1
ATOM 2345 N N . GLY B 1 132 ? 46.159 45.459 24.243 1.00 13.12 132 GLY B N 1
ATOM 2346 C CA . GLY B 1 132 ? 47.553 45.147 24.407 1.00 14.04 132 GLY B CA 1
ATOM 2347 C C . GLY B 1 132 ? 47.932 44.539 25.740 1.00 15.02 132 GLY B C 1
ATOM 2348 O O . GLY B 1 132 ? 49.129 44.452 26.048 1.00 16.86 132 GLY B O 1
ATOM 2349 N N . ALA B 1 133 ? 46.948 44.156 26.548 1.00 13.75 133 ALA B N 1
ATOM 2350 C CA . ALA B 1 133 ? 47.254 43.588 27.878 1.00 13.92 133 ALA B CA 1
ATOM 2351 C C . ALA B 1 133 ? 47.677 42.147 27.751 1.00 14.29 133 ALA B C 1
ATOM 2352 O O . ALA B 1 133 ? 47.067 41.374 27.022 1.00 14.43 133 ALA B O 1
ATOM 2354 N N . ASP B 1 134 ? 48.707 41.756 28.507 1.00 13.72 134 ASP B N 1
ATOM 2355 C CA . ASP B 1 134 ? 49.146 40.369 28.504 1.00 13.87 134 ASP B CA 1
ATOM 2356 C C . ASP B 1 134 ? 48.022 39.472 29.047 1.00 14.47 134 ASP B C 1
ATOM 2357 O O . ASP B 1 134 ? 47.333 39.849 30.033 1.00 14.51 134 ASP B O 1
ATOM 2362 N N . VAL B 1 135 ? 47.812 38.312 28.413 1.00 12.94 135 VAL B N 1
ATOM 2363 C CA . VAL B 1 135 ? 46.902 37.287 28.915 1.00 11.35 135 VAL B CA 1
ATOM 2364 C C . VAL B 1 135 ? 47.744 36.184 29.536 1.00 13.53 135 VAL B C 1
ATOM 2365 O O . VAL B 1 135 ? 48.576 35.603 28.853 1.00 13.56 135 VAL B O 1
ATOM 2369 N N . LEU B 1 136 ? 47.507 35.936 30.821 1.00 14.47 136 LEU B N 1
ATOM 2370 C CA . LEU B 1 136 ? 48.318 35.060 31.666 1.00 14.17 136 LEU B CA 1
ATOM 2371 C C . LEU B 1 136 ? 47.584 33.764 31.948 1.00 16.04 136 LEU B C 1
ATOM 2372 O O . LEU B 1 136 ? 46.353 33.684 31.876 1.00 15.08 136 LEU B O 1
ATOM 2377 N N . SER B 1 137 ? 48.352 32.744 32.303 1.00 14.03 137 SER B N 1
ATOM 2378 C CA . SER B 1 137 ? 47.854 31.665 33.128 1.00 16.64 137 SER B CA 1
ATOM 2379 C C . SER B 1 137 ? 48.213 32.036 34.559 1.00 18.17 137 SER B C 1
ATOM 2380 O O . SER B 1 137 ? 49.396 32.154 34.908 1.00 20.15 137 SER B O 1
ATOM 2383 N N . ALA B 1 138 ? 47.197 32.312 35.363 1.00 17.40 138 ALA B N 1
ATOM 2384 C CA . ALA B 1 138 ? 47.430 32.830 36.717 1.00 16.75 138 ALA B CA 1
ATOM 2385 C C . ALA B 1 138 ? 46.594 32.114 37.743 1.00 18.65 138 ALA B C 1
ATOM 2386 O O . ALA B 1 138 ? 45.604 31.473 37.417 1.00 17.83 138 ALA B O 1
ATOM 2388 N N . SER B 1 139 ? 46.999 32.268 38.998 1.00 20.82 139 SER B N 1
ATOM 2389 C CA A SER B 1 139 ? 46.325 31.629 40.132 0.50 23.76 139 SER B CA 1
ATOM 2390 C CA B SER B 1 139 ? 46.324 31.601 40.105 0.50 23.28 139 SER B CA 1
ATOM 2391 C C . SER B 1 139 ? 44.815 31.768 39.986 1.00 21.14 139 SER B C 1
ATOM 2392 O O . SER B 1 139 ? 44.327 32.884 39.850 1.00 19.78 139 SER B O 1
ATOM 2397 N N . ALA B 1 140 ? 44.088 30.657 40.058 1.00 21.31 140 ALA B N 1
ATOM 2398 C CA . ALA B 1 140 ? 42.644 30.653 39.802 1.00 19.15 140 ALA B CA 1
ATOM 2399 C C . ALA B 1 140 ? 41.887 31.284 40.994 1.00 19.43 140 ALA B C 1
ATOM 2400 O O . ALA B 1 140 ? 41.983 30.805 42.151 1.00 22.06 140 ALA B O 1
ATOM 2402 N N . LYS B 1 141 ? 41.138 32.328 40.698 1.00 18.57 141 LYS B N 1
ATOM 2403 C CA . LYS B 1 141 ? 40.274 32.983 41.685 1.00 18.02 141 LYS B CA 1
ATOM 2404 C C . LYS B 1 141 ? 38.839 33.193 41.216 1.00 19.29 141 LYS B C 1
ATOM 2405 O O . LYS B 1 141 ? 37.995 33.662 42.000 1.00 18.54 141 LYS B O 1
ATOM 2411 N N . THR B 1 142 ? 38.574 32.901 39.946 1.00 16.80 142 THR B N 1
ATOM 2412 C CA . THR B 1 142 ? 37.342 33.324 39.281 1.00 17.04 142 THR B CA 1
ATOM 2413 C C . THR B 1 142 ? 37.082 34.821 39.573 1.00 16.83 142 THR B C 1
ATOM 2414 O O . THR B 1 142 ? 35.956 35.248 39.871 1.00 18.18 142 THR B O 1
ATOM 2418 N N . ALA B 1 143 ? 38.129 35.630 39.452 1.00 15.10 143 ALA B N 1
ATOM 2419 C CA . ALA B 1 143 ? 38.005 37.077 39.468 1.00 16.85 143 ALA B CA 1
ATOM 2420 C C . ALA B 1 143 ? 37.421 37.560 38.147 1.00 15.45 143 ALA B C 1
ATOM 2421 O O . ALA B 1 143 ? 37.359 36.807 37.169 1.00 15.88 143 ALA B O 1
ATOM 2423 N N . ASP B 1 144 ? 37.084 38.836 38.086 1.00 15.27 144 ASP B N 1
ATOM 2424 C CA . ASP B 1 144 ? 36.410 39.340 36.884 1.00 14.03 144 ASP B CA 1
ATOM 2425 C C . ASP B 1 144 ? 37.346 39.394 35.673 1.00 13.03 144 ASP B C 1
ATOM 2426 O O . ASP B 1 144 ? 36.861 39.342 34.546 1.00 13.27 144 ASP B O 1
ATOM 2431 N N . ASN B 1 145 ? 38.652 39.484 35.887 1.00 14.13 145 ASN B N 1
ATOM 2432 C CA . ASN B 1 145 ? 39.621 39.426 34.794 1.00 13.92 145 ASN B CA 1
ATOM 2433 C C . ASN B 1 145 ? 39.963 37.992 34.402 1.00 13.95 145 ASN B C 1
ATOM 2434 O O . ASN B 1 145 ? 40.879 37.751 33.613 1.00 14.34 145 ASN B O 1
ATOM 2439 N N . GLN B 1 146 ? 39.215 37.039 34.955 1.00 13.46 146 GLN B N 1
ATOM 2440 C CA . GLN B 1 146 ? 39.302 35.621 34.629 1.00 12.12 146 GLN B CA 1
ATOM 2441 C C . GLN B 1 146 ? 38.008 35.052 34.038 1.00 14.35 146 GLN B C 1
ATOM 2442 O O . GLN B 1 146 ? 37.818 33.834 33.945 1.00 15.16 146 GLN B O 1
ATOM 2448 N N . LYS B 1 147 ? 37.131 35.970 33.579 1.00 14.52 147 LYS B N 1
ATOM 2449 C CA . LYS B 1 147 ? 35.850 35.620 33.019 1.00 13.15 147 LYS B CA 1
ATOM 2450 C C . LYS B 1 147 ? 35.808 36.018 31.536 1.00 14.17 147 LYS B C 1
ATOM 2451 O O . LYS B 1 147 ? 36.397 37.046 31.147 1.00 13.50 147 LYS B O 1
ATOM 2457 N N . TRP B 1 148 ? 35.124 35.210 30.728 1.00 12.64 148 TRP B N 1
ATOM 2458 C CA . TRP B 1 148 ? 35.175 35.358 29.270 1.00 13.07 148 TRP B CA 1
ATOM 2459 C C . TRP B 1 148 ? 33.846 35.052 28.627 1.00 13.30 148 TRP B C 1
ATOM 2460 O O . TRP B 1 148 ? 33.089 34.216 29.100 1.00 13.53 148 TRP B O 1
ATOM 2471 N N . TYR B 1 149 ? 33.582 35.764 27.540 1.00 12.07 149 TYR B N 1
ATOM 2472 C CA . TYR B 1 149 ? 32.471 35.480 26.647 1.00 13.09 149 TYR B CA 1
ATOM 2473 C C . TYR B 1 149 ? 32.973 34.806 25.380 1.00 12.39 149 TYR B C 1
ATOM 2474 O O . TYR B 1 149 ? 34.097 35.020 24.934 1.00 13.39 149 TYR B O 1
ATOM 2483 N N . PHE B 1 150 ? 32.084 34.032 24.757 1.00 13.40 150 PHE B N 1
ATOM 2484 C CA . PHE B 1 150 ? 32.323 33.429 23.452 1.00 13.30 150 PHE B CA 1
ATOM 2485 C C . PHE B 1 150 ? 31.350 34.000 22.423 1.00 14.92 150 PHE B C 1
ATOM 2486 O O . PHE B 1 150 ? 30.158 33.709 22.447 1.00 17.33 150 PHE B O 1
ATOM 2494 N N . ASP B 1 151 ? 31.882 34.841 21.541 1.00 14.53 151 ASP B N 1
ATOM 2495 C CA . ASP B 1 151 ? 31.134 35.467 20.468 1.00 12.96 151 ASP B CA 1
ATOM 2496 C C . ASP B 1 151 ? 31.377 34.736 19.169 1.00 16.33 151 ASP B C 1
ATOM 2497 O O . ASP B 1 151 ? 32.524 34.357 18.871 1.00 16.83 151 ASP B O 1
ATOM 2502 N N A ALA B 1 152 ? 30.345 34.555 18.353 0.50 15.80 152 ALA B N 1
ATOM 2503 N N B ALA B 1 152 ? 30.298 34.525 18.413 0.50 17.39 152 ALA B N 1
ATOM 2504 C CA A ALA B 1 152 ? 30.542 33.881 17.066 0.50 16.99 152 ALA B CA 1
ATOM 2505 C CA B ALA B 1 152 ? 30.377 33.866 17.116 0.50 20.67 152 ALA B CA 1
ATOM 2506 C C A ALA B 1 152 ? 29.365 34.011 16.110 0.50 19.93 152 ALA B C 1
ATOM 2507 C C B ALA B 1 152 ? 31.430 34.550 16.285 0.50 24.41 152 ALA B C 1
ATOM 2508 O O A ALA B 1 152 ? 28.205 33.920 16.498 0.50 20.74 152 ALA B O 1
ATOM 2509 O O B ALA B 1 152 ? 31.440 35.778 16.151 0.50 26.76 152 ALA B O 1
ATOM 2512 N N A LYS B 1 153 ? 29.707 34.203 14.843 0.50 23.88 153 LYS B N 1
ATOM 2513 N N B LYS B 1 153 ? 32.324 33.713 15.762 0.50 30.02 153 LYS B N 1
ATOM 2514 C CA A LYS B 1 153 ? 28.760 34.295 13.761 0.50 29.49 153 LYS B CA 1
ATOM 2515 C CA B LYS B 1 153 ? 33.571 34.142 15.152 0.50 30.75 153 LYS B CA 1
ATOM 2516 C C A LYS B 1 153 ? 28.890 33.088 12.823 0.50 33.04 153 LYS B C 1
ATOM 2517 C C B LYS B 1 153 ? 33.190 35.098 14.100 0.50 29.62 153 LYS B C 1
ATOM 2518 O O A LYS B 1 153 ? 28.285 33.019 11.747 0.50 33.26 153 LYS B O 1
ATOM 2519 O O B LYS B 1 153 ? 32.016 35.264 13.917 0.50 28.72 153 LYS B O 1
ATOM 2532 N N . GLY C 1 2 ? 31.975 19.826 -35.854 1.00 32.92 2 GLY C N 1
ATOM 2533 C CA . GLY C 1 2 ? 31.326 18.610 -35.290 1.00 31.26 2 GLY C CA 1
ATOM 2534 C C . GLY C 1 2 ? 32.183 17.380 -35.478 1.00 30.26 2 GLY C C 1
ATOM 2535 O O . GLY C 1 2 ? 33.005 17.320 -36.369 1.00 31.29 2 GLY C O 1
ATOM 2536 N N . PHE C 1 3 ? 32.000 16.414 -34.600 1.00 30.33 3 PHE C N 1
ATOM 2537 C CA . PHE C 1 3 ? 32.709 15.162 -34.681 1.00 29.93 3 PHE C CA 1
ATOM 2538 C C . PHE C 1 3 ? 31.964 14.299 -35.678 1.00 31.52 3 PHE C C 1
ATOM 2539 O O . PHE C 1 3 ? 30.776 14.021 -35.489 1.00 33.51 3 PHE C O 1
ATOM 2547 N N . LYS C 1 4 ? 32.646 13.883 -36.740 1.00 29.74 4 LYS C N 1
ATOM 2548 C CA . LYS C 1 4 ? 31.998 13.014 -37.716 1.00 34.45 4 LYS C CA 1
ATOM 2549 C C . LYS C 1 4 ? 32.750 11.703 -37.930 1.00 32.28 4 LYS C C 1
ATOM 2550 O O . LYS C 1 4 ? 32.632 11.080 -38.985 1.00 35.35 4 LYS C O 1
ATOM 2556 N N . GLY C 1 5 ? 33.467 11.268 -36.9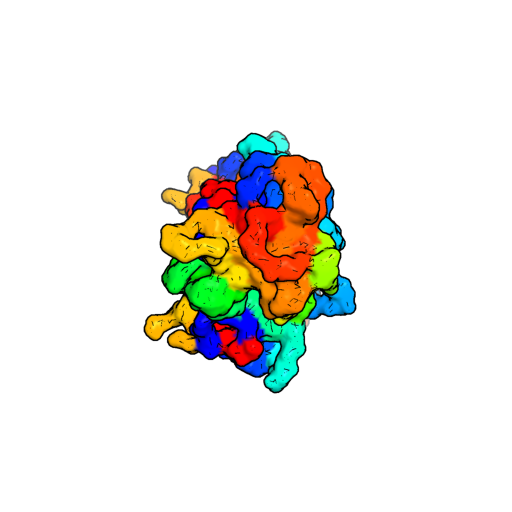09 1.00 25.44 5 GLY C N 1
ATOM 2557 C CA . GLY C 1 5 ? 34.217 10.018 -36.960 1.00 26.00 5 GLY C CA 1
ATOM 2558 C C . GLY C 1 5 ? 35.697 10.254 -37.218 1.00 23.95 5 GLY C C 1
ATOM 2559 O O . GLY C 1 5 ? 36.251 11.289 -36.858 1.00 22.44 5 GLY C O 1
ATOM 2560 N N . VAL C 1 6 ? 36.352 9.279 -37.816 1.00 21.02 6 VAL C N 1
ATOM 2561 C CA . VAL C 1 6 ? 37.805 9.385 -37.999 1.00 18.95 6 VAL C CA 1
ATOM 2562 C C . VAL C 1 6 ? 38.191 10.606 -38.819 1.00 20.14 6 VAL C C 1
ATOM 2563 O O . VAL C 1 6 ? 37.500 10.983 -39.740 1.00 22.04 6 VAL C O 1
ATOM 2567 N N . GLY C 1 7 ? 39.345 11.183 -38.496 1.00 18.23 7 GLY C N 1
ATOM 2568 C CA . GLY C 1 7 ? 39.839 12.364 -39.166 1.00 19.42 7 GLY C CA 1
ATOM 2569 C C . GLY C 1 7 ? 40.711 13.185 -38.277 1.00 17.82 7 GLY C C 1
ATOM 2570 O O . GLY C 1 7 ? 40.907 12.828 -37.142 1.00 16.61 7 GLY C O 1
ATOM 2571 N N . THR C 1 8 ? 41.184 14.314 -38.810 1.00 18.26 8 THR C N 1
ATOM 2572 C CA A THR C 1 8 ? 42.022 15.253 -38.092 0.50 16.74 8 THR C CA 1
ATOM 2573 C CA B THR C 1 8 ? 42.005 15.220 -38.031 0.50 17.45 8 THR C CA 1
ATOM 2574 C C . THR C 1 8 ? 41.169 16.398 -37.558 1.00 17.74 8 THR C C 1
ATOM 2575 O O . THR C 1 8 ? 40.351 16.951 -38.297 1.00 17.92 8 THR C O 1
ATOM 2582 N N . TYR C 1 9 ? 41.394 16.768 -36.305 1.00 15.59 9 TYR C N 1
ATOM 2583 C CA . TYR C 1 9 ? 40.597 17.762 -35.627 1.00 15.92 9 TYR C CA 1
ATOM 2584 C C . TYR C 1 9 ? 41.442 18.651 -34.733 1.00 17.41 9 TYR C C 1
ATOM 2585 O O . TYR C 1 9 ? 42.485 18.238 -34.208 1.00 15.94 9 TYR C O 1
ATOM 2594 N N . GLU C 1 10 ? 40.938 19.871 -34.512 1.00 17.36 10 GLU C N 1
ATOM 2595 C CA . GLU C 1 10 ? 41.247 20.625 -33.309 1.00 16.70 10 GLU C CA 1
ATOM 2596 C C . GLU C 1 10 ? 40.207 20.219 -32.307 1.00 16.45 10 GLU C C 1
ATOM 2597 O O . GLU C 1 10 ? 39.022 20.097 -32.659 1.00 17.88 10 GLU C O 1
ATOM 2603 N N . ILE C 1 11 ? 40.623 20.047 -31.068 1.00 15.38 11 ILE C N 1
ATOM 2604 C CA . ILE C 1 11 ? 39.741 19.638 -29.969 1.00 14.55 11 ILE C CA 1
ATOM 2605 C C . ILE C 1 11 ? 39.681 20.841 -29.040 1.00 16.42 11 ILE C C 1
ATOM 2606 O O . ILE C 1 11 ? 40.706 21.300 -28.564 1.00 16.33 11 ILE C O 1
ATOM 2611 N N . VAL C 1 12 ? 38.491 21.404 -28.855 1.00 16.46 12 VAL C N 1
ATOM 2612 C CA . VAL C 1 12 ? 38.320 22.754 -28.299 1.00 15.05 12 VAL C CA 1
ATOM 2613 C C . VAL C 1 12 ? 37.462 22.692 -27.038 1.00 15.80 12 VAL C C 1
ATOM 2614 O O . VAL C 1 12 ? 36.383 22.123 -27.070 1.00 16.48 12 VAL C O 1
ATOM 2618 N N . PRO C 1 13 ? 37.967 23.252 -25.918 1.00 15.94 13 PRO C N 1
ATOM 2619 C CA . PRO C 1 13 ? 37.207 23.192 -24.664 1.00 16.41 13 PRO C CA 1
ATOM 2620 C C . PRO C 1 13 ? 35.948 24.076 -24.734 1.00 18.13 13 PRO C C 1
ATOM 2621 O O . PRO C 1 13 ? 36.007 25.217 -25.200 1.00 18.05 13 PRO C O 1
ATOM 2625 N N . TYR C 1 14 ? 34.818 23.540 -24.286 1.00 17.48 14 TYR C N 1
ATOM 2626 C CA . TYR C 1 14 ? 33.520 24.177 -24.417 1.00 18.94 14 TYR C CA 1
ATOM 2627 C C . TYR C 1 14 ? 33.483 25.546 -23.778 1.00 19.86 14 TYR C C 1
ATOM 2628 O O . TYR C 1 14 ? 32.913 26.465 -24.357 1.00 20.62 14 TYR C O 1
ATOM 2637 N N . GLN C 1 15 ? 34.108 25.694 -22.618 1.00 18.11 15 GLN C N 1
ATOM 2638 C CA . GLN C 1 15 ? 34.060 26.993 -21.909 1.00 19.72 15 GLN C CA 1
ATOM 2639 C C . GLN C 1 15 ? 34.966 28.048 -22.525 1.00 20.01 15 GLN C C 1
ATOM 2640 O O . GLN C 1 15 ? 34.863 29.234 -22.207 1.00 20.02 15 GLN C O 1
ATOM 2646 N N . ALA C 1 16 ? 35.908 27.626 -23.355 1.00 16.70 16 ALA C N 1
ATOM 2647 C CA . ALA C 1 16 ? 36.905 28.551 -23.874 1.00 18.05 16 ALA C CA 1
ATOM 2648 C C . ALA C 1 16 ? 37.247 28.253 -25.324 1.00 17.18 16 ALA C C 1
ATOM 2649 O O . ALA C 1 16 ? 38.369 27.821 -25.619 1.00 17.30 16 ALA C O 1
ATOM 2651 N N . PRO C 1 17 ? 36.297 28.514 -26.232 1.00 16.65 17 PRO C N 1
ATOM 2652 C CA . PRO C 1 17 ? 36.561 28.208 -27.647 1.00 18.23 17 PRO C CA 1
ATOM 2653 C C . PRO C 1 17 ? 37.657 29.017 -28.322 1.00 16.18 17 PRO C C 1
ATOM 2654 O O . PRO C 1 17 ? 38.035 28.685 -29.433 1.00 17.72 17 PRO C O 1
ATOM 2658 N N . SER C 1 18 ? 38.219 30.013 -27.644 1.00 16.53 18 SER C N 1
ATOM 2659 C CA . SER C 1 18 ? 39.388 30.710 -28.125 1.00 16.41 18 SER C CA 1
ATOM 2660 C C . SER C 1 18 ? 40.684 29.901 -27.921 1.00 16.12 18 SER C C 1
ATOM 2661 O O . SER C 1 18 ? 41.752 30.337 -28.376 1.00 19.05 18 SER C O 1
ATOM 2664 N N . LEU C 1 19 ? 40.550 28.721 -27.305 1.00 14.60 19 LEU C N 1
ATOM 2665 C CA . LEU C 1 19 ? 41.678 27.819 -26.987 1.00 16.21 19 LEU C CA 1
ATOM 2666 C C . LEU C 1 19 ? 41.462 26.450 -27.622 1.00 15.12 19 LEU C C 1
ATOM 2667 O O . LEU C 1 19 ? 40.378 26.118 -28.083 1.00 15.25 19 LEU C O 1
ATOM 2672 N N . ASN C 1 20 ? 42.536 25.658 -27.673 1.00 15.12 20 ASN C N 1
ATOM 2673 C CA . ASN C 1 20 ? 42.411 24.264 -28.093 1.00 14.57 20 ASN C CA 1
ATOM 2674 C C . ASN C 1 20 ? 43.321 23.374 -27.264 1.00 15.10 20 ASN C C 1
ATOM 2675 O O . ASN C 1 20 ? 44.123 23.856 -26.438 1.00 15.14 20 ASN C O 1
ATOM 2680 N N . LEU C 1 21 ? 43.204 22.066 -27.517 1.00 14.65 21 LEU C N 1
ATOM 2681 C CA . LEU C 1 21 ? 43.979 21.042 -26.819 1.00 14.04 21 LEU C CA 1
ATOM 2682 C C . LEU C 1 21 ? 45.358 20.989 -27.460 1.00 14.27 21 LEU C C 1
ATOM 2683 O O . LEU C 1 21 ? 45.485 20.766 -28.652 1.00 14.99 21 LEU C O 1
ATOM 2688 N N . ASN C 1 22 ? 46.403 21.137 -26.662 1.00 14.11 22 ASN C N 1
ATOM 2689 C CA . ASN C 1 22 ? 47.751 21.362 -27.197 1.00 14.38 22 ASN C CA 1
ATOM 2690 C C . ASN C 1 22 ? 48.789 20.529 -26.463 1.00 13.59 22 ASN C C 1
ATOM 2691 O O . ASN C 1 22 ? 48.842 20.516 -25.235 1.00 13.57 22 ASN C O 1
ATOM 2696 N N . ALA C 1 23 ? 49.608 19.796 -27.210 1.00 13.13 23 ALA C N 1
ATOM 2697 C CA . ALA C 1 23 ? 50.744 19.071 -26.600 1.00 12.73 23 ALA C CA 1
ATOM 2698 C C . ALA C 1 23 ? 51.869 20.033 -26.345 1.00 13.58 23 ALA C C 1
ATOM 2699 O O . ALA C 1 23 ? 52.485 20.601 -27.262 1.00 14.36 23 ALA C O 1
ATOM 2701 N N . TRP C 1 24 ? 52.126 20.219 -25.064 1.00 14.57 24 TRP C N 1
ATOM 2702 C CA . TRP C 1 24 ? 52.890 21.354 -24.586 1.00 15.60 24 TRP C CA 1
ATOM 2703 C C . TRP C 1 24 ? 54.316 21.352 -25.116 1.00 15.57 24 TRP C C 1
ATOM 2704 O O . TRP C 1 24 ? 55.061 20.392 -24.916 1.00 16.15 24 TRP C O 1
ATOM 2715 N N . GLU C 1 25 ? 54.654 22.474 -25.761 1.00 15.26 25 GLU C N 1
ATOM 2716 C CA A GLU C 1 25 ? 55.960 22.755 -26.383 0.50 17.28 25 GLU C CA 1
ATOM 2717 C CA B GLU C 1 25 ? 55.957 22.753 -26.383 0.50 17.27 25 GLU C CA 1
ATOM 2718 C C . GLU C 1 25 ? 56.163 22.122 -27.764 1.00 17.11 25 GLU C C 1
ATOM 2719 O O . GLU C 1 25 ? 57.148 22.438 -28.458 1.00 18.26 25 GLU C O 1
ATOM 2730 N N . GLY C 1 26 ? 55.237 21.257 -28.192 1.00 15.05 26 GLY C N 1
ATOM 2731 C CA . GLY C 1 26 ? 55.271 20.752 -29.575 1.00 14.24 26 GLY C CA 1
ATOM 2732 C C . GLY C 1 26 ? 56.557 20.057 -30.002 1.00 15.53 26 GLY C C 1
ATOM 2733 O O . GLY C 1 26 ? 57.000 20.222 -31.142 1.00 17.37 26 GLY C O 1
ATOM 2734 N N . LYS C 1 27 ? 57.147 19.259 -29.096 1.00 14.94 27 LYS C N 1
ATOM 2735 C CA A LYS C 1 27 ? 58.382 18.549 -29.390 0.50 14.65 27 LYS C CA 1
ATOM 2736 C CA B LYS C 1 27 ? 58.382 18.554 -29.393 0.50 15.31 27 LYS C CA 1
ATOM 2737 C C . LYS C 1 27 ? 58.117 17.117 -29.833 1.00 14.46 27 LYS C C 1
ATOM 2738 O O . LYS C 1 27 ? 57.005 16.581 -29.667 1.00 14.71 27 LYS C O 1
ATOM 2749 N N . LEU C 1 28 ? 59.132 16.487 -30.395 1.00 14.36 28 LEU C N 1
ATOM 2750 C CA . LEU C 1 28 ? 59.029 15.103 -30.801 1.00 12.99 28 LEU C CA 1
ATOM 2751 C C . LEU C 1 28 ? 59.374 14.094 -29.683 1.00 13.28 28 LEU C C 1
ATOM 2752 O O . LEU C 1 28 ? 59.211 12.888 -29.843 1.00 14.66 28 LEU C O 1
ATOM 2757 N N . GLU C 1 29 ? 59.909 14.590 -28.578 1.00 14.46 29 GLU C N 1
ATOM 2758 C CA . GLU C 1 29 ? 60.162 13.736 -27.410 1.00 12.24 29 GLU C CA 1
ATOM 2759 C C . GLU C 1 29 ? 58.835 13.269 -26.838 1.00 13.48 29 GLU C C 1
ATOM 2760 O O . GLU C 1 29 ? 57.956 14.090 -26.607 1.00 15.05 29 GLU C O 1
ATOM 2766 N N . PRO C 1 30 ? 58.717 11.951 -26.546 1.00 12.59 30 PRO C N 1
ATOM 2767 C CA . PRO C 1 30 ? 57.476 11.493 -25.940 1.00 12.09 30 PRO C CA 1
ATOM 2768 C C . PRO C 1 30 ? 57.288 12.010 -24.528 1.00 14.48 30 PRO C C 1
ATOM 2769 O O . PRO C 1 30 ? 58.276 12.303 -23.826 1.00 15.06 30 PRO C O 1
ATOM 2773 N N . GLY C 1 31 ? 56.033 12.029 -24.094 1.00 13.90 31 GLY C N 1
ATOM 2774 C CA . GLY C 1 31 ? 55.732 12.368 -22.717 1.00 15.81 31 GLY C CA 1
ATOM 2775 C C . GLY C 1 31 ? 55.236 13.761 -22.433 1.00 15.86 31 GLY C C 1
ATOM 2776 O O . GLY C 1 31 ? 55.078 14.161 -21.260 1.00 15.28 31 GLY C O 1
ATOM 2777 N N . ALA C 1 32 ? 54.994 14.542 -23.483 1.00 13.91 32 ALA C N 1
ATOM 2778 C CA . ALA C 1 32 ? 54.484 15.915 -23.286 1.00 13.89 32 ALA C CA 1
ATOM 2779 C C . ALA C 1 32 ? 53.189 15.866 -22.488 1.00 13.96 32 ALA C C 1
ATOM 2780 O O . ALA C 1 32 ? 52.307 15.063 -22.765 1.00 14.70 32 ALA C O 1
ATOM 2782 N N . VAL C 1 33 ? 53.015 16.795 -21.563 1.00 13.79 33 VAL C N 1
ATOM 2783 C CA . VAL C 1 33 ? 51.685 17.003 -21.000 1.00 14.81 33 VAL C CA 1
ATOM 2784 C C . VAL C 1 33 ? 50.821 17.826 -21.949 1.00 14.10 33 VAL C C 1
ATOM 2785 O O . VAL C 1 33 ? 51.330 18.495 -22.879 1.00 14.97 33 VAL C O 1
ATOM 2789 N N . VAL C 1 34 ? 49.515 17.784 -21.697 1.00 13.00 34 VAL C N 1
ATOM 2790 C CA . VAL C 1 34 ? 48.548 18.408 -22.562 1.00 13.40 34 VAL C CA 1
ATOM 2791 C C . VAL C 1 34 ? 47.805 19.488 -21.776 1.00 13.68 34 VAL C C 1
ATOM 2792 O O . VAL C 1 34 ? 47.334 19.255 -20.656 1.00 14.73 34 VAL C O 1
ATOM 2796 N N . ARG C 1 35 ? 47.731 20.661 -22.385 1.00 14.87 35 ARG C N 1
ATOM 2797 C CA . ARG C 1 35 ? 47.096 21.809 -21.775 1.00 13.86 35 ARG C CA 1
ATOM 2798 C C . ARG C 1 35 ? 46.241 22.513 -22.827 1.00 14.77 35 ARG C C 1
ATOM 2799 O O . ARG C 1 35 ? 46.344 22.246 -24.024 1.00 14.99 35 ARG C O 1
ATOM 2807 N N . THR C 1 36 ? 45.375 23.413 -22.375 1.00 14.21 36 THR C N 1
ATOM 2808 C CA . THR C 1 36 ? 44.729 24.307 -23.328 1.00 13.64 36 THR C CA 1
ATOM 2809 C C . THR C 1 36 ? 45.739 25.372 -23.743 1.00 14.40 36 THR C C 1
ATOM 2810 O O . THR C 1 36 ? 46.666 25.748 -22.963 1.00 16.21 36 THR C O 1
ATOM 2814 N N . TYR C 1 37 ? 45.580 25.884 -24.955 1.00 15.17 37 TYR C N 1
ATOM 2815 C CA . TYR C 1 37 ? 46.430 26.949 -25.463 1.00 14.98 37 TYR C CA 1
ATOM 2816 C C . TYR C 1 37 ? 45.721 27.759 -26.508 1.00 16.37 37 TYR C C 1
ATOM 2817 O O . TYR C 1 37 ? 44.827 27.261 -27.207 1.00 16.24 37 TYR C O 1
ATOM 2826 N N . THR C 1 38 ? 46.159 29.009 -26.642 1.00 18.30 38 THR C N 1
ATOM 2827 C CA . THR C 1 38 ? 45.672 29.896 -27.675 1.00 19.58 38 THR C CA 1
ATOM 2828 C C . THR C 1 38 ? 45.562 29.219 -29.042 1.00 20.92 38 THR C C 1
ATOM 2829 O O . THR C 1 38 ? 46.511 28.603 -29.506 1.00 19.25 38 THR C O 1
ATOM 2833 N N . ARG C 1 39 ? 44.428 29.347 -29.733 1.00 21.97 39 ARG C N 1
ATOM 2834 C CA . ARG C 1 39 ? 44.290 28.663 -31.045 1.00 26.55 39 ARG C CA 1
ATOM 2835 C C . ARG C 1 39 ? 45.088 29.256 -32.200 1.00 30.27 39 ARG C C 1
ATOM 2836 O O . ARG C 1 39 ? 45.661 28.535 -33.009 1.00 31.97 39 ARG C O 1
ATOM 2844 N N . GLY C 1 40 ? 45.077 30.576 -32.319 1.00 34.71 40 GLY C N 1
ATOM 2845 C CA . GLY C 1 40 ? 45.687 31.196 -33.506 1.00 37.58 40 GLY C CA 1
ATOM 2846 C C . GLY C 1 40 ? 44.688 31.179 -34.658 1.00 40.48 40 GLY C C 1
ATOM 2847 O O . GLY C 1 40 ? 43.518 30.864 -34.452 1.00 40.40 40 GLY C O 1
ATOM 2848 N N . ASP C 1 41 ? 45.105 31.557 -35.866 1.00 44.18 41 ASP C N 1
ATOM 2849 C CA . ASP C 1 41 ? 44.162 31.492 -37.014 1.00 45.73 41 ASP C CA 1
ATOM 2850 C C . ASP C 1 41 ? 44.164 30.085 -37.628 1.00 42.67 41 ASP C C 1
ATOM 2851 O O . ASP C 1 41 ? 43.104 29.547 -37.990 1.00 44.56 41 ASP C O 1
ATOM 2856 N N . LYS C 1 42 ? 45.351 29.478 -37.689 1.00 36.43 42 LYS C N 1
ATOM 2857 C CA A LYS C 1 42 ? 45.515 28.133 -38.200 0.60 34.42 42 LYS C CA 1
ATOM 2858 C CA B LYS C 1 42 ? 45.490 28.113 -38.168 0.40 34.30 42 LYS C CA 1
ATOM 2859 C C . LYS C 1 42 ? 46.238 27.332 -37.104 1.00 29.52 42 LYS C C 1
ATOM 2860 O O . LYS C 1 42 ? 47.281 27.767 -36.628 1.00 31.24 42 LYS C O 1
ATOM 2871 N N . PRO C 1 43 ? 45.693 26.194 -36.712 1.00 26.83 43 PRO C N 1
ATOM 2872 C CA . PRO C 1 43 ? 46.357 25.508 -35.609 1.00 24.66 43 PRO C CA 1
ATOM 2873 C C . PRO C 1 43 ? 47.678 24.877 -35.986 1.00 23.25 43 PRO C C 1
ATOM 2874 O O . PRO C 1 43 ? 47.857 24.409 -37.122 1.00 25.06 43 PRO C O 1
ATOM 2878 N N . SER C 1 44 ? 48.597 24.858 -35.021 1.00 20.36 44 SER C N 1
ATOM 2879 C CA . SER C 1 44 ? 49.891 24.193 -35.212 1.00 19.96 44 SER C CA 1
ATOM 2880 C C . SER C 1 44 ? 49.691 22.674 -35.112 1.00 17.98 44 SER C C 1
ATOM 2881 O O . SER C 1 44 ? 48.722 22.232 -34.541 1.00 16.46 44 SER C O 1
ATOM 2884 N N . ASP C 1 45 ? 50.613 21.874 -35.671 1.00 18.14 45 ASP C N 1
ATOM 2885 C CA . ASP C 1 45 ? 50.440 20.421 -35.736 1.00 18.47 45 ASP C CA 1
ATOM 2886 C C . ASP C 1 45 ? 50.443 19.783 -34.333 1.00 14.65 45 ASP C C 1
ATOM 2887 O 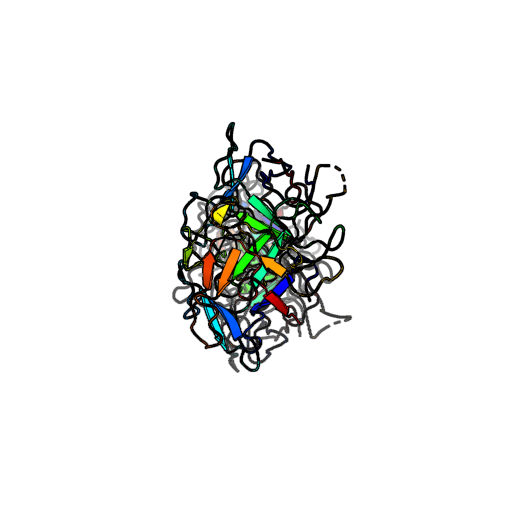O . ASP C 1 45 ? 49.849 18.743 -34.138 1.00 15.06 45 ASP C O 1
ATOM 2892 N N . ASN C 1 46 ? 51.038 20.438 -33.332 1.00 15.50 46 ASN C N 1
ATOM 2893 C CA . ASN C 1 46 ? 50.968 19.937 -31.953 1.00 15.06 46 ASN C CA 1
ATOM 2894 C C . ASN C 1 46 ? 49.618 20.166 -31.281 1.00 12.74 46 ASN C C 1
ATOM 2895 O O . ASN C 1 46 ? 49.359 19.621 -30.197 1.00 14.12 46 ASN C O 1
ATOM 2900 N N . ALA C 1 47 ? 48.747 20.917 -31.958 1.00 14.07 47 ALA C N 1
ATOM 2901 C CA . ALA C 1 47 ? 47.383 21.191 -31.541 1.00 14.93 47 ALA C CA 1
ATOM 2902 C C . ALA C 1 47 ? 46.358 20.633 -32.555 1.00 14.54 47 ALA C C 1
ATOM 2903 O O . ALA C 1 47 ? 45.200 21.062 -32.620 1.00 16.42 47 ALA C O 1
ATOM 2905 N N . LYS C 1 48 ? 46.787 19.643 -33.347 1.00 13.47 48 LYS C N 1
ATOM 2906 C CA . LYS C 1 48 ? 45.881 18.902 -34.215 1.00 15.25 48 LYS C CA 1
ATOM 2907 C C . LYS C 1 48 ? 46.009 17.430 -33.831 1.00 14.48 48 LYS C C 1
ATOM 2908 O O . LYS C 1 48 ? 47.106 16.952 -33.453 1.00 14.35 48 LYS C O 1
ATOM 2914 N N . TRP C 1 49 ? 44.888 16.739 -33.927 1.00 12.65 49 TRP C N 1
ATOM 2915 C CA . TRP C 1 49 ? 44.800 15.384 -33.438 1.00 13.08 49 TRP C CA 1
ATOM 2916 C C . TRP C 1 49 ? 44.105 14.519 -34.458 1.00 15.46 49 TRP C C 1
ATOM 2917 O O . TRP C 1 49 ? 43.022 14.847 -34.905 1.00 16.30 49 TRP C O 1
ATOM 2928 N N . GLN C 1 50 ? 44.725 13.392 -34.767 1.00 13.34 50 GLN C N 1
ATOM 2929 C CA . GLN C 1 50 ? 44.106 12.369 -35.590 1.00 13.81 50 GLN C CA 1
ATOM 2930 C C . GLN C 1 50 ? 43.287 11.459 -34.703 1.00 14.21 50 GLN C C 1
ATOM 2931 O O . GLN C 1 50 ? 43.826 10.729 -33.870 1.00 14.63 50 GLN C O 1
ATOM 2937 N N . VAL C 1 51 ? 41.972 11.461 -34.913 1.00 14.20 51 VAL C N 1
ATOM 2938 C CA . VAL C 1 51 ? 41.101 10.503 -34.252 1.00 14.15 51 VAL C CA 1
ATOM 2939 C C . VAL C 1 51 ? 41.089 9.255 -35.136 1.00 15.83 51 VAL C C 1
ATOM 2940 O O . VAL C 1 51 ? 40.723 9.297 -36.317 1.00 17.30 51 VAL C O 1
ATOM 2944 N N . ALA C 1 52 ? 41.534 8.163 -34.570 1.00 14.43 52 ALA C N 1
ATOM 2945 C CA . ALA C 1 52 ? 41.763 6.900 -35.313 1.00 15.55 52 ALA C CA 1
ATOM 2946 C C . ALA C 1 52 ? 40.996 5.770 -34.650 1.00 15.37 52 ALA C C 1
ATOM 2947 O O . ALA C 1 52 ? 41.186 5.490 -33.484 1.00 16.33 52 ALA C O 1
ATOM 2949 N N . LEU C 1 53 ? 40.086 5.155 -35.398 1.00 14.42 53 LEU C N 1
ATOM 2950 C CA . LEU C 1 53 ? 39.240 4.092 -34.850 1.00 14.71 53 LEU C CA 1
ATOM 2951 C C . LEU C 1 53 ? 40.058 2.842 -34.639 1.00 15.66 53 LEU C C 1
ATOM 2952 O O . LEU C 1 53 ? 40.793 2.428 -35.530 1.00 16.07 53 LEU C O 1
ATOM 2957 N N . VAL C 1 54 ? 39.960 2.240 -33.450 1.00 16.05 54 VAL C N 1
ATOM 2958 C CA . VAL C 1 54 ? 40.692 1.019 -33.136 1.00 15.93 54 VAL C CA 1
ATOM 2959 C C . VAL C 1 54 ? 39.811 -0.186 -32.758 1.00 17.88 54 VAL C C 1
ATOM 2960 O O . VAL C 1 54 ? 40.271 -1.335 -32.867 1.00 19.42 54 VAL C O 1
ATOM 2964 N N . ALA C 1 55 ? 38.579 0.059 -32.325 1.00 18.73 55 ALA C N 1
ATOM 2965 C CA . ALA C 1 55 ? 37.656 -1.031 -32.072 1.00 21.12 55 ALA C CA 1
ATOM 2966 C C . ALA C 1 55 ? 36.218 -0.546 -32.160 1.00 19.01 55 ALA C C 1
ATOM 2967 O O . ALA C 1 55 ? 35.920 0.621 -31.927 1.00 19.35 55 ALA C O 1
ATOM 2969 N N . GLY C 1 56 ? 35.316 -1.464 -32.479 1.00 23.68 56 GLY C N 1
ATOM 2970 C CA . GLY C 1 56 ? 33.901 -1.140 -32.460 1.00 24.68 56 GLY C CA 1
ATOM 2971 C C . GLY C 1 56 ? 33.450 -0.260 -33.597 1.00 28.41 56 GLY C C 1
ATOM 2972 O O . GLY C 1 56 ? 34.151 -0.121 -34.619 1.00 28.49 56 GLY C O 1
ATOM 2973 N N A SER C 1 57 ? 32.264 0.316 -33.468 0.70 31.01 57 SER C N 1
ATOM 2974 N N B SER C 1 57 ? 32.266 0.313 -33.379 0.30 30.20 57 SER C N 1
ATOM 2975 C CA A SER C 1 57 ? 31.721 1.199 -34.508 0.70 33.65 57 SER C CA 1
ATOM 2976 C CA B SER C 1 57 ? 31.633 1.313 -34.229 0.30 32.02 57 SER C CA 1
ATOM 2977 C C A SER C 1 57 ? 30.532 1.931 -33.933 0.70 33.32 57 SER C C 1
ATOM 2978 C C B SER C 1 57 ? 30.484 1.894 -33.395 0.30 32.62 57 SER C C 1
ATOM 2979 O O A SER C 1 57 ? 29.912 1.447 -32.992 0.70 37.09 57 SER C O 1
ATOM 2980 O O B SER C 1 57 ? 30.086 1.298 -32.388 0.30 33.53 57 SER C O 1
ATOM 2985 N N A GLY C 1 58 ? 30.218 3.098 -34.488 0.70 35.36 58 GLY C N 1
ATOM 2986 N N B GLY C 1 58 ? 29.976 3.062 -33.778 0.30 33.30 58 GLY C N 1
ATOM 2987 C CA A GLY C 1 58 ? 29.117 3.927 -33.973 0.70 34.46 58 GLY C CA 1
ATOM 2988 C CA B GLY C 1 58 ? 28.917 3.733 -33.013 0.30 33.67 58 GLY C CA 1
ATOM 2989 C C A GLY C 1 58 ? 29.141 4.014 -32.455 0.70 34.98 58 GLY C C 1
ATOM 2990 C C B GLY C 1 58 ? 29.452 4.459 -31.785 0.30 32.99 58 GLY C C 1
ATOM 2991 O O A GLY C 1 58 ? 30.071 4.591 -31.882 0.70 32.93 58 GLY C O 1
ATOM 2992 O O B GLY C 1 58 ? 30.659 4.624 -31.634 0.30 32.21 58 GLY C O 1
ATOM 2993 N N A ASP C 1 59 ? 28.152 3.387 -31.812 0.70 34.18 59 ASP C N 1
ATOM 2994 N N B ASP C 1 59 ? 28.557 4.890 -30.895 0.30 32.49 59 ASP C N 1
ATOM 2995 C CA A ASP C 1 59 ? 27.980 3.441 -30.353 0.70 35.81 59 ASP C CA 1
ATOM 2996 C CA B ASP C 1 59 ? 28.961 5.653 -29.709 0.30 31.65 59 ASP C CA 1
ATOM 2997 C C A ASP C 1 59 ? 29.035 2.717 -29.551 0.70 33.41 59 ASP C C 1
ATOM 2998 C C B ASP C 1 59 ? 29.932 4.896 -28.810 0.30 30.13 59 ASP C C 1
ATOM 2999 O O A ASP C 1 59 ? 29.183 2.993 -28.358 0.70 35.56 59 ASP C O 1
ATOM 3000 O O B ASP C 1 59 ? 30.697 5.500 -28.047 0.30 28.34 59 ASP C O 1
ATOM 3009 N N A SER C 1 60 ? 29.750 1.783 -30.178 0.70 29.77 60 SER C N 1
ATOM 3010 N N B SER C 1 60 ? 29.888 3.573 -28.890 0.30 29.72 60 SER C N 1
ATOM 3011 C CA A SER C 1 60 ? 30.802 1.050 -29.476 0.70 27.89 60 SER C CA 1
ATOM 3012 C CA B SER C 1 60 ? 30.765 2.730 -28.096 0.30 28.55 60 SER C CA 1
ATOM 3013 C C A SER C 1 60 ? 32.192 1.445 -29.943 0.70 25.80 60 SER C C 1
ATOM 3014 C C B SER C 1 60 ? 32.126 2.584 -28.771 0.30 25.94 60 SER C C 1
ATOM 3015 O O A SER C 1 60 ? 33.150 0.769 -29.594 0.70 25.39 60 SER C O 1
ATOM 3016 O O B SER C 1 60 ? 33.051 2.023 -28.188 0.30 25.49 60 SER C O 1
ATOM 3021 N N A ALA C 1 61 ? 32.296 2.533 -30.712 0.70 24.73 61 ALA C N 1
ATOM 3022 N N B ALA C 1 61 ? 32.233 3.080 -30.000 0.30 24.48 61 ALA C N 1
ATOM 3023 C CA A ALA C 1 61 ? 33.615 3.007 -31.182 0.70 22.03 61 ALA C CA 1
ATOM 3024 C CA B ALA C 1 61 ? 33.472 2.947 -30.775 0.30 22.95 61 ALA C CA 1
ATOM 3025 C C A ALA C 1 61 ? 34.583 3.387 -30.054 0.70 21.12 61 ALA C C 1
ATOM 3026 C C B ALA C 1 61 ? 34.630 3.458 -29.957 0.30 21.30 61 ALA C C 1
ATOM 3027 O O A ALA C 1 61 ? 34.243 4.147 -29.169 0.70 23.29 61 ALA C O 1
ATOM 3028 O O B ALA C 1 61 ? 34.471 4.393 -29.172 0.30 21.95 61 ALA C O 1
ATOM 3031 N N . GLU C 1 62 ? 35.809 2.876 -30.152 1.00 20.16 62 GLU C N 1
ATOM 3032 C CA . GLU C 1 62 ? 36.956 3.278 -29.341 1.00 17.54 62 GLU C CA 1
ATOM 3033 C C . GLU C 1 62 ? 38.012 3.858 -30.294 1.00 16.36 62 GLU C C 1
ATOM 3034 O O . GLU C 1 62 ? 38.256 3.279 -31.371 1.00 17.10 62 GLU C O 1
ATOM 3040 N N . TYR C 1 63 ? 38.668 4.928 -29.841 1.00 14.72 63 TYR C N 1
ATOM 3041 C CA . TYR C 1 63 ? 39.595 5.672 -30.686 1.00 14.11 63 TYR C CA 1
ATOM 3042 C C . TYR C 1 63 ? 40.914 5.924 -29.970 1.00 16.37 63 TYR C C 1
ATOM 3043 O O . TYR C 1 63 ? 40.965 6.103 -28.746 1.00 15.54 63 TYR C O 1
ATOM 3052 N N . LEU C 1 64 ? 41.990 5.959 -30.764 1.00 13.03 64 LEU C N 1
ATOM 3053 C CA . LEU C 1 64 ? 43.202 6.665 -30.368 1.00 12.65 64 LEU C CA 1
ATOM 3054 C C . LEU C 1 64 ? 43.033 8.119 -30.806 1.00 12.94 64 LEU C C 1
ATOM 3055 O O . LEU C 1 64 ? 42.386 8.430 -31.819 1.00 15.05 64 LEU C O 1
ATOM 3060 N N . ILE C 1 65 ? 43.599 9.006 -30.011 1.00 11.76 65 ILE C N 1
ATOM 3061 C CA . ILE C 1 65 ? 43.650 10.430 -30.300 1.00 12.73 65 ILE C CA 1
ATOM 3062 C C . ILE C 1 65 ? 45.121 10.784 -30.423 1.00 12.77 65 ILE C C 1
ATOM 3063 O O . ILE C 1 65 ? 45.844 10.878 -29.440 1.00 13.23 65 ILE C O 1
ATOM 3068 N N . ILE C 1 66 ? 45.600 10.847 -31.670 1.00 12.13 66 ILE C N 1
ATOM 3069 C CA . ILE C 1 66 ? 47.023 10.815 -31.995 1.00 11.30 66 ILE C CA 1
ATOM 3070 C C . ILE C 1 66 ? 47.498 12.208 -32.332 1.00 12.41 66 ILE C C 1
ATOM 3071 O O . ILE C 1 66 ? 46.954 12.853 -33.244 1.00 13.31 66 ILE C O 1
ATOM 3076 N N . ASN C 1 67 ? 48.522 12.682 -31.640 1.00 12.29 67 ASN C N 1
ATOM 3077 C CA . ASN C 1 67 ? 49.046 14.018 -31.943 1.00 12.95 67 ASN C CA 1
ATOM 3078 C C . ASN C 1 67 ? 49.594 14.049 -33.368 1.00 12.87 67 ASN C C 1
ATOM 3079 O O . ASN C 1 67 ? 50.374 13.180 -33.781 1.00 12.75 67 ASN C O 1
ATOM 3084 N N . V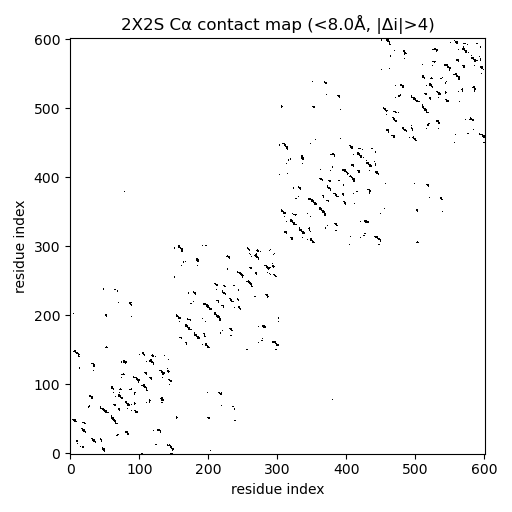AL C 1 68 ? 49.160 15.019 -34.155 1.00 13.20 68 VAL C N 1
ATOM 3085 C CA . VAL C 1 68 ? 49.617 15.098 -35.536 1.00 12.11 68 VAL C CA 1
ATOM 3086 C C . VAL C 1 68 ? 51.134 15.336 -35.675 1.00 13.59 68 VAL C C 1
ATOM 3087 O O . VAL C 1 68 ? 51.772 14.785 -36.573 1.00 15.16 68 VAL C O 1
ATOM 3091 N N . HIS C 1 69 ? 51.722 16.142 -34.797 1.00 12.28 69 HIS C N 1
ATOM 3092 C CA . HIS C 1 69 ? 53.157 16.446 -34.907 1.00 13.84 69 HIS C CA 1
ATOM 3093 C C . HIS C 1 69 ? 53.999 15.250 -34.449 1.00 13.00 69 HIS C C 1
ATOM 3094 O O . HIS C 1 69 ? 54.925 14.840 -35.140 1.00 15.06 69 HIS C O 1
ATOM 3101 N N . SER C 1 70 ? 53.674 14.691 -33.280 1.00 13.16 70 SER C N 1
ATOM 3102 C CA . SER C 1 70 ? 54.566 13.707 -32.670 1.00 12.83 70 SER C CA 1
ATOM 3103 C C . SER C 1 70 ? 54.238 12.249 -32.969 1.00 13.45 70 SER C C 1
ATOM 3104 O O . SER C 1 70 ? 55.105 11.358 -32.832 1.00 14.18 70 SER C O 1
ATOM 3107 N N . GLY C 1 71 ? 52.981 11.997 -33.312 1.00 12.51 71 GLY C N 1
ATOM 3108 C CA . GLY C 1 71 ? 52.461 10.654 -33.466 1.00 12.67 71 GLY C CA 1
ATOM 3109 C C . GLY C 1 71 ? 52.187 9.897 -32.191 1.00 12.91 71 GLY C C 1
ATOM 3110 O O . GLY C 1 71 ? 51.827 8.713 -32.234 1.00 12.97 71 GLY C O 1
ATOM 3111 N N . TYR C 1 72 ? 52.333 10.531 -31.034 1.00 12.42 72 TYR C N 1
ATOM 3112 C CA . TYR C 1 72 ? 52.049 9.881 -29.763 1.00 11.69 72 TYR C CA 1
ATOM 3113 C C . TYR C 1 72 ? 50.554 10.021 -29.370 1.00 12.09 72 TYR C C 1
ATOM 3114 O O . TYR C 1 72 ? 49.813 10.895 -29.841 1.00 13.35 72 TYR C O 1
ATOM 3123 N N . PHE C 1 73 ? 50.114 9.093 -28.522 1.00 11.21 73 PHE C N 1
ATOM 3124 C CA . PHE C 1 73 ? 48.708 8.933 -28.205 1.00 12.66 73 PHE C CA 1
ATOM 3125 C C . PHE C 1 73 ? 48.352 9.624 -26.902 1.00 12.89 73 PHE C C 1
ATOM 3126 O O . PHE C 1 73 ? 49.017 9.443 -25.880 1.00 13.46 73 PHE C O 1
ATOM 3134 N N . LEU C 1 74 ? 47.285 10.397 -26.931 1.00 12.59 74 LEU C N 1
ATOM 3135 C CA . LEU C 1 74 ? 46.677 10.975 -25.725 1.00 12.23 74 LEU C CA 1
ATOM 3136 C C . LEU C 1 74 ? 46.361 9.859 -24.749 1.00 14.11 74 LEU C C 1
ATOM 3137 O O . LEU C 1 74 ? 45.672 8.900 -25.094 1.00 13.91 74 LEU C O 1
ATOM 3142 N N . THR C 1 75 ? 46.847 9.997 -23.532 1.00 11.21 75 THR C N 1
ATOM 3143 C CA . THR C 1 75 ? 46.802 8.943 -22.526 1.00 12.33 75 THR C CA 1
ATOM 3144 C C . THR C 1 75 ? 46.497 9.533 -21.158 1.00 12.92 75 THR C C 1
ATOM 3145 O O . THR C 1 75 ? 47.026 10.580 -20.790 1.00 13.74 75 THR C O 1
ATOM 3149 N N . ALA C 1 76 ? 45.655 8.817 -20.387 1.00 13.52 76 ALA C N 1
ATOM 3150 C CA . ALA C 1 76 ? 45.425 9.107 -18.983 1.00 13.02 76 ALA C CA 1
ATOM 3151 C C . ALA C 1 76 ? 46.311 8.183 -18.172 1.00 15.04 76 ALA C C 1
ATOM 3152 O O . ALA C 1 76 ? 46.440 6.999 -18.464 1.00 16.91 76 ALA C O 1
ATOM 3154 N N . THR C 1 77 ? 47.001 8.744 -17.205 1.00 15.25 77 THR C N 1
ATOM 3155 C CA . THR C 1 77 ? 47.853 7.967 -16.310 1.00 18.25 77 THR C CA 1
ATOM 3156 C C . THR C 1 77 ? 47.220 7.743 -14.948 1.00 19.50 77 THR C C 1
ATOM 3157 O O . THR C 1 77 ? 47.269 6.638 -14.414 1.00 21.06 77 THR C O 1
ATOM 3161 N N . LYS C 1 78 ? 46.632 8.783 -14.369 1.00 16.96 78 LYS C N 1
ATOM 3162 C CA . LYS C 1 78 ? 45.940 8.664 -13.086 1.00 18.93 78 LYS C CA 1
ATOM 3163 C C . LYS C 1 78 ? 44.718 9.594 -13.078 1.00 17.85 78 LYS C C 1
ATOM 3164 O O . LYS C 1 78 ? 44.736 10.681 -13.690 1.00 17.30 78 LYS C O 1
ATOM 3170 N N . GLU C 1 79 ? 43.683 9.175 -12.370 1.00 17.98 79 GLU C N 1
ATOM 3171 C CA . GLU C 1 79 ? 42.497 9.992 -12.236 1.00 17.33 79 GLU C CA 1
ATOM 3172 C C . GLU C 1 79 ? 42.833 11.306 -11.519 1.00 17.84 79 GLU C C 1
ATOM 3173 O O . GLU C 1 79 ? 43.631 11.330 -10.571 1.00 17.16 79 GLU C O 1
ATOM 3179 N N . ASN C 1 80 ? 42.220 12.387 -11.999 1.00 16.86 80 ASN C N 1
ATOM 3180 C CA . ASN C 1 80 ? 42.481 13.742 -11.491 1.00 16.54 80 ASN C CA 1
ATOM 3181 C C . ASN C 1 80 ? 43.933 14.223 -11.614 1.00 17.72 80 ASN C C 1
ATOM 3182 O O . ASN C 1 80 ? 44.394 15.058 -10.853 1.00 18.50 80 ASN C O 1
ATOM 3187 N N . HIS C 1 81 ? 44.636 13.685 -12.609 1.00 16.49 81 HIS C N 1
ATOM 3188 C CA . HIS C 1 81 ? 45.972 14.120 -13.002 1.00 16.24 81 HIS C CA 1
ATOM 3189 C C . HIS C 1 81 ? 45.981 14.490 -14.484 1.00 14.76 81 HIS C C 1
ATOM 3190 O O . HIS C 1 81 ? 45.083 14.103 -15.264 1.00 14.56 81 HIS C O 1
ATOM 3197 N N . ILE C 1 82 ? 46.994 15.274 -14.854 1.00 15.90 82 ILE C N 1
ATOM 3198 C CA . ILE C 1 82 ? 47.142 15.786 -16.216 1.00 13.71 82 ILE C CA 1
ATOM 3199 C C . ILE C 1 82 ? 47.304 14.602 -17.195 1.00 13.57 82 ILE C C 1
ATOM 3200 O O . ILE C 1 82 ? 47.921 13.573 -16.824 1.00 16.04 82 ILE C O 1
ATOM 3205 N N . VAL C 1 83 ? 46.739 14.760 -18.392 1.00 13.27 83 VAL C N 1
ATOM 3206 C CA . VAL C 1 83 ? 46.933 13.801 -19.469 1.00 13.16 83 VAL C CA 1
ATOM 3207 C C . VAL C 1 83 ? 48.211 14.144 -20.218 1.00 14.08 83 VAL C C 1
ATOM 3208 O O . VAL C 1 83 ? 48.763 15.247 -20.096 1.00 14.19 83 VAL C O 1
ATOM 3212 N N . SER C 1 84 ? 48.699 13.182 -20.988 1.00 12.74 84 SER C N 1
ATOM 3213 C CA . SER C 1 84 ? 49.973 13.353 -21.672 1.00 13.58 84 SER C CA 1
ATOM 3214 C C . SER C 1 84 ? 50.003 12.512 -22.949 1.00 14.11 84 SER C C 1
ATOM 3215 O O . SER C 1 84 ? 49.068 11.792 -23.253 1.00 13.56 84 SER C O 1
ATOM 3218 N N . THR C 1 85 ? 51.096 12.622 -23.693 1.00 12.20 85 THR C N 1
ATOM 3219 C CA . THR C 1 85 ? 51.289 11.826 -24.899 1.00 11.71 85 THR C CA 1
ATOM 3220 C C . THR C 1 85 ? 52.602 11.035 -24.804 1.00 13.45 85 THR C C 1
ATOM 3221 O O . THR C 1 85 ? 53.617 11.358 -25.440 1.00 13.04 85 THR C O 1
ATOM 3225 N N . PRO C 1 86 ? 52.635 10.021 -23.935 1.00 13.02 86 PRO C N 1
ATOM 3226 C CA . PRO C 1 86 ? 53.774 9.136 -23.801 1.00 13.64 86 PRO C CA 1
ATOM 3227 C C . PRO C 1 86 ? 53.881 8.211 -24.990 1.00 14.86 86 PRO C C 1
ATOM 3228 O O . PRO C 1 86 ? 52.942 8.090 -25.791 1.00 16.37 86 PRO C O 1
ATOM 3232 N N . GLN C 1 87 ? 55.035 7.564 -25.104 1.00 14.47 87 GLN C N 1
ATOM 3233 C CA . GLN C 1 87 ? 55.137 6.389 -25.976 1.00 13.71 87 GLN C CA 1
ATOM 3234 C C . GLN C 1 87 ? 54.373 5.281 -25.259 1.00 13.54 87 GLN C C 1
ATOM 3235 O O . GLN C 1 87 ? 54.658 4.980 -24.095 1.00 15.81 87 GLN C O 1
ATOM 3241 N N . ILE C 1 88 ? 53.376 4.694 -25.946 1.00 13.97 88 ILE C N 1
ATOM 3242 C CA . ILE C 1 88 ? 52.514 3.690 -25.333 1.00 13.84 88 ILE C CA 1
ATOM 3243 C C . ILE C 1 88 ? 51.943 2.791 -26.420 1.00 14.48 88 ILE C C 1
ATOM 3244 O O . ILE C 1 88 ? 51.705 3.242 -27.535 1.00 15.06 88 ILE C O 1
ATOM 3249 N N . SER C 1 89 ? 51.663 1.554 -26.018 1.00 15.01 89 SER C N 1
ATOM 3250 C CA . SER C 1 89 ? 51.043 0.601 -26.942 1.00 13.82 89 SER C CA 1
ATOM 3251 C C . SER C 1 89 ? 49.665 1.073 -27.375 1.00 13.72 89 SER C C 1
ATOM 3252 O O . SER C 1 89 ? 48.896 1.489 -26.512 1.00 14.24 89 SER C O 1
ATOM 3255 N N . PRO C 1 90 ? 49.300 0.876 -28.664 1.00 14.36 90 PRO C N 1
ATOM 3256 C CA . PRO C 1 90 ? 47.951 1.162 -29.130 1.00 14.60 90 PRO C CA 1
ATOM 3257 C C . PRO C 1 90 ? 46.867 0.270 -28.506 1.00 15.75 90 PRO C C 1
ATOM 3258 O O . PRO C 1 90 ? 45.676 0.565 -28.657 1.00 16.62 90 PRO C O 1
ATOM 3262 N N . THR C 1 91 ? 47.271 -0.817 -27.847 1.00 14.64 91 THR C N 1
ATOM 3263 C CA . THR C 1 91 ? 46.317 -1.709 -27.204 1.00 17.40 91 THR C CA 1
ATOM 3264 C C . THR C 1 91 ? 46.165 -1.394 -25.718 1.00 17.04 91 THR C C 1
ATOM 3265 O O . THR C 1 91 ? 45.327 -2.013 -25.050 1.00 19.45 91 THR C O 1
ATOM 3269 N N . ASP C 1 92 ? 46.917 -0.437 -25.195 1.00 15.37 92 ASP C N 1
ATOM 3270 C CA . ASP C 1 92 ? 46.723 -0.042 -23.794 1.00 16.18 92 ASP C CA 1
ATOM 3271 C C . ASP C 1 92 ? 45.406 0.692 -23.651 1.00 16.49 92 ASP C C 1
ATOM 3272 O O . ASP C 1 92 ? 45.191 1.732 -24.276 1.00 14.51 92 ASP C O 1
ATOM 3277 N N . PRO C 1 93 ? 44.501 0.230 -22.772 1.00 16.27 93 PRO C N 1
ATOM 3278 C CA . PRO C 1 93 ? 43.196 0.898 -22.735 1.00 16.74 93 PRO C CA 1
ATOM 3279 C C . PRO C 1 93 ? 43.235 2.334 -22.243 1.00 15.80 93 PRO C C 1
ATOM 3280 O O . PRO C 1 93 ? 42.305 3.097 -22.549 1.00 15.62 93 PRO C O 1
ATOM 3284 N N . SER C 1 94 ? 44.292 2.704 -21.494 1.00 15.20 94 SER C N 1
ATOM 3285 C CA . SER C 1 94 ? 44.446 4.079 -20.992 1.00 14.47 94 SER C CA 1
ATOM 3286 C C . SER C 1 94 ? 44.773 5.083 -22.112 1.00 13.55 94 SER C C 1
ATOM 3287 O O . SER C 1 94 ? 44.641 6.298 -21.895 1.00 13.51 94 SER C O 1
ATOM 3290 N N . ALA C 1 95 ? 45.095 4.569 -23.296 1.00 13.32 95 ALA C N 1
ATOM 3291 C CA . ALA C 1 95 ? 45.292 5.398 -24.495 1.00 12.89 95 ALA C CA 1
ATOM 3292 C C . ALA C 1 95 ? 44.071 5.338 -25.420 1.00 13.33 95 ALA C C 1
ATOM 3293 O O . ALA C 1 95 ? 44.122 5.888 -26.510 1.00 13.76 95 ALA C O 1
ATOM 3295 N N . ARG C 1 96 ? 42.983 4.722 -24.993 1.00 12.92 96 ARG C N 1
ATOM 3296 C CA . ARG C 1 96 ? 41.800 4.576 -25.830 1.00 14.35 96 ARG C CA 1
ATOM 3297 C C . ARG C 1 96 ? 40.649 5.393 -25.237 1.00 15.41 96 ARG C C 1
ATOM 3298 O O . ARG C 1 96 ? 40.524 5.501 -24.016 1.00 15.68 96 ARG C O 1
ATOM 3306 N N . TRP C 1 97 ? 39.829 5.975 -26.113 1.00 14.15 97 TRP C N 1
ATOM 3307 C CA . TRP C 1 97 ? 38.810 6.932 -25.710 1.00 14.59 97 TRP C CA 1
ATOM 3308 C C . TRP C 1 97 ? 37.519 6.689 -26.477 1.00 16.33 97 TRP C C 1
ATOM 3309 O O . TRP C 1 97 ? 37.549 6.281 -27.647 1.00 17.06 97 TRP C O 1
ATOM 3320 N N . THR C 1 98 ? 36.401 6.991 -25.832 1.00 16.26 98 THR C N 1
ATOM 3321 C CA . THR C 1 98 ? 35.127 7.072 -26.521 1.00 18.29 98 THR C CA 1
ATOM 3322 C C . THR C 1 98 ? 34.728 8.537 -26.606 1.00 19.50 98 THR C C 1
ATOM 3323 O O . THR C 1 98 ? 35.076 9.356 -25.749 1.00 19.03 98 THR C O 1
ATOM 3327 N N . ILE C 1 99 ? 34.013 8.871 -27.672 1.00 18.36 99 ILE C N 1
ATOM 3328 C CA . ILE C 1 99 ? 33.624 10.248 -27.942 1.00 19.67 99 ILE C CA 1
ATOM 3329 C C . ILE C 1 99 ? 32.102 10.193 -28.066 1.00 21.56 99 ILE C C 1
ATOM 3330 O O . ILE C 1 99 ? 31.582 9.573 -29.003 1.00 23.78 99 ILE C O 1
ATOM 3335 N N . LYS C 1 100 ? 31.419 10.847 -27.140 1.00 20.63 100 LYS C N 1
ATOM 3336 C CA A LYS C 1 100 ? 29.965 10.728 -26.985 0.50 23.51 100 LYS C CA 1
ATOM 3337 C CA B LYS C 1 100 ? 29.969 10.721 -26.997 0.50 23.95 100 LYS C CA 1
ATOM 3338 C C . LYS C 1 100 ? 29.322 12.098 -26.909 1.00 23.01 100 LYS C C 1
ATOM 3339 O O . LYS C 1 100 ? 29.844 12.988 -26.276 1.00 20.72 100 LYS C O 1
ATOM 3350 N N . PRO C 1 101 ? 28.149 12.275 -27.551 1.00 25.21 101 PRO C N 1
ATOM 3351 C CA . PRO C 1 101 ? 27.430 13.541 -27.349 1.00 26.01 101 PRO C CA 1
ATOM 3352 C C . PRO C 1 101 ? 27.206 13.842 -25.872 1.00 26.11 101 PRO C C 1
ATOM 3353 O O . PRO C 1 101 ? 26.884 12.942 -25.102 1.00 27.20 101 PRO C O 1
ATOM 3357 N N . ALA C 1 102 ? 27.396 15.090 -25.473 1.00 28.44 102 ALA C N 1
ATOM 3358 C CA . ALA C 1 102 ? 27.292 15.488 -24.070 1.00 32.87 102 ALA C CA 1
ATOM 3359 C C . ALA C 1 102 ? 25.866 15.342 -23.555 1.00 38.07 102 ALA C C 1
ATOM 3360 O O . ALA C 1 102 ? 25.659 14.942 -22.409 1.00 41.25 102 ALA C O 1
ATOM 3362 N N . THR C 1 103 ? 24.897 15.665 -24.401 1.00 44.24 103 THR C N 1
ATOM 3363 C CA . THR C 1 103 ? 23.479 15.648 -24.013 1.00 48.80 103 THR C CA 1
ATOM 3364 C C . THR C 1 103 ? 22.653 14.984 -25.110 1.00 51.47 103 THR C C 1
ATOM 3365 O O . THR C 1 103 ? 23.038 15.000 -26.283 1.00 53.00 103 THR C O 1
ATOM 3369 N N . GLU C 1 108 ? 27.697 18.360 -32.129 1.00 40.14 108 GLU C N 1
ATOM 3370 C CA . GLU C 1 108 ? 27.806 19.627 -31.428 1.00 37.68 108 GLU C CA 1
ATOM 3371 C C . GLU C 1 108 ? 28.822 19.581 -30.270 1.00 30.34 108 GLU C C 1
ATOM 3372 O O . GLU C 1 108 ? 29.981 19.960 -30.441 1.00 27.76 108 GLU C O 1
ATOM 3378 N N . VAL C 1 109 ? 28.397 19.107 -29.101 1.00 25.24 109 VAL C N 1
ATOM 3379 C CA . VAL C 1 109 ? 29.238 19.121 -27.913 1.00 25.07 109 VAL C CA 1
ATOM 3380 C C . VAL C 1 109 ? 29.414 17.678 -27.390 1.00 23.99 109 VAL C C 1
ATOM 3381 O O . VAL C 1 109 ? 28.440 16.921 -27.323 1.00 21.96 109 VAL C O 1
ATOM 3385 N N . PHE C 1 110 ? 30.651 17.323 -27.014 1.00 20.31 110 PHE C N 1
ATOM 3386 C CA . PHE C 1 110 ? 31.025 15.915 -26.754 1.00 18.74 110 PHE C CA 1
ATOM 3387 C C . PHE C 1 110 ? 31.785 15.759 -25.460 1.00 20.47 110 PHE C C 1
ATOM 3388 O O . PHE C 1 110 ? 32.442 16.695 -25.019 1.00 20.87 110 PHE C O 1
ATOM 3396 N N . THR C 1 111 ? 31.694 14.578 -24.854 1.00 19.40 111 THR C N 1
ATOM 3397 C CA . THR C 1 111 ? 32.629 14.210 -23.827 1.00 18.97 111 THR C CA 1
ATOM 3398 C C . THR C 1 111 ? 33.647 13.243 -24.446 1.00 18.41 111 THR C C 1
ATOM 3399 O O . THR C 1 111 ? 33.372 12.577 -25.445 1.00 18.88 111 THR C O 1
ATOM 3403 N N . ILE C 1 112 ? 34.828 13.204 -23.837 1.00 17.10 112 ILE C N 1
ATOM 3404 C CA . ILE C 1 112 ? 35.945 12.381 -24.299 1.00 16.03 112 ILE C CA 1
ATOM 3405 C C . ILE C 1 112 ? 36.356 11.527 -23.103 1.00 16.22 112 ILE C C 1
ATOM 3406 O O . ILE C 1 112 ? 36.956 11.995 -22.144 1.00 17.12 112 ILE C O 1
ATOM 3411 N N . ASN C 1 113 ? 35.991 10.266 -23.187 1.00 17.08 113 ASN C N 1
ATOM 3412 C CA . ASN C 1 113 ? 35.944 9.367 -22.032 1.00 17.32 113 ASN C CA 1
ATOM 3413 C C . ASN C 1 113 ? 36.969 8.262 -22.151 1.00 16.63 113 ASN C C 1
ATOM 3414 O O . ASN C 1 113 ? 37.026 7.544 -23.152 1.00 17.21 113 ASN C O 1
ATOM 3419 N N . ASN C 1 114 ? 37.786 8.093 -21.132 1.00 15.86 114 ASN C N 1
ATOM 3420 C CA . ASN C 1 114 ? 38.798 7.065 -21.211 1.00 14.37 114 ASN C CA 1
ATOM 3421 C C . ASN C 1 114 ? 38.178 5.677 -21.200 1.00 16.09 114 ASN C C 1
ATOM 3422 O O . ASN C 1 114 ? 37.157 5.441 -20.524 1.00 17.87 114 ASN C O 1
ATOM 3427 N N . LYS C 1 115 ? 38.773 4.742 -21.942 1.00 16.68 115 LYS C N 1
ATOM 3428 C CA . LYS C 1 115 ? 38.281 3.354 -21.900 1.00 17.55 115 LYS C CA 1
ATOM 3429 C C . LYS C 1 115 ? 38.384 2.754 -20.510 1.00 20.79 115 LYS C C 1
ATOM 3430 O O . LYS C 1 115 ? 37.561 1.892 -20.142 1.00 22.85 115 LYS C O 1
ATOM 3436 N N . VAL C 1 116 ? 39.390 3.163 -19.731 1.00 18.91 116 VAL C N 1
ATOM 3437 C CA . VAL C 1 116 ? 39.473 2.750 -18.306 1.00 18.76 116 VAL C CA 1
ATOM 3438 C C . VAL C 1 116 ? 38.521 3.666 -17.503 1.00 20.04 116 VAL C C 1
ATOM 3439 O O . VAL C 1 116 ? 38.833 4.819 -17.292 1.00 18.85 116 VAL C O 1
ATOM 3443 N N . SER C 1 117 ? 37.336 3.186 -17.118 1.00 20.14 117 SER C N 1
ATOM 3444 C CA . SER C 1 117 ? 36.335 4.062 -16.585 1.00 23.32 117 SER C CA 1
ATOM 3445 C C . SER C 1 117 ? 36.843 4.787 -15.323 1.00 20.95 117 SER C C 1
ATOM 3446 O O . SER C 1 117 ? 36.462 5.944 -15.120 1.00 23.05 117 SER C O 1
ATOM 3449 N N . GLU C 1 118 ? 37.703 4.144 -14.521 1.00 21.92 118 GLU C N 1
ATOM 3450 C CA A GLU C 1 118 ? 38.233 4.783 -13.300 0.40 23.56 118 GLU C CA 1
ATOM 3451 C CA B GLU C 1 118 ? 38.238 4.773 -13.302 0.60 23.93 118 GLU C CA 1
ATOM 3452 C C . GLU C 1 118 ? 39.065 6.025 -13.606 1.00 21.94 118 GLU C C 1
ATOM 3453 O O . GLU C 1 118 ? 39.240 6.881 -12.735 1.00 22.53 118 GLU C O 1
ATOM 3464 N N . LEU C 1 119 ? 39.590 6.132 -14.834 1.00 18.18 119 LEU C N 1
ATOM 3465 C CA . LEU C 1 119 ? 40.436 7.271 -15.195 1.00 17.72 119 LEU C CA 1
ATOM 3466 C C . LEU C 1 119 ? 39.619 8.507 -15.612 1.00 19.51 119 LEU C C 1
ATOM 3467 O O . LEU C 1 119 ? 40.152 9.630 -15.640 1.00 22.86 119 LEU C O 1
ATOM 3472 N N . GLY C 1 120 ? 38.340 8.324 -15.938 1.00 20.08 120 GLY C N 1
ATOM 3473 C CA . GLY C 1 120 ? 37.448 9.436 -16.158 1.00 19.34 120 GLY C CA 1
ATOM 3474 C C . GLY C 1 120 ? 37.488 10.008 -17.562 1.00 19.86 120 GLY C C 1
ATOM 3475 O O . GLY C 1 120 ? 37.685 9.290 -18.534 1.00 20.05 120 GLY C O 1
ATOM 3476 N N . GLN C 1 121 ? 37.225 11.290 -17.657 1.00 17.96 121 GLN C N 1
ATOM 3477 C CA . GLN C 1 121 ? 37.083 11.955 -18.970 1.00 18.53 121 GLN C CA 1
ATOM 3478 C C . GLN C 1 121 ? 37.905 13.218 -19.007 1.00 17.00 121 GLN C C 1
ATOM 3479 O O . GLN C 1 121 ? 38.307 13.750 -17.961 1.00 16.01 121 GLN C O 1
ATOM 3485 N N . LEU C 1 122 ? 38.137 13.748 -20.206 1.00 15.38 122 LEU C N 1
ATOM 3486 C CA . LEU C 1 122 ? 38.957 14.924 -20.334 1.00 15.65 122 LEU C CA 1
ATOM 3487 C C . LEU C 1 122 ? 38.271 16.126 -19.719 1.00 17.38 122 LEU C C 1
ATOM 3488 O O . LEU C 1 122 ? 37.104 16.391 -20.019 1.00 17.23 122 LEU C O 1
ATOM 3493 N N . THR C 1 123 ? 39.010 16.836 -18.884 1.00 16.60 123 THR C N 1
ATOM 3494 C CA . THR C 1 123 ? 38.495 17.870 -18.005 1.00 16.71 123 THR C CA 1
ATOM 3495 C C . THR C 1 123 ? 39.507 19.025 -17.908 1.00 18.23 123 THR C C 1
ATOM 3496 O O . THR C 1 123 ? 40.685 18.813 -17.660 1.00 18.04 123 THR C O 1
ATOM 3500 N N . VAL C 1 124 ? 39.063 20.256 -18.110 1.00 16.23 124 VAL C N 1
ATOM 3501 C CA . VAL C 1 124 ? 39.972 21.381 -17.955 1.00 16.46 124 VAL C CA 1
ATOM 3502 C C . VAL C 1 124 ? 40.108 21.759 -16.468 1.00 18.31 124 VAL C C 1
ATOM 3503 O O . VAL C 1 124 ? 39.095 22.073 -15.799 1.00 18.83 124 VAL C O 1
ATOM 3507 N N . LYS C 1 125 ? 41.336 21.722 -15.936 1.00 15.95 125 LYS C N 1
ATOM 3508 C CA . LYS C 1 125 ? 41.534 21.967 -14.520 1.00 18.64 125 LYS C CA 1
ATOM 3509 C C . LYS C 1 125 ? 40.928 23.302 -14.061 1.00 17.62 125 LYS C C 1
ATOM 3510 O O . LYS C 1 125 ? 41.143 24.348 -14.689 1.00 18.79 125 LYS C O 1
ATOM 3516 N N . ASP C 1 126 ? 40.170 23.237 -12.963 1.00 21.73 126 ASP C N 1
ATOM 3517 C CA . ASP C 1 126 ? 39.642 24.444 -12.283 1.00 23.00 126 ASP C CA 1
ATOM 3518 C C . ASP C 1 126 ? 38.720 25.300 -13.147 1.00 23.15 126 ASP C C 1
ATOM 3519 O O . ASP C 1 126 ? 38.549 26.515 -12.901 1.00 23.26 126 ASP C O 1
ATOM 3524 N N . TYR C 1 127 ? 38.061 24.653 -14.113 1.00 21.03 127 TYR C N 1
ATOM 3525 C CA . TYR C 1 127 ? 37.178 25.334 -15.053 1.00 23.44 127 TYR C CA 1
ATOM 3526 C C . TYR C 1 127 ? 37.838 26.545 -15.721 1.00 23.48 127 TYR C C 1
ATOM 3527 O O . TYR C 1 127 ? 37.184 27.560 -16.011 1.00 22.68 127 TYR C O 1
ATOM 3536 N N . SER C 1 128 ? 39.137 26.470 -16.001 1.00 18.27 128 SER C N 1
ATOM 3537 C CA . SER C 1 128 ? 39.840 27.616 -16.569 1.00 20.31 128 SER C CA 1
ATOM 3538 C C . SER C 1 128 ? 39.393 27.937 -17.981 1.00 21.09 128 SER C C 1
ATOM 3539 O O . SER C 1 128 ? 39.227 27.031 -18.816 1.00 19.85 128 SER C O 1
ATOM 3542 N N . THR C 1 129 ? 39.283 29.233 -18.280 1.00 18.70 129 THR C N 1
ATOM 3543 C CA . THR C 1 129 ? 39.077 29.686 -19.638 1.00 18.48 129 THR C CA 1
ATOM 3544 C C . THR C 1 129 ? 40.273 30.418 -20.218 1.00 19.16 129 THR C C 1
ATOM 3545 O O . THR C 1 129 ? 40.139 31.120 -21.232 1.00 18.64 129 THR C O 1
ATOM 3549 N N . HIS C 1 130 ? 41.448 30.285 -19.585 1.00 18.84 130 HIS C N 1
ATOM 3550 C CA . HIS C 1 130 ? 42.663 30.972 -20.028 1.00 16.79 130 HIS C CA 1
ATOM 3551 C C . HIS C 1 130 ? 43.699 29.966 -20.521 1.00 16.10 130 HIS C C 1
ATOM 3552 O O . HIS C 1 130 ? 43.711 28.806 -20.076 1.00 17.35 130 HIS C O 1
ATOM 3559 N N . SER C 1 131 ? 44.539 30.423 -21.431 1.00 18.92 131 SER C N 1
ATOM 3560 C CA . SER C 1 131 ? 45.605 29.616 -22.054 1.00 17.87 131 SER C CA 1
ATOM 3561 C C . SER C 1 131 ? 46.508 29.033 -20.968 1.00 17.15 131 SER C C 1
ATOM 3562 O O . SER C 1 131 ? 46.784 29.681 -19.951 1.00 19.14 131 SER C O 1
ATOM 3565 N N . GLY C 1 132 ? 46.956 27.793 -21.187 1.00 16.58 132 GLY C N 1
ATOM 3566 C CA . GLY C 1 132 ? 47.908 27.141 -20.320 1.00 17.47 132 GLY C CA 1
ATOM 3567 C C . GLY C 1 132 ? 47.320 26.332 -19.184 1.00 16.49 132 GLY C C 1
ATOM 3568 O O . GLY C 1 132 ? 48.063 25.979 -18.249 1.00 17.80 132 GLY C O 1
ATOM 3569 N N . ALA C 1 133 ? 46.021 26.019 -19.258 1.00 17.58 133 ALA C N 1
ATOM 3570 C CA . ALA C 1 133 ? 45.333 25.241 -18.204 1.00 17.61 133 ALA C CA 1
ATOM 3571 C C . ALA C 1 133 ? 45.610 23.749 -18.408 1.00 17.67 133 ALA C C 1
ATOM 3572 O O . ALA C 1 133 ? 45.526 23.249 -19.527 1.00 16.27 133 ALA C O 1
ATOM 3574 N N . ASP C 1 134 ? 45.921 23.049 -17.332 1.00 16.00 134 ASP C N 1
ATOM 3575 C CA . ASP C 1 134 ? 46.123 21.613 -17.376 1.00 15.04 134 ASP C CA 1
ATOM 3576 C C . ASP C 1 134 ? 44.845 20.917 -17.801 1.00 15.64 134 ASP C C 1
ATOM 3577 O O . ASP C 1 134 ? 43.760 21.212 -17.294 1.00 18.06 134 ASP C O 1
ATOM 3582 N N . VAL C 1 135 ? 44.985 19.938 -18.688 1.00 14.64 135 VAL C N 1
ATOM 3583 C CA . VAL C 1 135 ? 43.850 19.109 -19.051 1.00 1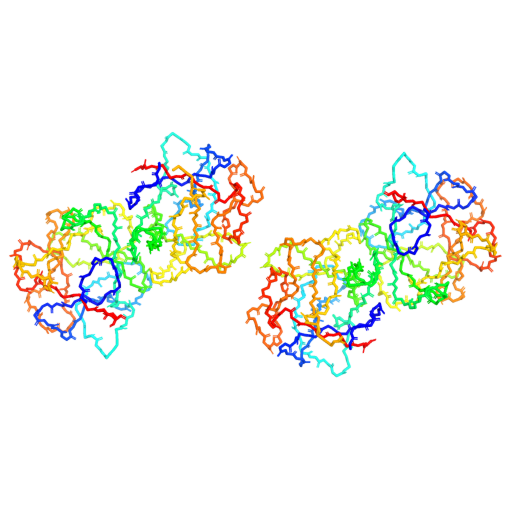4.86 135 VAL C CA 1
ATOM 3584 C C . VAL C 1 135 ? 44.015 17.786 -18.332 1.00 16.52 135 VAL C C 1
ATOM 3585 O O . VAL C 1 135 ? 45.030 17.085 -18.486 1.00 14.86 135 VAL C O 1
ATOM 3589 N N . LEU C 1 136 ? 43.041 17.471 -17.510 1.00 14.90 136 LEU C N 1
ATOM 3590 C CA . LEU C 1 136 ? 43.066 16.289 -16.651 1.00 14.09 136 LEU C CA 1
ATOM 3591 C C . LEU C 1 136 ? 42.202 15.171 -17.213 1.00 16.39 136 LEU C C 1
ATOM 3592 O O . LEU C 1 136 ? 41.335 15.384 -18.064 1.00 17.35 136 LEU C O 1
ATOM 3597 N N . SER C 1 137 ? 42.419 13.955 -16.716 1.00 16.10 137 SER C N 1
ATOM 3598 C CA A SER C 1 137 ? 41.393 12.932 -16.847 0.40 16.15 137 SER C CA 1
ATOM 3599 C CA B SER C 1 137 ? 41.440 12.888 -16.838 0.60 15.84 137 SER C CA 1
ATOM 3600 C C . SER C 1 137 ? 40.788 12.768 -15.460 1.00 17.27 137 SER C C 1
ATOM 3601 O O . SER C 1 137 ? 41.456 12.349 -14.527 1.00 19.42 137 SER C O 1
ATOM 3606 N N . ALA C 1 138 ? 39.520 13.147 -15.323 1.00 16.67 138 ALA C N 1
ATOM 3607 C CA . ALA C 1 138 ? 38.865 13.211 -14.014 1.00 17.76 138 ALA C CA 1
ATOM 3608 C C . ALA C 1 138 ? 37.471 12.610 -14.121 1.00 19.68 138 ALA C C 1
ATOM 3609 O O . ALA C 1 138 ? 36.845 12.611 -15.193 1.00 18.38 138 ALA C O 1
ATOM 3611 N N . SER C 1 139 ? 36.952 12.099 -13.012 1.00 19.09 139 SER C N 1
ATOM 3612 C CA A SER C 1 139 ? 35.665 11.434 -13.055 0.50 20.47 139 SER C CA 1
ATOM 3613 C CA B SER C 1 139 ? 35.665 11.427 -13.054 0.50 20.71 139 SER C CA 1
ATOM 3614 C C . SER C 1 139 ? 34.561 12.359 -13.597 1.00 20.34 139 SER C C 1
ATOM 3615 O O . SER C 1 139 ? 34.556 13.554 -13.333 1.00 20.62 139 SER C O 1
ATOM 3620 N N . ALA C 1 140 ? 33.631 11.784 -14.351 1.00 23.23 140 ALA C N 1
ATOM 3621 C CA . ALA C 1 140 ? 32.515 12.541 -14.938 1.00 25.53 140 ALA C CA 1
ATOM 3622 C C . ALA C 1 140 ? 31.644 13.201 -13.896 1.00 28.47 140 ALA C C 1
ATOM 3623 O O . ALA C 1 140 ? 31.251 12.565 -12.897 1.00 26.28 140 ALA C O 1
ATOM 3625 N N . LYS C 1 141 ? 31.346 14.481 -14.101 1.00 30.04 141 LYS C N 1
ATOM 3626 C CA . LYS C 1 141 ? 30.480 15.235 -13.180 1.00 33.57 141 LYS C CA 1
ATOM 3627 C C . LYS C 1 141 ? 29.347 15.989 -13.885 1.00 33.33 141 LYS C C 1
ATOM 3628 O O . LYS C 1 141 ? 28.660 16.793 -13.237 1.00 34.65 141 LYS C O 1
ATOM 3634 N N . THR C 1 142 ? 29.138 15.710 -15.177 1.00 31.19 142 THR C N 1
ATOM 3635 C CA . THR C 1 142 ? 28.268 16.503 -16.062 1.00 33.02 142 THR C CA 1
ATOM 3636 C C . THR C 1 142 ? 28.604 18.012 -16.048 1.00 33.52 142 THR C C 1
ATOM 3637 O O . THR C 1 142 ? 27.700 18.865 -16.129 1.00 33.74 142 THR C O 1
ATOM 3641 N N . ALA C 1 143 ? 29.901 18.341 -15.970 1.00 28.74 143 ALA C N 1
ATOM 3642 C CA . ALA C 1 143 ? 30.322 19.722 -15.840 1.00 26.75 143 ALA C CA 1
ATOM 3643 C C . ALA C 1 143 ? 30.713 20.293 -17.200 1.00 23.37 143 ALA C C 1
ATOM 3644 O O . ALA C 1 143 ? 31.132 19.562 -18.107 1.00 23.28 143 ALA C O 1
ATOM 3646 N N . ASP C 1 144 ? 30.591 21.598 -17.318 1.00 23.82 144 ASP C N 1
ATOM 3647 C CA . ASP C 1 144 ? 30.877 22.265 -18.581 1.00 23.35 144 ASP C CA 1
ATOM 3648 C C . ASP C 1 144 ? 32.369 22.206 -18.959 1.00 22.59 144 ASP C C 1
ATOM 3649 O O . ASP C 1 144 ? 32.685 22.333 -20.135 1.00 20.93 144 ASP C O 1
ATOM 3654 N N . ASN C 1 145 ? 33.259 22.035 -17.979 1.00 21.97 145 ASN C N 1
ATOM 3655 C CA . ASN C 1 145 ? 34.693 21.903 -18.256 1.00 20.80 145 ASN C CA 1
ATOM 3656 C C . ASN C 1 145 ? 35.067 20.484 -18.714 1.00 20.39 145 ASN C C 1
ATOM 3657 O O . ASN C 1 145 ? 36.245 20.192 -18.904 1.00 19.26 145 ASN C O 1
ATOM 3662 N N . GLN C 1 146 ? 34.063 19.629 -18.915 1.00 19.34 146 GLN C N 1
ATOM 3663 C CA . GLN C 1 146 ? 34.224 18.265 -19.426 1.00 18.77 146 GLN C CA 1
ATOM 3664 C C . GLN C 1 146 ? 33.566 18.115 -20.791 1.00 18.73 146 GLN C C 1
ATOM 3665 O O . GLN C 1 146 ? 33.443 16.995 -21.314 1.00 18.65 146 GLN C O 1
ATOM 3671 N N . LYS C 1 147 ? 33.206 19.252 -21.399 1.00 18.23 147 LYS C N 1
ATOM 3672 C CA . LYS C 1 147 ? 32.593 19.268 -22.718 1.00 18.77 147 LYS C CA 1
ATOM 3673 C C . LYS C 1 147 ? 33.543 19.831 -23.766 1.00 17.06 147 LYS C C 1
ATOM 3674 O O . LYS C 1 147 ? 34.317 20.711 -23.452 1.00 17.58 147 LYS C O 1
ATOM 3680 N N . TRP C 1 148 ? 33.486 19.290 -24.987 1.00 16.15 148 TRP C N 1
ATOM 3681 C CA . TRP C 1 148 ? 34.447 19.625 -26.029 1.00 16.58 148 TRP C CA 1
ATOM 3682 C C . TRP C 1 148 ? 33.793 19.752 -27.386 1.00 17.47 148 TRP C C 1
ATOM 3683 O O . TRP C 1 148 ? 32.857 19.018 -27.697 1.00 19.44 148 TRP C O 1
ATOM 3694 N N . TYR C 1 149 ? 34.334 20.637 -28.213 1.00 16.38 149 TYR C N 1
ATOM 3695 C CA . TYR C 1 149 ? 33.998 20.702 -29.608 1.00 16.08 149 TYR C CA 1
ATOM 3696 C C . TYR C 1 149 ? 35.101 20.004 -30.411 1.00 16.83 149 TYR C C 1
ATOM 3697 O O . TYR C 1 149 ? 36.250 20.021 -30.016 1.00 17.56 149 TYR C O 1
ATOM 3706 N N . PHE C 1 150 ? 34.709 19.446 -31.543 1.00 18.47 150 PHE C N 1
ATOM 3707 C CA . PHE C 1 150 ? 35.619 18.875 -32.553 1.00 18.94 150 PHE C CA 1
ATOM 3708 C C . PHE C 1 150 ? 35.487 19.677 -33.813 1.00 20.18 150 PHE C C 1
ATOM 3709 O O . PHE C 1 150 ? 34.418 19.686 -34.424 1.00 21.61 150 PHE C O 1
ATOM 3717 N N . ASP C 1 151 ? 36.572 20.328 -34.220 1.00 19.58 151 ASP C N 1
ATOM 3718 C CA A ASP C 1 151 ? 36.584 21.144 -35.416 0.60 22.44 151 ASP C CA 1
ATOM 3719 C CA B ASP C 1 151 ? 36.588 21.158 -35.408 0.40 22.60 151 ASP C CA 1
ATOM 3720 C C . ASP C 1 151 ? 37.462 20.460 -36.452 1.00 23.02 151 ASP C C 1
ATOM 3721 O O . ASP C 1 151 ? 38.658 20.310 -36.256 1.00 21.53 151 ASP C O 1
ATOM 3730 N N . ALA C 1 152 ? 36.851 20.028 -37.547 1.00 26.67 152 ALA C N 1
ATOM 3731 C CA . ALA C 1 152 ? 37.574 19.249 -38.551 1.00 31.47 152 ALA C CA 1
ATOM 3732 C C . ALA C 1 152 ? 38.593 20.128 -39.222 1.00 37.02 152 ALA C C 1
ATOM 3733 O O . ALA C 1 152 ? 38.347 21.312 -39.501 1.00 38.89 152 ALA C O 1
ATOM 3735 N N . LYS C 1 153 ? 39.771 19.548 -39.424 1.00 40.66 153 LYS C N 1
ATOM 3736 C CA . LYS C 1 153 ? 40.920 20.230 -39.992 1.00 46.63 153 LYS C CA 1
ATOM 3737 C C . LYS C 1 153 ? 41.606 19.235 -40.923 1.00 50.07 153 LYS C C 1
ATOM 3738 O O . LYS C 1 153 ? 40.970 18.264 -41.368 1.00 52.40 153 LYS C O 1
ATOM 3745 N N . GLY D 1 2 ? 41.018 -12.991 -38.496 1.00 27.33 2 GLY D N 1
ATOM 3746 C CA . GLY D 1 2 ? 40.343 -12.658 -39.787 1.00 33.35 2 GLY D CA 1
ATOM 3747 C C . GLY D 1 2 ? 40.154 -11.161 -39.810 1.00 33.22 2 GLY D C 1
ATOM 3748 O O . GLY D 1 2 ? 39.952 -10.558 -38.758 1.00 35.43 2 GLY D O 1
ATOM 3749 N N . PHE D 1 3 ? 40.186 -10.570 -41.006 1.00 34.69 3 PHE D N 1
ATOM 3750 C CA . PHE D 1 3 ? 40.116 -9.097 -41.165 1.00 32.94 3 PHE D CA 1
ATOM 3751 C C . PHE D 1 3 ? 38.672 -8.602 -41.020 1.00 34.43 3 PHE D C 1
ATOM 3752 O O . PHE D 1 3 ? 37.771 -9.061 -41.704 1.00 37.49 3 PHE D O 1
ATOM 3760 N N . LYS D 1 4 ? 38.451 -7.679 -40.099 1.00 34.72 4 LYS D N 1
ATOM 3761 C CA . LYS D 1 4 ? 37.138 -7.083 -39.917 1.00 36.63 4 LYS D CA 1
ATOM 3762 C C . LYS D 1 4 ? 37.312 -5.606 -39.886 1.00 33.67 4 LYS D C 1
ATOM 3763 O O . LYS D 1 4 ? 36.508 -4.890 -39.293 1.00 37.60 4 LYS D O 1
ATOM 3769 N N . GLY D 1 5 ? 38.384 -5.148 -40.525 1.00 29.53 5 GLY D N 1
ATOM 3770 C CA . GLY D 1 5 ? 38.774 -3.764 -40.412 1.00 25.61 5 GLY D CA 1
ATOM 3771 C C . GLY D 1 5 ? 39.625 -3.608 -39.168 1.00 23.31 5 GLY D C 1
ATOM 3772 O O . GLY D 1 5 ? 40.583 -4.352 -38.953 1.00 23.26 5 GLY D O 1
ATOM 3773 N N . VAL D 1 6 ? 39.268 -2.633 -38.360 1.00 20.61 6 VAL D N 1
ATOM 3774 C CA . VAL D 1 6 ? 40.139 -2.262 -37.241 1.00 19.25 6 VAL D CA 1
ATOM 3775 C C . VAL D 1 6 ? 40.283 -3.412 -36.265 1.00 20.51 6 VAL D C 1
ATOM 3776 O O . VAL D 1 6 ? 39.338 -4.195 -36.031 1.00 21.32 6 VAL D O 1
ATOM 3780 N N . GLY D 1 7 ? 41.486 -3.541 -35.705 1.00 18.66 7 GLY D N 1
ATOM 3781 C CA . GLY D 1 7 ? 41.796 -4.616 -34.803 1.00 19.01 7 GLY D CA 1
ATOM 3782 C C . GLY D 1 7 ? 43.277 -4.809 -34.629 1.00 17.94 7 GLY D C 1
ATOM 3783 O O . GLY D 1 7 ? 44.070 -4.169 -35.327 1.00 16.86 7 GLY D O 1
ATOM 3784 N N . THR D 1 8 ? 43.634 -5.732 -33.724 1.00 16.75 8 THR D N 1
ATOM 3785 C CA . THR D 1 8 ? 45.006 -6.127 -33.479 1.00 15.50 8 THR D CA 1
ATOM 3786 C C . THR D 1 8 ? 45.253 -7.463 -34.123 1.00 18.03 8 THR D C 1
ATOM 3787 O O . THR D 1 8 ? 44.533 -8.424 -33.841 1.00 19.51 8 THR D O 1
ATOM 3791 N N . TYR D 1 9 ? 46.290 -7.542 -34.937 1.00 15.37 9 TYR D N 1
ATOM 3792 C CA . TYR D 1 9 ? 46.574 -8.736 -35.718 1.00 15.07 9 TYR D CA 1
ATOM 3793 C C . TYR D 1 9 ? 48.019 -9.151 -35.763 1.00 17.70 9 TYR D C 1
ATOM 3794 O O . TYR D 1 9 ? 48.937 -8.328 -35.638 1.00 17.08 9 TYR D O 1
ATOM 3803 N N . GLU D 1 10 ? 48.239 -10.446 -36.018 1.00 15.74 10 GLU D N 1
ATOM 3804 C CA . GLU D 1 10 ? 49.455 -10.885 -36.679 1.00 16.75 10 GLU D CA 1
ATOM 3805 C C . GLU D 1 10 ? 49.217 -10.835 -38.181 1.00 17.70 10 GLU D C 1
ATOM 3806 O O . GLU D 1 10 ? 48.159 -11.257 -38.659 1.00 18.07 10 GLU D O 1
ATOM 3812 N N . ILE D 1 11 ? 50.166 -10.278 -38.905 1.00 16.15 11 ILE D N 1
ATOM 3813 C CA . ILE D 1 11 ? 50.078 -10.118 -40.358 1.00 16.42 11 ILE D CA 1
ATOM 3814 C C . ILE D 1 11 ? 51.031 -11.150 -40.945 1.00 16.13 11 ILE D C 1
ATOM 3815 O O . ILE D 1 11 ? 52.247 -11.116 -40.728 1.00 17.81 11 ILE D O 1
ATOM 3820 N N . VAL D 1 12 ? 50.462 -12.120 -41.665 1.00 16.45 12 VAL D N 1
ATOM 3821 C CA . VAL D 1 12 ? 51.147 -13.371 -41.969 1.00 16.64 12 VAL D CA 1
ATOM 3822 C C . VAL D 1 12 ? 51.321 -13.487 -43.485 1.00 16.34 12 VAL D C 1
ATOM 3823 O O . VAL D 1 12 ? 50.361 -13.385 -44.212 1.00 17.33 12 VAL D O 1
ATOM 3827 N N . PRO D 1 13 ? 52.556 -13.667 -43.961 1.00 16.09 13 PRO D N 1
ATOM 3828 C CA . PRO D 1 13 ? 52.773 -13.750 -45.416 1.00 16.38 13 PRO D CA 1
ATOM 3829 C C . PRO D 1 13 ? 52.203 -15.044 -46.017 1.00 18.29 13 PRO D C 1
ATOM 3830 O O . PRO D 1 13 ? 52.405 -16.124 -45.474 1.00 18.36 13 PRO D O 1
ATOM 3834 N N . TYR D 1 14 ? 51.498 -14.887 -47.126 1.00 17.88 14 TYR D N 1
ATOM 3835 C CA . TYR D 1 14 ? 50.842 -15.968 -47.827 1.00 20.48 14 TYR D CA 1
ATOM 3836 C C . TYR D 1 14 ? 51.769 -17.129 -48.161 1.00 20.47 14 TYR D C 1
ATOM 3837 O O . TYR D 1 14 ? 51.351 -18.316 -48.026 1.00 22.06 14 TYR D O 1
ATOM 3846 N N . GLN D 1 15 ? 53.000 -16.858 -48.578 1.00 20.93 15 GLN D N 1
ATOM 3847 C CA . GLN D 1 15 ? 53.926 -17.954 -48.950 1.00 20.93 15 GLN D CA 1
ATOM 3848 C C . GLN D 1 15 ? 54.628 -18.642 -47.781 1.00 22.71 15 GLN D C 1
ATOM 3849 O O . GLN D 1 15 ? 55.257 -19.687 -47.949 1.00 23.75 15 GLN D O 1
ATOM 3855 N N . ALA D 1 16 ? 54.546 -18.048 -46.593 1.00 20.40 16 ALA D N 1
ATOM 3856 C CA . ALA D 1 16 ? 55.310 -18.534 -45.449 1.00 21.83 16 ALA D CA 1
ATOM 3857 C C . ALA D 1 16 ? 54.443 -18.343 -44.200 1.00 22.71 16 ALA D C 1
ATOM 3858 O O . ALA D 1 16 ? 54.766 -17.543 -43.309 1.00 19.71 16 ALA D O 1
ATOM 3860 N N . PRO D 1 17 ? 53.339 -19.107 -44.115 1.00 21.13 17 PRO D N 1
ATOM 3861 C CA . PRO D 1 17 ? 52.376 -18.924 -43.043 1.00 22.43 17 PRO D CA 1
ATOM 3862 C C . PRO D 1 17 ? 52.825 -19.242 -41.632 1.00 19.97 17 PRO D C 1
ATOM 3863 O O . PRO D 1 17 ? 52.107 -18.868 -40.698 1.00 21.34 17 PRO D O 1
ATOM 3867 N N . SER D 1 18 ? 53.981 -19.880 -41.443 1.00 22.28 18 SER D N 1
ATOM 3868 C CA . SER D 1 18 ? 54.569 -20.037 -40.121 1.00 23.39 18 SER D CA 1
ATOM 3869 C C . SER D 1 18 ? 55.337 -18.827 -39.636 1.00 20.77 18 SER D C 1
ATOM 3870 O O . SER D 1 18 ? 55.893 -18.860 -38.531 1.00 20.28 18 SER D O 1
ATOM 3873 N N . LEU D 1 19 ? 55.381 -17.784 -40.467 1.00 19.66 19 LEU D N 1
ATOM 3874 C CA . LEU D 1 19 ? 56.050 -16.518 -40.135 1.00 18.29 19 LEU D CA 1
ATOM 3875 C C . LEU D 1 19 ? 55.012 -15.404 -40.004 1.00 17.37 19 LEU D C 1
ATOM 3876 O O . LEU D 1 19 ? 53.854 -15.532 -40.411 1.00 17.85 19 LEU D O 1
ATOM 3881 N N . ASN D 1 20 ? 55.465 -14.283 -39.426 1.00 17.61 20 ASN D N 1
ATOM 3882 C CA . ASN D 1 20 ? 54.690 -13.048 -39.435 1.00 16.91 20 ASN D CA 1
ATOM 3883 C C . ASN D 1 20 ? 55.570 -11.825 -39.645 1.00 16.25 20 ASN D C 1
ATOM 3884 O O . ASN D 1 20 ? 56.806 -11.915 -39.746 1.00 16.60 20 ASN D O 1
ATOM 3889 N N . LEU D 1 21 ? 54.900 -10.687 -39.768 1.00 16.55 21 LEU D N 1
ATOM 3890 C CA . LEU D 1 21 ? 55.529 -9.366 -39.920 1.00 18.25 21 LEU D CA 1
ATOM 3891 C C . LEU D 1 21 ? 56.059 -8.901 -38.551 1.00 15.28 21 LEU D C 1
ATOM 3892 O O . LEU D 1 21 ? 55.301 -8.792 -37.582 1.00 15.68 21 LEU D O 1
ATOM 3897 N N . ASN D 1 22 ? 57.363 -8.654 -38.485 1.00 17.92 22 ASN D N 1
ATOM 3898 C CA . ASN D 1 22 ? 58.071 -8.487 -37.237 1.00 16.80 22 ASN D CA 1
ATOM 3899 C C . ASN D 1 22 ? 58.964 -7.232 -37.281 1.00 17.54 22 ASN D C 1
ATOM 3900 O O . ASN D 1 22 ? 59.796 -7.090 -38.172 1.00 17.16 22 ASN D O 1
ATOM 3905 N N . ALA D 1 23 ? 58.787 -6.341 -36.306 1.00 15.76 23 ALA D N 1
ATOM 3906 C CA . ALA D 1 23 ? 59.668 -5.152 -36.161 1.00 14.99 23 ALA D CA 1
ATOM 3907 C C . ALA D 1 23 ? 60.962 -5.631 -35.496 1.00 16.52 23 ALA D C 1
ATOM 3908 O O . ALA D 1 23 ? 61.006 -6.031 -34.326 1.00 16.59 23 ALA D O 1
ATOM 3910 N N . TRP D 1 24 ? 62.018 -5.634 -36.303 1.00 15.51 24 TRP D N 1
ATOM 3911 C CA . TRP D 1 24 ? 63.251 -6.362 -35.991 1.00 17.15 24 TRP D CA 1
ATOM 3912 C C . TRP D 1 24 ? 63.906 -5.879 -34.713 1.00 18.44 24 TRP D C 1
ATOM 3913 O O . TRP D 1 24 ? 64.194 -4.690 -34.576 1.00 18.06 24 TRP D O 1
ATOM 3924 N N . GLU D 1 25 ? 64.110 -6.817 -33.785 1.00 19.05 25 GLU D N 1
ATOM 3925 C CA . GLU D 1 25 ? 64.761 -6.632 -32.472 1.00 19.88 25 GLU D CA 1
ATOM 3926 C C . GLU D 1 25 ? 63.811 -6.145 -31.381 1.00 19.84 25 GLU D C 1
ATOM 3927 O O . GLU D 1 25 ? 64.145 -6.215 -30.196 1.00 19.19 25 GLU D O 1
ATOM 3933 N N . GLY D 1 26 ? 62.630 -5.677 -31.786 1.00 17.64 26 GLY D N 1
ATOM 3934 C CA . GLY D 1 26 ? 61.565 -5.346 -30.841 1.00 18.70 26 GLY D CA 1
ATOM 3935 C C . GLY D 1 26 ? 61.937 -4.323 -29.773 1.00 18.64 26 GLY D C 1
ATOM 3936 O O . GLY D 1 26 ? 61.538 -4.459 -28.610 1.00 19.61 26 GLY D O 1
ATOM 3937 N N . LYS D 1 27 ? 62.677 -3.297 -30.183 1.00 16.91 27 LYS D N 1
ATOM 3938 C CA A LYS D 1 27 ? 63.081 -2.229 -29.272 0.50 17.19 27 LYS D CA 1
ATOM 3939 C CA B LYS D 1 27 ? 63.096 -2.222 -29.284 0.50 16.77 27 LYS D CA 1
ATOM 3940 C C . LYS D 1 27 ? 62.078 -1.075 -29.301 1.00 17.03 27 LYS D C 1
ATOM 3941 O O . LYS D 1 27 ? 61.234 -0.978 -30.203 1.00 17.27 27 LYS D O 1
ATOM 3952 N N . LEU D 1 28 ? 62.176 -0.202 -28.316 1.00 17.90 28 LEU D N 1
ATOM 3953 C CA . LEU D 1 28 ? 61.263 0.938 -28.247 1.00 18.19 28 LEU D CA 1
ATOM 3954 C C . LEU D 1 28 ? 61.721 2.125 -29.081 1.00 18.52 28 LEU D C 1
ATOM 3955 O O . LEU D 1 28 ? 60.952 3.024 -29.331 1.00 20.26 28 LEU D O 1
ATOM 3960 N N . GLU D 1 29 ? 62.981 2.167 -29.489 1.00 16.30 29 GLU D N 1
ATOM 3961 C CA . GLU D 1 29 ? 63.468 3.282 -30.293 1.00 19.95 29 GLU D CA 1
ATOM 3962 C C . GLU D 1 29 ? 62.824 3.279 -31.681 1.00 16.80 29 GLU D C 1
ATOM 3963 O O . GLU D 1 29 ? 62.626 2.217 -32.258 1.00 17.00 29 GLU D O 1
ATOM 3969 N N . PRO D 1 30 ? 62.549 4.472 -32.257 1.00 16.00 30 PRO D N 1
ATOM 3970 C CA . PRO D 1 30 ? 61.969 4.494 -33.578 1.00 15.80 30 PRO D CA 1
ATOM 3971 C C . PRO D 1 30 ? 62.933 4.001 -34.625 1.00 17.76 30 PRO D C 1
ATOM 3972 O O . PRO D 1 30 ? 64.161 4.112 -34.452 1.00 18.79 30 PRO D O 1
ATOM 3976 N N . GLY D 1 31 ? 62.379 3.532 -35.724 1.00 15.49 31 GLY D N 1
ATOM 3977 C CA . GLY D 1 31 ? 63.163 3.294 -36.936 1.00 17.18 31 GLY D CA 1
ATOM 3978 C C . GLY D 1 31 ? 63.495 1.834 -37.201 1.00 17.94 31 GLY D C 1
ATOM 3979 O O . GLY D 1 31 ? 64.257 1.566 -38.146 1.00 21.12 31 GLY D O 1
ATOM 3980 N N . ALA D 1 32 ? 62.905 0.892 -36.455 1.00 17.93 32 ALA D N 1
ATOM 3981 C CA . ALA D 1 32 ? 63.091 -0.540 -36.742 1.00 17.28 32 ALA D CA 1
ATOM 3982 C C . ALA D 1 32 ? 62.762 -0.852 -38.171 1.00 16.78 32 ALA D C 1
ATOM 3983 O O . ALA D 1 32 ? 61.769 -0.339 -38.715 1.00 16.98 32 ALA D O 1
ATOM 3985 N N . VAL D 1 33 ? 63.548 -1.720 -38.802 1.00 15.08 33 VAL D N 1
ATOM 3986 C CA . VAL D 1 33 ? 63.128 -2.254 -40.049 1.00 14.63 33 VAL D CA 1
ATOM 3987 C C . VAL D 1 33 ? 62.195 -3.464 -39.793 1.00 15.32 33 VAL D C 1
ATOM 3988 O O . VAL D 1 33 ? 62.180 -4.063 -38.685 1.00 16.19 33 VAL D O 1
ATOM 3992 N N . VAL D 1 34 ? 61.466 -3.863 -40.815 1.00 15.32 34 VAL D N 1
ATOM 3993 C CA . VAL D 1 34 ? 60.503 -4.925 -40.684 1.00 15.56 34 VAL D CA 1
ATOM 3994 C C . VAL D 1 34 ? 60.957 -6.117 -41.553 1.00 17.18 34 VAL D C 1
ATOM 3995 O O . VAL D 1 34 ? 61.320 -5.954 -42.725 1.00 18.16 34 VAL D O 1
ATOM 3999 N N . ARG D 1 35 ? 60.943 -7.302 -40.939 1.00 15.86 35 ARG D N 1
ATOM 4000 C CA . ARG D 1 35 ? 61.300 -8.565 -41.610 1.00 16.37 35 ARG D CA 1
ATOM 4001 C C . ARG D 1 35 ? 60.270 -9.638 -41.280 1.00 17.05 35 ARG D C 1
ATOM 4002 O O . ARG D 1 35 ? 59.480 -9.488 -40.350 1.00 18.10 35 ARG D O 1
ATOM 4010 N N . THR D 1 36 ? 60.241 -10.711 -42.047 1.00 15.21 36 THR D N 1
ATOM 4011 C CA . THR D 1 36 ? 59.501 -11.875 -41.576 1.00 15.88 36 THR D CA 1
ATOM 4012 C C . THR D 1 36 ? 60.262 -12.574 -40.457 1.00 17.48 36 THR D C 1
ATOM 4013 O O . THR D 1 36 ? 61.503 -12.591 -40.395 1.00 20.12 36 THR D O 1
ATOM 4017 N N . TYR D 1 37 ? 59.513 -13.208 -39.571 1.00 17.05 37 TYR D N 1
ATOM 4018 C CA . TYR D 1 37 ? 60.126 -13.995 -38.494 1.00 18.50 37 TYR D CA 1
ATOM 4019 C C . TYR D 1 37 ? 59.117 -15.033 -38.014 1.00 19.02 37 TYR D C 1
ATOM 4020 O O . TYR D 1 37 ? 57.913 -14.836 -38.096 1.00 16.87 37 TYR D O 1
ATOM 4029 N N . THR D 1 38 ? 59.636 -16.143 -37.505 1.00 18.92 38 THR D N 1
ATOM 4030 C CA . THR D 1 38 ? 58.840 -17.218 -36.938 1.00 19.22 38 THR D CA 1
ATOM 4031 C C . THR D 1 38 ? 57.702 -16.678 -36.068 1.00 19.19 38 THR D C 1
ATOM 4032 O O . THR D 1 38 ? 57.943 -15.850 -35.181 1.00 18.36 38 THR D O 1
ATOM 4036 N N . ARG D 1 39 ? 56.480 -17.155 -36.290 1.00 18.38 39 ARG D N 1
ATOM 4037 C CA . ARG D 1 39 ? 55.359 -16.808 -35.428 1.00 18.40 39 ARG D CA 1
ATOM 4038 C C . ARG D 1 39 ? 55.590 -17.143 -33.948 1.00 20.67 39 ARG D C 1
ATOM 4039 O O . ARG D 1 39 ? 55.269 -16.349 -33.053 1.00 19.41 39 ARG D O 1
ATOM 4047 N N . GLY D 1 40 ? 56.094 -18.336 -33.688 1.00 21.22 40 GLY D N 1
ATOM 4048 C CA . GLY D 1 40 ? 56.152 -18.861 -32.342 1.00 23.69 40 GLY D CA 1
ATOM 4049 C C . GLY D 1 40 ? 54.797 -19.356 -31.903 1.00 23.79 40 GLY D C 1
ATOM 4050 O O . GLY D 1 40 ? 53.807 -19.252 -32.631 1.00 23.92 40 GLY D O 1
ATOM 4051 N N . ASP D 1 41 ? 54.752 -19.935 -30.717 1.00 22.87 41 ASP D N 1
ATOM 4052 C CA . ASP D 1 41 ? 53.499 -20.435 -30.183 1.00 23.73 41 ASP D CA 1
ATOM 4053 C C . ASP D 1 41 ? 52.537 -19.314 -29.773 1.00 24.94 41 ASP D C 1
ATOM 4054 O O . ASP D 1 41 ? 51.325 -19.525 -29.699 1.00 22.92 41 ASP D O 1
ATOM 4059 N N . LYS D 1 42 ? 53.088 -18.140 -29.453 1.00 22.73 42 LYS D N 1
ATOM 4060 C CA . LYS D 1 42 ? 52.299 -16.946 -29.144 1.00 25.42 42 LYS D CA 1
ATOM 4061 C C . LYS D 1 42 ? 53.097 -15.760 -29.670 1.00 22.08 42 LYS D C 1
ATOM 4062 O O . LYS D 1 42 ? 54.318 -15.793 -29.649 1.00 21.86 42 LYS D O 1
ATOM 4068 N N . PRO D 1 43 ? 52.408 -14.746 -30.192 1.00 21.76 43 PRO D N 1
ATOM 4069 C CA . PRO D 1 43 ? 53.149 -13.672 -30.845 1.00 20.17 43 PRO D CA 1
ATOM 4070 C C . PRO D 1 43 ? 53.856 -12.766 -29.834 1.00 20.38 43 PRO D C 1
ATOM 4071 O O . PRO D 1 43 ? 53.301 -12.494 -28.790 1.00 23.24 43 PRO D O 1
ATOM 4075 N N . SER D 1 44 ? 55.041 -12.290 -30.186 1.00 20.84 44 SER D N 1
ATOM 4076 C CA . SER D 1 44 ? 55.681 -11.238 -29.392 1.00 19.10 44 SER D CA 1
ATOM 4077 C C . SER D 1 44 ? 55.031 -9.895 -29.764 1.00 18.10 44 SER D C 1
ATOM 4078 O O . SER D 1 44 ? 54.485 -9.738 -30.853 1.00 17.45 44 SER D O 1
ATOM 4081 N N . ASP D 1 45 ? 55.098 -8.900 -28.867 1.00 17.68 45 ASP D N 1
ATOM 4082 C CA . ASP D 1 45 ? 54.341 -7.683 -29.096 1.00 17.52 45 ASP D CA 1
ATOM 4083 C C . ASP D 1 45 ? 54.880 -6.891 -30.273 1.00 14.39 45 ASP D C 1
ATOM 4084 O O . ASP D 1 45 ? 54.140 -6.135 -30.892 1.00 15.08 45 ASP D O 1
ATOM 4089 N N . ASN D 1 46 ? 56.170 -7.061 -30.604 1.00 15.62 46 ASN D N 1
ATOM 4090 C CA . ASN D 1 46 ? 56.774 -6.424 -31.774 1.00 14.87 46 ASN D CA 1
ATOM 4091 C C . ASN D 1 46 ? 56.339 -7.067 -33.101 1.00 16.00 46 ASN D C 1
ATOM 4092 O O . ASN D 1 46 ? 56.685 -6.573 -34.157 1.00 15.79 46 ASN D O 1
ATOM 4097 N N . ALA D 1 47 ? 55.559 -8.142 -33.004 1.00 15.29 47 ALA D N 1
ATOM 4098 C CA . ALA D 1 47 ? 55.016 -8.843 -34.150 1.00 16.56 47 ALA D CA 1
ATOM 4099 C C . ALA D 1 47 ? 53.501 -8.857 -34.098 1.00 15.47 47 ALA D C 1
ATOM 4100 O O . ALA D 1 47 ? 52.838 -9.708 -34.699 1.00 16.90 47 ALA D O 1
ATOM 4102 N N . LYS D 1 48 ? 52.930 -7.923 -33.345 1.00 14.31 48 LYS D N 1
ATOM 4103 C CA A LYS D 1 48 ? 51.496 -7.633 -33.358 0.50 15.54 48 LYS D CA 1
ATOM 4104 C CA B LYS D 1 48 ? 51.503 -7.636 -33.383 0.50 15.87 48 LYS D CA 1
ATOM 4105 C C . LYS D 1 48 ? 51.306 -6.205 -33.865 1.00 14.61 48 LYS D C 1
ATOM 4106 O O . LYS D 1 48 ? 52.132 -5.315 -33.566 1.00 14.54 48 LYS D O 1
ATOM 4117 N N . TRP D 1 49 ? 50.242 -5.995 -34.632 1.00 14.98 49 TRP D N 1
ATOM 4118 C CA . TRP D 1 49 ? 49.998 -4.723 -35.277 1.00 14.64 49 TRP D CA 1
ATOM 4119 C C . TRP D 1 49 ? 48.553 -4.286 -35.076 1.00 15.18 49 TRP D C 1
ATOM 4120 O O . TRP D 1 49 ? 47.618 -5.044 -35.305 1.00 15.93 49 TRP D O 1
ATOM 4131 N N . GLN D 1 50 ? 48.351 -3.037 -34.666 1.00 14.21 50 GLN D N 1
ATOM 4132 C CA . GLN D 1 50 ? 47.036 -2.443 -34.613 1.00 13.54 50 GLN D CA 1
ATOM 4133 C C . GLN D 1 50 ? 46.696 -1.749 -35.904 1.00 14.28 50 GLN D C 1
ATOM 4134 O O . GLN D 1 50 ? 47.388 -0.790 -36.296 1.00 16.19 50 GLN D O 1
ATOM 4140 N N . VAL D 1 51 ? 45.675 -2.257 -36.594 1.00 14.14 51 VAL D N 1
ATOM 4141 C CA . VAL D 1 51 ? 45.110 -1.624 -37.762 1.00 14.28 51 VAL D CA 1
ATOM 4142 C C . VAL D 1 51 ? 44.107 -0.591 -37.267 1.00 15.95 51 VAL D C 1
ATOM 4143 O O . VAL D 1 51 ? 43.150 -0.901 -36.537 1.00 16.67 51 VAL D O 1
ATOM 4147 N N . ALA D 1 52 ? 44.392 0.674 -37.581 1.00 15.41 52 ALA D N 1
ATOM 4148 C CA . ALA D 1 52 ? 43.594 1.788 -37.070 1.00 14.29 52 ALA D CA 1
ATOM 4149 C C . ALA D 1 52 ? 43.091 2.623 -38.237 1.00 15.69 52 ALA D C 1
ATOM 4150 O O . ALA D 1 52 ? 43.901 3.097 -39.053 1.00 15.50 52 ALA D O 1
ATOM 4152 N N . LEU D 1 53 ? 41.775 2.790 -38.322 1.00 16.22 53 LEU D N 1
ATOM 4153 C CA . LEU D 1 53 ? 41.165 3.554 -39.416 1.00 16.41 53 LEU D CA 1
ATOM 4154 C C . LEU D 1 53 ? 41.403 5.043 -39.229 1.00 16.70 53 LEU D C 1
ATOM 4155 O O . LEU D 1 53 ? 41.050 5.590 -38.191 1.00 16.62 53 LEU D O 1
ATOM 4160 N N . VAL D 1 54 ? 41.967 5.693 -40.246 1.00 15.99 54 VAL D N 1
ATOM 4161 C CA . VAL D 1 54 ? 42.187 7.140 -40.219 1.00 15.33 54 VAL D CA 1
ATOM 4162 C C . VAL D 1 54 ? 41.390 7.994 -41.241 1.00 17.05 54 VAL D C 1
ATOM 4163 O O . VAL D 1 54 ? 41.238 9.195 -41.057 1.00 19.48 54 VAL D O 1
ATOM 4167 N N . ALA D 1 55 ? 40.881 7.366 -42.284 1.00 17.28 55 ALA D N 1
ATOM 4168 C CA . ALA D 1 55 ? 40.070 8.066 -43.262 1.00 19.14 55 ALA D CA 1
ATOM 4169 C C . ALA D 1 55 ? 39.207 7.102 -44.001 1.00 21.27 55 ALA D C 1
ATOM 4170 O O . ALA D 1 55 ? 39.586 5.955 -44.226 1.00 20.89 55 ALA D O 1
ATOM 4172 N N . GLY D 1 56 ? 38.067 7.606 -44.449 1.00 25.56 56 GLY D N 1
ATOM 4173 C CA . GLY D 1 56 ? 37.206 6.850 -45.356 1.00 27.65 56 GLY D CA 1
ATOM 4174 C C . GLY D 1 56 ? 36.550 5.637 -44.738 1.00 30.45 56 GLY D C 1
ATOM 4175 O O . GLY D 1 56 ? 36.493 5.503 -43.509 1.00 31.02 56 GLY D O 1
ATOM 4176 N N A SER D 1 57 ? 35.981 4.773 -45.545 0.60 33.26 57 SER D N 1
ATOM 4177 N N B SER D 1 57 ? 36.161 4.732 -45.659 0.40 31.42 57 SER D N 1
ATOM 4178 C CA A SER D 1 57 ? 35.241 3.653 -44.981 0.60 34.88 57 SER D CA 1
ATOM 4179 C CA B SER D 1 57 ? 35.528 3.423 -45.394 0.40 32.36 57 SER D CA 1
ATOM 4180 C C A SER D 1 57 ? 34.965 2.697 -46.104 0.60 33.88 57 SER D C 1
ATOM 4181 C C B SER D 1 57 ? 35.631 2.440 -46.590 0.40 32.28 57 SER D C 1
ATOM 4182 O O A SER D 1 57 ? 34.940 3.100 -47.267 0.60 35.10 57 SER D O 1
ATOM 4183 O O B SER D 1 57 ? 35.909 2.821 -47.731 0.40 32.77 57 SER D O 1
ATOM 4188 N N A GLY D 1 58 ? 34.752 1.434 -45.756 0.60 34.31 58 GLY D N 1
ATOM 4189 N N B GLY D 1 58 ? 35.390 1.162 -46.326 0.40 33.30 58 GLY D N 1
ATOM 4190 C CA A GLY D 1 58 ? 34.644 0.381 -46.757 0.60 33.22 58 GLY D CA 1
ATOM 4191 C CA B GLY D 1 58 ? 35.382 0.153 -47.384 0.40 32.97 58 GLY D CA 1
ATOM 4192 C C A GLY D 1 58 ? 35.713 0.572 -47.822 0.60 32.73 58 GLY D C 1
ATOM 4193 C C B GLY D 1 58 ? 36.771 -0.225 -47.872 0.40 32.29 58 GLY D C 1
ATOM 4194 O O A GLY D 1 58 ? 36.920 0.581 -47.520 0.60 29.89 58 GLY D O 1
ATOM 4195 O O B GLY D 1 58 ? 37.740 -0.142 -47.126 0.40 29.91 58 GLY D O 1
ATOM 4196 N N A ASP D 1 59 ? 35.260 0.761 -49.062 0.60 31.12 59 ASP D N 1
ATOM 4197 N N B ASP D 1 59 ? 36.864 -0.643 -49.133 0.40 31.44 59 ASP D N 1
ATOM 4198 C CA A ASP D 1 59 ? 36.129 0.963 -50.227 0.60 32.08 59 ASP D CA 1
ATOM 4199 C CA B ASP D 1 59 ? 38.144 -1.069 -49.709 0.40 30.92 59 ASP D CA 1
ATOM 4200 C C A ASP D 1 59 ? 37.182 2.060 -50.136 0.60 30.69 59 ASP D C 1
ATOM 4201 C C B ASP D 1 59 ? 39.161 0.065 -49.850 0.40 28.78 59 ASP D C 1
ATOM 4202 O O A ASP D 1 59 ? 38.235 1.949 -50.782 0.60 30.43 59 ASP D O 1
ATOM 4203 O O B ASP D 1 59 ? 40.365 -0.181 -49.902 0.40 26.78 59 ASP D O 1
ATOM 4212 N N A SER D 1 60 ? 36.901 3.118 -49.374 0.60 27.24 60 SER D N 1
ATOM 4213 N N B SER D 1 60 ? 38.669 1.296 -49.955 0.40 27.55 60 SER D N 1
ATOM 4214 C CA A SER D 1 60 ? 37.814 4.261 -49.305 0.60 25.60 60 SER D CA 1
ATOM 4215 C CA B SER D 1 60 ? 39.532 2.466 -50.126 0.40 25.98 60 SER D CA 1
ATOM 4216 C C A SER D 1 60 ? 38.646 4.283 -48.016 0.60 23.65 60 SER D C 1
ATOM 4217 C C B SER D 1 60 ? 39.891 3.070 -48.772 0.40 23.88 60 SER D C 1
ATOM 4218 O O A SER D 1 60 ? 39.327 5.265 -47.738 0.60 22.73 60 SER D O 1
ATOM 4219 O O B SER D 1 60 ? 40.585 4.091 -48.699 0.40 19.90 60 SER D O 1
ATOM 4224 N N A ALA D 1 61 ? 38.591 3.198 -47.242 0.60 22.44 61 ALA D N 1
ATOM 4225 N N B ALA D 1 61 ? 39.397 2.444 -47.709 0.40 22.33 61 ALA D N 1
ATOM 4226 C CA A ALA D 1 61 ? 39.379 3.102 -45.999 0.60 19.58 61 ALA D CA 1
ATOM 4227 C CA B ALA D 1 61 ? 39.621 2.957 -46.359 0.40 20.45 61 ALA D CA 1
ATOM 4228 C C A ALA D 1 61 ? 40.906 3.232 -46.195 0.60 18.37 61 ALA D C 1
ATOM 4229 C C B ALA D 1 61 ? 41.104 3.079 -46.138 0.40 19.60 61 ALA D C 1
ATOM 4230 O O A ALA D 1 61 ? 41.484 2.593 -47.038 0.60 22.72 61 ALA D O 1
ATOM 4231 O O B ALA D 1 61 ? 41.883 2.237 -46.616 0.40 19.38 61 ALA D O 1
ATOM 4234 N N . GLU D 1 62 ? 41.525 4.073 -45.357 1.00 18.46 62 GLU D N 1
ATOM 4235 C CA . GLU D 1 62 ? 42.942 4.233 -45.156 1.00 18.27 62 GLU D CA 1
ATOM 4236 C C . GLU D 1 62 ? 43.238 3.931 -43.682 1.00 16.11 62 GLU D C 1
ATOM 4237 O O . GLU D 1 62 ? 42.483 4.368 -42.805 1.00 16.88 62 GLU D O 1
ATOM 4243 N N . TYR D 1 63 ? 44.323 3.209 -43.443 1.00 16.01 63 TYR D N 1
ATOM 4244 C CA . TYR D 1 63 ? 44.692 2.717 -42.149 1.00 14.94 63 TYR D CA 1
ATOM 4245 C C . TYR D 1 63 ? 46.132 3.062 -41.800 1.00 14.87 63 TYR D C 1
ATOM 4246 O O . TYR D 1 63 ? 47.006 3.088 -42.659 1.00 15.70 63 TYR D O 1
ATOM 4255 N N . LEU D 1 64 ? 46.367 3.327 -40.527 1.00 13.35 64 LEU D N 1
ATOM 4256 C CA . LEU D 1 64 ? 47.677 3.136 -39.929 1.00 13.54 64 LEU D CA 1
ATOM 4257 C C . LEU D 1 64 ? 47.831 1.664 -39.514 1.00 13.62 64 LEU D C 1
ATOM 4258 O O . LEU D 1 64 ? 46.858 1.014 -39.094 1.00 16.15 64 LEU D O 1
ATOM 4263 N N . ILE D 1 65 ? 49.047 1.159 -39.619 1.00 14.74 65 ILE D N 1
ATOM 4264 C CA . ILE D 1 65 ? 49.409 -0.160 -39.143 1.00 14.30 65 ILE D CA 1
ATOM 4265 C C . ILE D 1 65 ? 50.482 0.041 -38.060 1.00 14.44 65 ILE D C 1
ATOM 4266 O O . ILE D 1 65 ? 51.633 0.303 -38.359 1.00 15.28 65 ILE D O 1
ATOM 4271 N N . ILE D 1 66 ? 50.026 -0.017 -36.815 1.00 13.17 66 ILE D N 1
ATOM 4272 C CA . ILE D 1 66 ? 50.787 0.499 -35.682 1.00 11.41 66 ILE D CA 1
ATOM 4273 C C . ILE D 1 66 ? 51.429 -0.641 -34.900 1.00 12.56 66 ILE D C 1
ATOM 4274 O O . ILE D 1 66 ? 50.711 -1.593 -34.473 1.00 14.09 66 ILE D O 1
ATOM 4279 N N . ASN D 1 67 ? 52.739 -0.608 -34.707 1.00 12.78 67 ASN D N 1
ATOM 4280 C CA . ASN D 1 67 ? 53.376 -1.668 -33.944 1.00 12.76 67 ASN D CA 1
ATOM 4281 C C . ASN D 1 67 ? 52.858 -1.701 -32.497 1.00 13.41 67 ASN D C 1
ATOM 4282 O O . ASN D 1 67 ? 52.782 -0.663 -31.814 1.00 13.28 67 ASN D O 1
ATOM 4287 N N . VAL D 1 68 ? 52.473 -2.879 -31.988 1.00 12.84 68 VAL D N 1
ATOM 4288 C CA . VAL D 1 68 ? 51.902 -2.962 -30.652 1.00 14.60 68 VAL D CA 1
ATOM 4289 C C . VAL D 1 68 ? 52.924 -2.652 -29.571 1.00 13.51 68 VAL D C 1
ATOM 4290 O O . VAL D 1 68 ? 52.605 -2.034 -28.580 1.00 15.29 68 VAL D O 1
ATOM 4294 N N . HIS D 1 69 ? 54.160 -3.067 -29.771 1.00 13.18 69 HIS D N 1
ATOM 4295 C CA . HIS D 1 69 ? 55.173 -2.835 -28.778 1.00 12.84 69 HIS D CA 1
ATOM 4296 C C . HIS D 1 69 ? 55.617 -1.354 -28.717 1.00 13.88 69 HIS D C 1
ATOM 4297 O O . HIS D 1 69 ? 55.708 -0.780 -27.624 1.00 15.55 69 HIS D O 1
ATOM 4304 N N . SER D 1 70 ? 55.922 -0.777 -29.882 1.00 13.55 70 SER D N 1
ATOM 4305 C CA . SER D 1 70 ? 56.573 0.548 -29.917 1.00 13.87 70 SER D CA 1
ATOM 4306 C C . SER D 1 70 ? 55.617 1.694 -30.140 1.00 13.81 70 SER D C 1
ATOM 4307 O O . SER D 1 70 ? 55.942 2.854 -29.843 1.00 14.95 70 SER D O 1
ATOM 4310 N N . GLY D 1 71 ? 54.444 1.390 -30.694 1.00 12.76 71 GLY D N 1
ATOM 4311 C CA . GLY D 1 71 ? 53.464 2.398 -31.095 1.00 14.66 71 GLY D CA 1
ATOM 4312 C C . GLY D 1 71 ? 53.850 3.170 -32.341 1.00 13.73 71 GLY D C 1
ATOM 4313 O O . GLY D 1 71 ? 53.118 4.093 -32.737 1.00 14.88 71 GLY D O 1
ATOM 4314 N N . TYR D 1 72 ? 54.949 2.789 -32.998 1.00 12.90 72 TYR D N 1
ATOM 4315 C CA . TYR D 1 72 ? 55.336 3.454 -34.257 1.00 12.50 72 TYR D CA 1
ATOM 4316 C C . TYR D 1 72 ? 54.643 2.862 -35.467 1.00 13.17 72 TYR D C 1
ATOM 4317 O O . TYR D 1 72 ? 54.198 1.703 -35.449 1.00 15.05 72 TYR D O 1
ATOM 4326 N N . PHE D 1 73 ? 54.546 3.655 -36.528 1.00 12.61 73 PHE D N 1
ATOM 4327 C CA . PHE D 1 73 ? 53.690 3.321 -37.677 1.00 12.55 73 PHE D CA 1
ATOM 4328 C C . PHE D 1 73 ? 54.487 2.695 -38.813 1.00 13.03 73 PHE D C 1
ATOM 4329 O O . PHE D 1 73 ? 55.548 3.215 -39.202 1.00 14.18 73 PHE D O 1
ATOM 4337 N N . LEU D 1 74 ? 53.987 1.589 -39.377 1.00 12.73 74 LEU D N 1
ATOM 4338 C CA . LEU D 1 74 ? 54.587 0.965 -40.559 1.00 13.29 74 LEU D CA 1
ATOM 4339 C C . LEU D 1 74 ? 54.628 1.988 -41.682 1.00 13.86 74 LEU D C 1
ATOM 4340 O O . LEU D 1 74 ? 53.586 2.575 -42.009 1.00 14.98 74 LEU D O 1
ATOM 4345 N N . THR D 1 75 ? 55.806 2.238 -42.232 1.00 12.89 75 THR D N 1
ATOM 4346 C CA . THR D 1 75 ? 56.014 3.312 -43.206 1.00 13.98 75 THR D CA 1
ATOM 4347 C C . THR D 1 75 ? 56.874 2.797 -44.340 1.00 13.97 75 THR D C 1
ATOM 4348 O O . THR D 1 75 ? 57.872 2.120 -44.100 1.00 16.37 75 THR D O 1
ATOM 4352 N N . ALA D 1 76 ? 56.517 3.221 -45.552 1.00 14.99 76 ALA D N 1
ATOM 4353 C CA . ALA D 1 76 ? 57.332 3.038 -46.758 1.00 14.92 76 ALA D CA 1
ATOM 4354 C C . ALA D 1 76 ? 58.143 4.299 -46.964 1.00 17.62 76 ALA D C 1
ATOM 4355 O O . ALA D 1 76 ? 57.587 5.420 -46.990 1.00 17.69 76 ALA D O 1
ATOM 4357 N N . THR D 1 77 ? 59.454 4.153 -47.072 1.00 19.60 77 THR D N 1
ATOM 4358 C CA . THR D 1 77 ? 60.332 5.336 -47.210 1.00 21.82 77 THR D CA 1
ATOM 4359 C C . THR D 1 77 ? 60.897 5.491 -48.612 1.00 24.00 77 THR D C 1
ATOM 4360 O O . THR D 1 77 ? 61.236 6.631 -49.012 1.00 27.20 77 THR D O 1
ATOM 4364 N N . LYS D 1 78 ? 61.032 4.391 -49.349 1.00 25.13 78 LYS D N 1
ATOM 4365 C CA . LYS D 1 78 ? 61.635 4.413 -50.691 1.00 26.20 78 LYS D CA 1
ATOM 4366 C C . LYS D 1 78 ? 61.049 3.294 -51.540 1.00 26.36 78 LYS D C 1
ATOM 4367 O O . LYS D 1 78 ? 60.667 2.242 -51.022 1.00 21.50 78 LYS D O 1
ATOM 4373 N N . GLU D 1 79 ? 60.967 3.507 -52.853 1.00 25.56 79 GLU D N 1
ATOM 4374 C CA . GLU D 1 79 ? 60.596 2.466 -53.797 1.00 25.99 79 GLU D CA 1
ATOM 4375 C C . GLU D 1 79 ? 61.556 1.277 -53.723 1.00 26.27 79 GLU D C 1
ATOM 4376 O O . GLU D 1 79 ? 62.770 1.440 -53.625 1.00 25.72 79 GLU D O 1
ATOM 4382 N N . ASN D 1 80 ? 60.987 0.080 -53.718 1.00 26.84 80 ASN D N 1
ATOM 4383 C CA . ASN D 1 80 ? 61.735 -1.164 -53.696 1.00 25.05 80 ASN D CA 1
ATOM 4384 C C . ASN D 1 80 ? 62.771 -1.187 -52.574 1.00 25.89 80 ASN D C 1
ATOM 4385 O O . ASN D 1 80 ? 63.936 -1.499 -52.779 1.00 28.46 80 ASN D O 1
ATOM 4390 N N . HIS D 1 81 ? 62.309 -0.894 -51.355 1.00 20.90 81 HIS D N 1
ATOM 4391 C CA . HIS D 1 81 ? 63.196 -0.692 -50.215 1.00 21.98 81 HIS D CA 1
ATOM 4392 C C . HIS D 1 81 ? 62.489 -1.242 -48.973 1.00 17.74 81 HIS D C 1
ATOM 4393 O O . HIS D 1 81 ? 61.262 -1.257 -48.923 1.00 17.33 81 HIS D O 1
ATOM 4400 N N . ILE D 1 82 ? 63.281 -1.651 -47.994 1.00 18.33 82 ILE D N 1
ATOM 4401 C CA . ILE D 1 82 ? 62.745 -2.206 -46.742 1.00 17.97 82 ILE D CA 1
ATOM 4402 C C . ILE D 1 82 ? 61.831 -1.170 -46.063 1.00 16.96 82 ILE D C 1
ATOM 4403 O O . ILE D 1 82 ? 62.101 0.018 -46.088 1.00 18.54 82 ILE D O 1
ATOM 4408 N N . VAL D 1 83 ? 60.728 -1.648 -45.508 1.00 14.80 83 VAL D N 1
ATOM 4409 C CA . VAL D 1 83 ? 59.841 -0.801 -44.707 1.00 16.19 83 VAL D CA 1
ATOM 4410 C C . VAL D 1 83 ? 60.338 -0.727 -43.270 1.00 15.19 83 VAL D C 1
ATOM 4411 O O . VAL D 1 83 ? 61.119 -1.559 -42.811 1.00 15.32 83 VAL D O 1
ATOM 4415 N N . SER D 1 84 ? 59.822 0.256 -42.546 1.00 14.92 84 SER D N 1
ATOM 4416 C CA . SER D 1 84 ? 60.287 0.547 -41.217 1.00 14.82 84 SER D CA 1
ATOM 4417 C C . SER D 1 84 ? 59.179 1.141 -40.364 1.00 15.37 84 SER D C 1
ATOM 4418 O O . SER D 1 84 ? 58.089 1.442 -40.851 1.00 14.11 84 SER D O 1
ATOM 4421 N N . THR D 1 85 ? 59.482 1.314 -39.087 1.00 13.63 85 THR D N 1
ATOM 4422 C CA . THR D 1 85 ? 58.568 1.984 -38.172 1.00 13.96 85 THR D CA 1
ATOM 4423 C C . THR D 1 85 ? 59.237 3.225 -37.559 1.00 13.38 85 THR D C 1
ATOM 4424 O O . THR D 1 85 ? 59.599 3.260 -36.390 1.00 15.33 85 THR D O 1
ATOM 4428 N N . PRO D 1 86 ? 59.415 4.279 -38.374 1.00 15.22 86 PRO D N 1
ATOM 4429 C CA . PRO D 1 86 ? 59.989 5.532 -37.841 1.00 16.08 86 PRO D CA 1
ATOM 4430 C C . PRO D 1 86 ? 58.970 6.284 -37.008 1.00 16.26 86 PRO D C 1
ATOM 4431 O O . PRO D 1 86 ? 57.782 5.940 -37.014 1.00 15.57 86 PRO D O 1
ATOM 4435 N N . GLN D 1 87 ? 59.421 7.304 -36.282 1.00 14.39 87 GLN D N 1
ATOM 4436 C CA . GLN D 1 87 ? 58.501 8.283 -35.734 1.00 13.10 87 GLN D CA 1
ATOM 4437 C C . GLN D 1 87 ? 57.988 9.140 -36.885 1.00 14.61 87 GLN D C 1
ATOM 4438 O O . GLN D 1 87 ? 58.783 9.728 -37.624 1.00 16.12 87 GLN D O 1
ATOM 4444 N N . ILE D 1 88 ? 56.672 9.223 -37.026 1.00 14.54 88 ILE D N 1
ATOM 4445 C CA . ILE D 1 88 ? 56.101 9.929 -38.180 1.00 14.20 88 ILE D CA 1
ATOM 4446 C C . ILE D 1 88 ? 54.676 10.388 -37.872 1.00 15.34 88 ILE D C 1
ATOM 4447 O O . ILE D 1 88 ? 53.962 9.786 -37.069 1.00 16.74 88 ILE D O 1
ATOM 4452 N N . SER D 1 89 ? 54.270 11.474 -38.520 1.00 14.39 89 SER D N 1
ATOM 4453 C CA A SER D 1 89 ? 52.922 11.989 -38.321 0.25 14.88 89 SER D CA 1
ATOM 4454 C CA B SER D 1 89 ? 52.923 11.983 -38.318 0.75 13.92 89 SER D CA 1
ATOM 4455 C C . SER D 1 89 ? 51.884 11.004 -38.852 1.00 14.46 89 SER D C 1
ATOM 4456 O O . SER D 1 89 ? 52.083 10.407 -39.891 1.00 15.07 89 SER D O 1
ATOM 4461 N N . PRO D 1 90 ? 50.739 10.871 -38.147 1.00 13.47 90 PRO D N 1
ATOM 4462 C CA . PRO D 1 90 ? 49.658 10.041 -38.673 1.00 14.81 90 PRO D CA 1
ATOM 4463 C C . PRO D 1 90 ? 49.022 10.549 -39.928 1.00 16.38 90 PRO D C 1
ATOM 4464 O O . PRO D 1 90 ? 48.261 9.803 -40.553 1.00 17.04 90 PRO D O 1
ATOM 4468 N N . THR D 1 91 ? 49.298 11.797 -40.323 1.00 14.57 91 THR D N 1
ATOM 4469 C CA . THR D 1 91 ? 48.749 12.335 -41.570 1.00 15.42 91 THR D CA 1
ATOM 4470 C C . THR D 1 91 ? 49.683 12.145 -42.752 1.00 18.68 91 THR D C 1
ATOM 4471 O O . THR D 1 91 ? 49.328 12.527 -43.886 1.00 20.13 91 THR D O 1
ATOM 4475 N N . ASP D 1 92 ? 50.858 11.575 -42.526 1.00 16.12 92 ASP D N 1
ATOM 4476 C CA . ASP D 1 92 ? 51.828 11.406 -43.608 1.00 16.63 92 ASP D CA 1
ATOM 4477 C C . ASP D 1 92 ? 51.359 10.265 -44.494 1.00 17.24 92 ASP D C 1
ATOM 4478 O O . ASP D 1 92 ? 51.206 9.146 -44.030 1.00 15.83 92 ASP D O 1
ATOM 4483 N N . PRO D 1 93 ? 51.166 10.506 -45.805 1.00 17.83 93 PRO D N 1
ATOM 4484 C CA . PRO D 1 93 ? 50.645 9.430 -46.640 1.00 16.94 93 PRO D CA 1
ATOM 4485 C C . PRO D 1 93 ? 51.508 8.178 -46.737 1.00 16.35 93 PRO D C 1
ATOM 4486 O O . PRO D 1 93 ? 50.971 7.115 -46.931 1.00 17.53 93 PRO D O 1
ATOM 4490 N N . SER D 1 94 ? 52.820 8.302 -46.514 1.00 16.26 94 SER D N 1
ATOM 4491 C CA . SER D 1 94 ? 53.707 7.142 -46.537 1.00 15.99 94 SER D CA 1
ATOM 4492 C C . SER D 1 94 ? 53.480 6.173 -45.378 1.00 15.66 94 SER D C 1
ATOM 4493 O O . SER D 1 94 ? 53.953 5.043 -45.445 1.00 15.85 94 SER D O 1
ATOM 4496 N N . ALA D 1 95 ? 52.777 6.626 -44.333 1.00 13.50 95 ALA D N 1
ATOM 4497 C CA . ALA D 1 95 ? 52.434 5.772 -43.177 1.00 14.71 95 ALA D CA 1
ATOM 4498 C C . ALA D 1 95 ? 50.997 5.258 -43.268 1.00 15.50 95 ALA D C 1
ATOM 4499 O O . ALA D 1 95 ? 50.492 4.644 -42.344 1.00 16.21 95 ALA D O 1
ATOM 4501 N N . ARG D 1 96 ? 50.323 5.552 -44.379 1.00 15.23 96 ARG D N 1
ATOM 4502 C CA . ARG D 1 96 ? 48.913 5.151 -44.570 1.00 15.99 96 ARG D CA 1
ATOM 4503 C C . ARG D 1 96 ? 48.793 4.080 -45.655 1.00 15.40 96 ARG D C 1
ATOM 4504 O O . ARG D 1 96 ? 49.529 4.099 -46.643 1.00 16.18 96 ARG D O 1
ATOM 4512 N N . TRP D 1 97 ? 47.895 3.135 -45.407 1.00 14.24 97 TRP D N 1
ATOM 4513 C CA . TRP D 1 97 ? 47.778 1.931 -46.242 1.00 14.32 97 TRP D CA 1
ATOM 4514 C C . TRP D 1 97 ? 46.303 1.613 -46.505 1.00 15.13 97 TRP D C 1
ATOM 4515 O O . TRP D 1 97 ? 45.458 1.793 -45.636 1.00 16.84 97 TRP D O 1
ATOM 4526 N N . THR D 1 98 ? 46.020 1.054 -47.685 1.00 15.73 98 THR D N 1
ATOM 4527 C CA . THR D 1 98 ? 44.743 0.432 -47.969 1.00 15.76 98 THR D CA 1
ATOM 4528 C C . THR D 1 98 ? 44.952 -1.092 -47.934 1.00 18.19 98 THR D C 1
ATOM 4529 O O . THR D 1 98 ? 46.030 -1.584 -48.324 1.00 19.23 98 THR D O 1
ATOM 4533 N N . ILE D 1 99 ? 43.928 -1.803 -47.486 1.00 17.58 99 ILE D N 1
ATOM 4534 C CA . ILE D 1 99 ? 43.995 -3.225 -47.293 1.00 20.21 99 ILE D CA 1
ATOM 4535 C C . ILE D 1 99 ? 42.852 -3.768 -48.137 1.00 21.97 99 ILE D C 1
ATOM 4536 O O . ILE D 1 99 ? 41.700 -3.526 -47.796 1.00 24.05 99 ILE D O 1
ATOM 4541 N N . LYS D 1 100 ? 43.206 -4.449 -49.221 1.00 21.73 100 LYS D N 1
ATOM 4542 C CA A LYS D 1 100 ? 42.255 -4.821 -50.273 0.50 23.60 100 LYS D CA 1
ATOM 4543 C CA B LYS D 1 100 ? 42.238 -4.829 -50.244 0.50 23.71 100 LYS D CA 1
ATOM 4544 C C . LYS D 1 100 ? 42.296 -6.334 -50.529 1.00 22.52 100 LYS D C 1
ATOM 4545 O O . LYS D 1 100 ? 43.374 -6.934 -50.570 1.00 21.94 100 LYS D O 1
ATOM 4556 N N . PRO D 1 101 ? 41.127 -6.949 -50.771 1.00 26.44 101 PRO D N 1
ATOM 4557 C CA . PRO D 1 101 ? 41.145 -8.367 -51.150 1.00 27.55 101 PRO D CA 1
ATOM 4558 C C . PRO D 1 101 ? 42.042 -8.595 -52.351 1.00 24.64 101 PRO D C 1
ATOM 4559 O O . PRO D 1 101 ? 41.989 -7.832 -53.334 1.00 26.97 101 PRO D O 1
ATOM 4563 N N . ALA D 1 102 ? 42.881 -9.627 -52.302 1.00 24.31 102 ALA D N 1
ATOM 4564 C CA . ALA D 1 102 ? 43.841 -9.820 -53.358 1.00 24.83 102 ALA D CA 1
ATOM 4565 C C . ALA D 1 102 ? 43.086 -10.305 -54.606 1.00 31.21 102 ALA D C 1
ATOM 4566 O O . ALA D 1 102 ? 43.470 -9.971 -55.723 1.00 34.34 102 ALA D O 1
ATOM 4568 N N . THR D 1 103 ? 41.986 -11.032 -54.380 1.00 33.11 103 THR D N 1
ATOM 4569 C CA . THR D 1 103 ? 41.081 -11.497 -55.441 1.00 38.02 103 THR D CA 1
ATOM 4570 C C . THR D 1 103 ? 39.602 -11.203 -55.072 1.00 40.53 103 THR D C 1
ATOM 4571 O O . THR D 1 103 ? 39.257 -11.120 -53.899 1.00 40.63 103 THR D O 1
ATOM 4575 N N . THR D 1 104 ? 38.721 -10.993 -56.054 1.00 45.38 104 THR D N 1
ATOM 4576 C CA . THR D 1 104 ? 37.308 -10.709 -55.715 1.00 47.25 104 THR D CA 1
ATOM 4577 C C . THR D 1 104 ? 36.597 -11.983 -55.236 1.00 48.25 104 THR D C 1
ATOM 4578 O O . THR D 1 104 ? 37.089 -13.100 -55.444 1.00 46.19 104 THR D O 1
ATOM 4582 N N . HIS D 1 105 ? 35.456 -11.778 -54.570 1.00 50.18 105 HIS D N 1
ATOM 4583 C CA . HIS D 1 105 ? 34.572 -12.855 -54.068 1.00 52.15 105 HIS D CA 1
ATOM 4584 C C . HIS D 1 105 ? 35.169 -13.643 -52.884 1.00 47.92 105 HIS D C 1
ATOM 4585 O O . HIS D 1 105 ? 34.809 -14.801 -52.653 1.00 49.32 105 HIS D O 1
ATOM 4592 N N . GLN D 1 106 ? 36.082 -13.019 -52.137 1.00 43.23 106 GLN D N 1
ATOM 4593 C CA A GLN D 1 106 ? 36.658 -13.652 -50.954 0.40 40.89 106 GLN D CA 1
ATOM 4594 C CA B GLN D 1 106 ? 36.656 -13.647 -50.943 0.60 40.35 106 GLN D CA 1
ATOM 4595 C C . GLN D 1 106 ? 37.163 -12.563 -49.995 1.00 39.50 106 GLN D C 1
ATOM 4596 O O . GLN D 1 106 ? 37.349 -11.407 -50.395 1.00 39.94 106 GLN D O 1
ATOM 4607 N N . TYR D 1 107 ? 37.362 -12.934 -48.734 1.00 38.78 107 TYR D N 1
ATOM 4608 C CA . TYR D 1 107 ? 37.719 -11.970 -47.703 1.00 37.22 107 TYR D CA 1
ATOM 4609 C C . TYR D 1 107 ? 38.767 -12.499 -46.727 1.00 35.08 107 TYR D C 1
ATOM 4610 O O . TYR D 1 107 ? 38.736 -12.189 -45.511 1.00 35.46 107 TYR D O 1
ATOM 4619 N N . GLU D 1 108 ? 39.738 -13.248 -47.282 1.00 33.15 108 GLU D N 1
ATOM 4620 C CA . GLU D 1 108 ? 40.824 -13.844 -46.491 1.00 30.41 108 GLU D CA 1
ATOM 4621 C C . GLU D 1 108 ? 42.275 -13.569 -46.868 1.00 26.49 108 GLU D C 1
ATOM 4622 O O . GLU D 1 108 ? 43.113 -13.600 -45.981 1.00 24.19 108 GLU D O 1
ATOM 4628 N N . VAL D 1 109 ? 42.569 -13.315 -48.127 1.00 23.11 109 VAL D N 1
ATOM 4629 C CA . VAL D 1 109 ? 43.906 -12.934 -48.538 1.00 20.67 109 VAL D CA 1
ATOM 4630 C C . VAL D 1 109 ? 43.876 -11.487 -49.071 1.00 20.87 109 VAL D C 1
ATOM 4631 O O . VAL D 1 109 ? 43.018 -11.151 -49.872 1.00 21.06 109 VAL D O 1
ATOM 4635 N N . PHE D 1 110 ? 44.816 -10.670 -48.616 1.00 19.08 110 PHE D N 1
ATOM 4636 C CA . PHE D 1 110 ? 44.818 -9.224 -48.880 1.00 18.75 110 PHE D CA 1
ATOM 4637 C C . PHE D 1 110 ? 46.134 -8.712 -49.358 1.00 16.68 110 PHE D C 1
ATOM 4638 O O . PHE D 1 110 ? 47.199 -9.242 -49.023 1.00 19.34 110 PHE D O 1
ATOM 4646 N N . THR D 1 111 ? 46.061 -7.618 -50.107 1.00 18.39 111 THR D N 1
ATOM 4647 C CA . THR D 1 111 ? 47.221 -6.775 -50.393 1.00 17.79 111 THR D CA 1
ATOM 4648 C C . THR D 1 111 ? 47.207 -5.577 -49.455 1.00 17.10 111 THR D C 1
ATOM 4649 O O . THR D 1 111 ? 46.153 -5.160 -48.979 1.00 17.39 111 THR D O 1
ATOM 4653 N N . ILE D 1 112 ? 48.404 -5.080 -49.193 1.00 16.82 112 ILE D N 1
ATOM 4654 C CA . ILE D 1 112 ? 48.589 -3.961 -48.238 1.00 15.58 112 ILE D CA 1
ATOM 4655 C C . ILE D 1 112 ? 49.330 -2.911 -49.067 1.00 15.28 112 ILE D C 1
ATOM 4656 O O . ILE D 1 112 ? 50.516 -3.064 -49.396 1.00 17.39 112 ILE D O 1
ATOM 4661 N N . ASN D 1 113 ? 48.588 -1.846 -49.412 1.00 16.11 113 ASN D N 1
ATOM 4662 C CA . ASN D 1 113 ? 48.973 -0.903 -50.454 1.00 17.10 113 ASN D CA 1
ATOM 4663 C C . ASN D 1 113 ? 49.257 0.475 -49.882 1.00 16.61 113 ASN D C 1
ATOM 4664 O O . ASN D 1 113 ? 48.392 1.024 -49.192 1.00 17.77 113 ASN D O 1
ATOM 4669 N N . ASN D 1 114 ? 50.433 1.018 -50.169 1.00 16.73 114 ASN D N 1
ATOM 4670 C CA . ASN D 1 114 ? 50.781 2.327 -49.617 1.00 14.69 114 ASN D CA 1
ATOM 4671 C C . ASN D 1 114 ? 49.907 3.406 -50.251 1.00 15.39 114 ASN D C 1
ATOM 4672 O O . ASN D 1 114 ? 49.584 3.339 -51.441 1.00 18.28 114 ASN D O 1
ATOM 4677 N N . LYS D 1 115 ? 49.544 4.416 -49.455 1.00 17.59 115 LYS D N 1
ATOM 4678 C CA A LYS D 1 115 ? 48.778 5.553 -49.970 0.40 19.69 115 LYS D CA 1
ATOM 4679 C CA B LYS D 1 115 ? 48.772 5.539 -49.980 0.60 19.37 115 LYS D CA 1
ATOM 4680 C C . LYS D 1 115 ? 49.553 6.332 -51.029 1.00 19.94 115 LYS D C 1
ATOM 4681 O O . LYS D 1 115 ? 48.948 6.912 -51.928 1.00 23.86 115 LYS D O 1
ATOM 4692 N N . VAL D 1 116 ? 50.880 6.351 -50.919 1.00 19.04 116 VAL D N 1
ATOM 4693 C CA . VAL D 1 116 ? 51.746 6.894 -51.974 1.00 19.63 116 VAL D CA 1
ATOM 4694 C C . VAL D 1 116 ? 51.858 5.792 -53.053 1.00 21.88 116 VAL D C 1
ATOM 4695 O O . VAL D 1 116 ? 52.567 4.805 -52.853 1.00 22.22 116 VAL D O 1
ATOM 4699 N N . SER D 1 117 ? 51.101 5.938 -54.149 1.00 25.35 117 SER D N 1
ATOM 4700 C CA . SER D 1 117 ? 50.970 4.873 -55.174 1.00 28.59 117 SER D CA 1
ATOM 4701 C C . SER D 1 117 ? 52.300 4.335 -55.622 1.00 26.50 117 SER D C 1
ATOM 4702 O O . SER D 1 117 ? 52.443 3.130 -55.793 1.00 27.74 117 SER D O 1
ATOM 4705 N N . GLU D 1 118 ? 53.275 5.224 -55.803 1.00 26.82 118 GLU D N 1
ATOM 4706 C CA A GLU D 1 118 ? 54.578 4.849 -56.363 0.40 27.64 118 GLU D CA 1
ATOM 4707 C CA B GLU D 1 118 ? 54.563 4.851 -56.368 0.60 27.84 118 GLU D CA 1
ATOM 4708 C C . GLU D 1 118 ? 55.368 3.968 -55.398 1.00 26.61 118 GLU D C 1
ATOM 4709 O O . GLU D 1 118 ? 56.311 3.273 -55.803 1.00 25.44 118 GLU D O 1
ATOM 4720 N N . LEU D 1 119 ? 54.997 3.993 -54.114 1.00 22.35 119 LEU D N 1
ATOM 4721 C CA . LEU D 1 119 ? 55.687 3.149 -53.123 1.00 21.64 119 LEU D CA 1
ATOM 4722 C C . LEU D 1 119 ? 55.158 1.708 -53.134 1.00 23.08 119 LEU D C 1
ATOM 4723 O O . LEU D 1 119 ? 55.844 0.783 -52.679 1.00 25.12 119 LEU D O 1
ATOM 4728 N N . GLY D 1 120 ? 53.964 1.490 -53.663 1.00 22.53 120 GLY D N 1
ATOM 4729 C CA . GLY D 1 120 ? 53.548 0.116 -54.017 1.00 21.37 120 GLY D CA 1
ATOM 4730 C C . GLY D 1 120 ? 52.979 -0.716 -52.859 1.00 21.05 120 GLY D C 1
ATOM 4731 O O . GLY D 1 120 ? 52.270 -0.204 -52.008 1.00 21.12 120 GLY D O 1
ATOM 4732 N N . GLN D 1 121 ? 53.324 -2.002 -52.825 1.00 19.79 121 GLN D N 1
ATOM 4733 C CA . GLN D 1 121 ? 52.713 -2.982 -51.960 1.00 17.80 121 GLN D CA 1
ATOM 4734 C C . GLN D 1 121 ? 53.728 -3.554 -51.001 1.00 16.96 121 GLN D C 1
ATOM 4735 O O . GLN D 1 121 ? 54.914 -3.666 -51.322 1.00 18.93 121 GLN D O 1
ATOM 4741 N N . LEU D 1 122 ? 53.251 -3.958 -49.844 1.00 16.98 122 LEU D N 1
ATOM 4742 C CA . LEU D 1 122 ? 54.075 -4.651 -48.861 1.00 16.41 122 LEU D CA 1
ATOM 4743 C C . LEU D 1 122 ? 54.433 -6.028 -49.431 1.00 17.91 122 LEU D C 1
ATOM 4744 O O . LEU D 1 122 ? 53.555 -6.768 -49.831 1.00 17.26 122 LEU D O 1
ATOM 4749 N N . THR D 1 123 ? 55.732 -6.323 -49.482 1.00 16.78 123 THR D N 1
ATOM 4750 C CA . THR D 1 123 ? 56.268 -7.418 -50.291 1.00 17.65 123 THR D CA 1
ATOM 4751 C C . THR D 1 123 ? 57.367 -8.169 -49.540 1.00 19.23 123 THR D C 1
ATOM 4752 O O . THR D 1 123 ? 58.292 -7.559 -49.020 1.00 20.24 123 THR D O 1
ATOM 4756 N N . VAL D 1 124 ? 57.317 -9.500 -49.542 1.00 19.39 124 VAL D N 1
ATOM 4757 C CA . VAL D 1 124 ? 58.437 -10.278 -49.001 1.00 16.83 124 VAL D CA 1
ATOM 4758 C C . VAL D 1 124 ? 59.550 -10.358 -50.044 1.00 21.13 124 VAL D C 1
ATOM 4759 O O . VAL D 1 124 ? 59.333 -10.874 -51.133 1.00 21.01 124 VAL D O 1
ATOM 4763 N N . LYS D 1 125 ? 60.726 -9.850 -49.709 1.00 20.43 125 LYS D N 1
ATOM 4764 C CA . LYS D 1 125 ? 61.832 -9.792 -50.677 1.00 21.91 125 LYS D CA 1
ATOM 4765 C C . LYS D 1 125 ? 62.140 -11.158 -51.286 1.00 22.21 125 LYS D C 1
ATOM 4766 O O . LYS D 1 125 ? 62.260 -12.158 -50.567 1.00 22.76 125 LYS D O 1
ATOM 4772 N N . ASP D 1 126 ? 62.237 -11.177 -52.611 1.00 23.17 126 ASP D N 1
ATOM 4773 C CA . ASP D 1 126 ? 62.685 -12.362 -53.372 1.00 25.37 126 ASP D CA 1
ATOM 4774 C C . ASP D 1 126 ? 61.847 -13.613 -53.124 1.00 23.84 126 ASP D C 1
ATOM 4775 O O . ASP D 1 126 ? 62.334 -14.739 -53.310 1.00 26.00 126 ASP D O 1
ATOM 4780 N N . TYR D 1 127 ? 60.582 -13.431 -52.740 1.00 23.64 127 TYR D N 1
ATOM 4781 C CA . TYR D 1 127 ? 59.640 -14.522 -52.498 1.00 21.44 127 TYR D CA 1
ATOM 4782 C C . TYR D 1 127 ? 60.124 -15.487 -51.416 1.00 21.80 127 TYR D C 1
ATOM 4783 O O . TYR D 1 127 ? 59.778 -16.682 -51.405 1.00 23.64 127 TYR D O 1
ATOM 4792 N N . SER D 1 128 ? 60.926 -14.970 -50.485 1.00 22.07 128 SER D N 1
ATOM 4793 C CA . SER D 1 128 ? 61.541 -15.802 -49.488 1.00 23.76 128 SER D CA 1
ATOM 4794 C C . SER D 1 128 ? 60.499 -16.466 -48.625 1.00 24.94 128 SER D C 1
ATOM 4795 O O . SER D 1 128 ? 59.523 -15.839 -48.204 1.00 24.45 128 SER D O 1
ATOM 4798 N N . THR D 1 129 ? 60.743 -17.736 -48.306 1.00 22.38 129 THR D N 1
ATOM 4799 C CA . THR D 1 129 ? 59.937 -18.433 -47.334 1.00 24.06 129 THR D CA 1
ATOM 4800 C C . THR D 1 129 ? 60.728 -18.684 -46.035 1.00 24.84 129 THR D C 1
ATOM 4801 O O . THR D 1 129 ? 60.275 -19.441 -45.175 1.00 28.45 129 THR D O 1
ATOM 4805 N N . HIS D 1 130 ? 61.895 -18.060 -45.895 1.00 27.01 130 HIS D N 1
ATOM 4806 C CA . HIS D 1 130 ? 62.751 -18.277 -44.730 1.00 29.01 130 HIS D CA 1
ATOM 4807 C C . HIS D 1 130 ? 62.528 -17.148 -43.747 1.00 26.81 130 HIS D C 1
ATOM 4808 O O . HIS D 1 130 ? 62.319 -15.992 -44.152 1.00 24.96 130 HIS D O 1
ATOM 4815 N N . SER D 1 131 ? 62.565 -17.471 -42.461 1.00 25.34 131 SER D N 1
ATOM 4816 C CA . SER D 1 131 ? 62.614 -16.430 -41.440 1.00 23.70 131 SER D CA 1
ATOM 4817 C C . SER D 1 131 ? 63.755 -15.429 -41.676 1.00 25.58 131 SER D C 1
ATOM 4818 O O . SER D 1 131 ? 64.846 -15.773 -42.152 1.00 24.97 131 SER D O 1
ATOM 4821 N N . GLY D 1 132 ? 63.486 -14.173 -41.327 1.00 22.57 132 GLY D N 1
ATOM 4822 C CA . GLY D 1 132 ? 64.469 -13.103 -41.439 1.00 22.14 132 GLY D CA 1
ATOM 4823 C C . GLY D 1 132 ? 64.517 -12.364 -42.766 1.00 22.61 132 GLY D C 1
ATOM 4824 O O . GLY D 1 132 ? 65.463 -11.597 -42.987 1.00 25.12 132 GLY D O 1
ATOM 4825 N N . ALA D 1 133 ? 63.521 -12.562 -43.628 1.00 20.65 133 ALA D N 1
ATOM 4826 C CA . ALA D 1 133 ? 63.511 -11.931 -44.958 1.00 20.98 133 ALA D CA 1
ATOM 4827 C C . ALA D 1 133 ? 63.079 -10.481 -44.831 1.00 21.88 133 ALA D C 1
ATOM 4828 O O . ALA D 1 133 ? 62.181 -10.171 -44.079 1.00 21.45 133 ALA D O 1
ATOM 4830 N N . ASP D 1 134 ? 63.704 -9.603 -45.605 1.00 20.97 134 ASP D N 1
ATOM 4831 C CA . ASP D 1 134 ? 63.296 -8.203 -45.604 1.00 19.91 134 ASP D CA 1
ATOM 4832 C C . ASP D 1 134 ? 61.884 -8.049 -46.163 1.00 18.01 134 ASP D C 1
ATOM 4833 O O . ASP D 1 134 ? 61.509 -8.719 -47.134 1.00 20.32 134 ASP D O 1
ATOM 4838 N N . VAL D 1 135 ? 61.097 -7.149 -45.570 1.00 17.59 135 VAL D N 1
ATOM 4839 C CA . VAL D 1 135 ? 59.801 -6.837 -46.090 1.00 15.55 135 VAL D CA 1
ATOM 4840 C C . VAL D 1 135 ? 59.905 -5.427 -46.691 1.00 18.38 135 VAL D C 1
ATOM 4841 O O . VAL D 1 135 ? 60.317 -4.462 -46.012 1.00 18.65 135 VAL D O 1
ATOM 4845 N N . LEU D 1 136 ? 59.582 -5.338 -47.969 1.00 17.34 136 LEU D N 1
ATOM 4846 C CA . LEU D 1 136 ? 59.773 -4.136 -48.798 1.00 18.42 136 LEU D CA 1
ATOM 4847 C C . LEU D 1 136 ? 58.463 -3.453 -49.120 1.00 18.00 136 LEU D C 1
ATOM 4848 O O . LEU D 1 136 ? 57.368 -4.050 -49.045 1.00 18.91 136 LEU D O 1
ATOM 4853 N N . SER D 1 137 ? 58.573 -2.194 -49.501 1.00 17.82 137 SER D N 1
ATOM 4854 C CA . SER D 1 137 ? 57.547 -1.554 -50.287 1.00 17.39 137 SER D CA 1
ATOM 4855 C C . SER D 1 137 ? 58.083 -1.675 -51.720 1.00 21.79 137 SER D C 1
ATOM 4856 O O . SER D 1 137 ? 59.122 -1.100 -52.071 1.00 22.88 137 SER D O 1
ATOM 4859 N N . ALA D 1 138 ? 57.377 -2.450 -52.527 1.00 19.95 138 ALA D N 1
ATOM 4860 C CA . ALA D 1 138 ? 57.831 -2.778 -53.880 1.00 22.42 138 ALA D CA 1
ATOM 4861 C C . ALA D 1 138 ? 56.717 -2.594 -54.914 1.00 21.60 138 ALA D C 1
ATOM 4862 O O . ALA D 1 138 ? 55.553 -2.618 -54.590 1.00 21.59 138 ALA D O 1
ATOM 4864 N N . SER D 1 139 ? 57.117 -2.523 -56.181 1.00 23.20 139 SER D N 1
ATOM 4865 C CA A SER D 1 139 ? 56.205 -2.398 -57.317 0.40 23.81 139 SER D CA 1
ATOM 4866 C CA B SER D 1 139 ? 56.182 -2.361 -57.286 0.60 23.69 139 SER D CA 1
ATOM 4867 C C . SER D 1 139 ? 54.996 -3.317 -57.165 1.00 22.33 139 SER D C 1
ATOM 4868 O O . SER D 1 139 ? 55.174 -4.524 -57.024 1.00 23.09 139 SER D O 1
ATOM 4873 N N . ALA D 1 140 ? 53.799 -2.764 -57.246 1.00 22.26 140 ALA D N 1
ATOM 4874 C CA . ALA D 1 140 ? 52.573 -3.514 -56.966 1.00 21.76 140 ALA D CA 1
ATOM 4875 C C . ALA D 1 140 ? 52.145 -4.401 -58.129 1.00 22.00 140 ALA D C 1
ATOM 4876 O O . ALA D 1 140 ? 51.852 -3.916 -59.225 1.00 24.95 140 ALA D O 1
ATOM 4878 N N . LYS D 1 141 ? 52.124 -5.698 -57.879 1.00 21.39 141 LYS D N 1
ATOM 4879 C CA . LYS D 1 141 ? 51.712 -6.695 -58.881 1.00 22.06 141 LYS D CA 1
ATOM 4880 C C . LYS D 1 141 ? 50.664 -7.668 -58.373 1.00 21.89 141 LYS D C 1
ATOM 4881 O O . LYS D 1 141 ? 50.168 -8.495 -59.137 1.00 19.73 141 LYS D O 1
ATOM 4887 N N . THR D 1 142 ? 50.329 -7.582 -57.085 1.00 21.70 142 THR D N 1
ATOM 4888 C CA . THR D 1 142 ? 49.509 -8.598 -56.457 1.00 21.37 142 THR D CA 1
ATOM 4889 C C . THR D 1 142 ? 50.083 -10.004 -56.740 1.00 20.49 142 THR D C 1
ATOM 4890 O O . THR D 1 142 ? 49.356 -10.960 -56.993 1.00 20.61 142 THR D O 1
ATOM 4894 N N . ALA D 1 143 ? 51.405 -10.126 -56.609 1.00 19.53 143 ALA D N 1
ATOM 4895 C CA . ALA D 1 143 ? 52.074 -11.416 -56.636 1.00 20.99 143 ALA D CA 1
ATOM 4896 C C . ALA D 1 143 ? 51.881 -12.131 -55.291 1.00 21.75 143 ALA D C 1
ATOM 4897 O O . ALA D 1 143 ? 51.462 -11.516 -54.296 1.00 20.22 143 ALA D O 1
ATOM 4899 N N . ASP D 1 144 ? 52.219 -13.407 -55.229 1.00 21.23 144 ASP D N 1
ATOM 4900 C CA . ASP D 1 144 ? 51.955 -14.186 -54.012 1.00 20.45 144 ASP D CA 1
ATOM 4901 C C . ASP D 1 144 ? 52.790 -13.730 -52.810 1.00 19.08 144 ASP D C 1
ATOM 4902 O O . ASP D 1 144 ? 52.369 -13.917 -51.676 1.00 20.31 144 ASP D O 1
ATOM 4907 N N . ASN D 1 145 ? 53.930 -13.102 -53.063 1.00 19.09 145 ASN D N 1
ATOM 4908 C CA . ASN D 1 145 ? 54.730 -12.488 -52.000 1.00 18.78 145 ASN D CA 1
ATOM 4909 C C . ASN D 1 145 ? 54.228 -11.090 -51.584 1.00 18.47 145 ASN D C 1
ATOM 4910 O O . ASN D 1 145 ? 54.887 -10.404 -50.797 1.00 19.46 145 ASN D O 1
ATOM 4915 N N . GLN D 1 146 ? 53.078 -10.695 -52.127 1.00 18.63 146 GLN D N 1
ATOM 4916 C CA . GLN D 1 146 ? 52.404 -9.445 -51.799 1.00 17.66 146 GLN D CA 1
ATOM 4917 C C . GLN D 1 146 ? 51.020 -9.694 -51.225 1.00 18.08 146 GLN D C 1
ATOM 4918 O O . GLN D 1 146 ? 50.201 -8.775 -51.139 1.00 18.11 146 GLN D O 1
ATOM 4924 N N . LYS D 1 147 ? 50.790 -10.945 -50.812 1.00 18.02 147 LYS D N 1
ATOM 4925 C CA A LYS D 1 147 ? 49.521 -11.367 -50.242 0.60 18.17 147 LYS D CA 1
ATOM 4926 C CA B LYS D 1 147 ? 49.521 -11.370 -50.241 0.40 18.46 147 LYS D CA 1
ATOM 4927 C C . LYS D 1 147 ? 49.702 -11.728 -48.770 1.00 17.91 147 LYS D C 1
ATOM 4928 O O . LYS D 1 147 ? 50.752 -12.274 -48.360 1.00 16.57 147 LYS D O 1
ATOM 4939 N N . TRP D 1 148 ? 48.690 -11.377 -47.962 1.00 18.23 148 TRP D N 1
ATOM 4940 C CA . TRP D 1 148 ? 48.807 -11.465 -46.526 1.00 17.21 148 TRP D CA 1
ATOM 4941 C C . TRP D 1 148 ? 47.498 -11.889 -45.899 1.00 15.93 148 TRP D C 1
ATOM 4942 O O . TRP D 1 148 ? 46.405 -11.547 -46.373 1.00 18.02 148 TRP D O 1
ATOM 4953 N N . TYR D 1 149 ? 47.646 -12.605 -44.788 1.00 16.67 149 TYR D N 1
ATOM 4954 C CA . TYR D 1 149 ? 46.547 -12.966 -43.933 1.00 16.44 149 TYR D CA 1
ATOM 4955 C C . TYR D 1 149 ? 46.589 -12.115 -42.662 1.00 16.91 149 TYR D C 1
ATOM 4956 O O . TYR D 1 149 ? 47.670 -11.793 -42.164 1.00 17.62 149 TYR D O 1
ATOM 4965 N N . PHE D 1 150 ? 45.402 -11.931 -42.082 1.00 16.19 150 PHE D N 1
ATOM 4966 C CA . PHE D 1 150 ? 45.256 -11.271 -40.789 1.00 17.76 150 PHE D CA 1
ATOM 4967 C C . PHE D 1 150 ? 44.724 -12.229 -39.739 1.00 16.53 150 PHE D C 1
ATOM 4968 O O . PHE D 1 150 ? 43.549 -12.578 -39.750 1.00 19.56 150 PHE D O 1
ATOM 4976 N N . ASP D 1 151 ? 45.623 -12.732 -38.899 1.00 16.71 151 ASP D N 1
ATOM 4977 C CA . ASP D 1 151 ? 45.256 -13.686 -37.828 1.00 17.56 151 ASP D CA 1
ATOM 4978 C C . ASP D 1 151 ? 45.105 -12.936 -36.511 1.00 18.42 151 ASP D C 1
ATOM 4979 O O . ASP D 1 151 ? 45.931 -12.069 -36.216 1.00 19.47 151 ASP D O 1
ATOM 4984 N N A ALA D 1 152 ? 44.049 -13.241 -35.748 0.60 18.51 152 ALA D N 1
ATOM 4985 N N B ALA D 1 152 ? 44.110 -13.258 -35.702 0.40 18.78 152 ALA D N 1
ATOM 4986 C CA A ALA D 1 152 ? 43.753 -12.494 -34.492 0.60 21.19 152 ALA D CA 1
ATOM 4987 C CA B ALA D 1 152 ? 44.017 -12.603 -34.387 0.40 20.90 152 ALA D CA 1
ATOM 4988 C C A ALA D 1 152 ? 42.828 -13.214 -33.507 0.60 25.25 152 ALA D C 1
ATOM 4989 C C B ALA D 1 152 ? 45.186 -12.999 -33.469 0.40 24.60 152 ALA D C 1
ATOM 4990 O O A ALA D 1 152 ? 41.807 -13.769 -33.910 0.60 26.38 152 ALA D O 1
ATOM 4991 O O B ALA D 1 152 ? 45.876 -13.995 -33.704 0.40 25.39 152 ALA D O 1
ATOM 4994 N N A LYS D 1 153 ? 43.180 -13.149 -32.217 0.60 28.06 153 LYS D N 1
ATOM 4995 N N B LYS D 1 153 ? 45.411 -12.207 -32.425 0.40 31.17 153 LYS D N 1
ATOM 4996 C CA A LYS D 1 153 ? 42.412 -13.716 -31.101 0.60 34.69 153 LYS D CA 1
ATOM 4997 C CA B LYS D 1 153 ? 46.415 -12.540 -31.426 0.40 34.90 153 LYS D CA 1
ATOM 4998 C C A LYS D 1 153 ? 41.553 -12.667 -30.385 0.60 38.03 153 LYS D C 1
ATOM 4999 C C B LYS D 1 153 ? 46.584 -14.053 -31.410 0.40 36.45 153 LYS D C 1
ATOM 5000 O O A LYS D 1 153 ? 41.173 -12.868 -29.221 0.60 41.66 153 LYS D O 1
ATOM 5001 O O B LYS D 1 153 ? 47.514 -14.611 -31.996 0.40 36.49 153 LYS D O 1
#

Secondary structure (DSSP, 8-state):
---SSEEEEEEETT-TTEEEEE--SS--S-EEEEEEE--SS--GGG-EEEEEEE--GGG-EEEEEETTT-PBPB--STTEE-EE----TT-GGG-EEEEES-----EEEEESSGGG-EEEEGGG--STT-BEEEE-----GGG-EEEEE-/---SSEEEEEEETT-TTEEEEETT--SSS-EEEEEEE--SS--GGG-EEEEEEE--GGG-EEEEEETTT-PBPB--STTEE-EE----TT-GGG-EEEEESSSS-SS-EEEEESSGGG-EEEEGGG--STTPBEEEE-----GGG-EEEE--/---SSEEEEEEETT-TTEEEEETT--SSS-EEEEEEE--SS--GGG-EEEEEEE--GGG-EEEEEETTT-PBPB--STTEE-EE----TT-GGG-EEEEE----EEEEESSGGG-EEEEGGG--STTPBEEEE-----GGG-EEEEE-/---SSEEEEEEETT-TTEEEEETT--SSTTEEEEEEE--SS--GGG-EEEEEEE--GGG-EEEEEETTT-PBPB--STTEE-EE----TT-GGG-EEEEESSTT-SS-EEEEESSGGG-EEEEGGG--STT-BEEEE-----GGG-EEEE--

Sequence (602 aa):
GFKGVGTTYEIVPYQAPSLNLLNAWEGKLEPGAVVRTYTRGDKPSDDNNAKWQVALVAGSSGGDDSSAAEYLIINVHSGYFLLTATKENHIVSTPQISPTDPSARWTIKKPATTYEEVFTINNKVSSEELGQLTVKDYSTHSGADVLSSASSAKTADNQKWYFDDAKGFKGVGTYEIVPYQAPSSLNLNAWEEGKLEEPGAVVRTYTTRGDKKPSDNAKWQVALVAGSSGGDDSSAAEYLIINVHSGYFLTATKENNHIVSTPQISSPTDPPSARWTIKKPATTHQYEVFTINNKKVSSSEELGQLTVKDYSTHSGADVLSASSAKTADNQKWYFDAAKKGFKGVGTTYEIVPYQAPSLNLNAWEEGKKLEPGAVVRTYTRGDKKPSDNAKWQVALVAGSSGGDDSSAAEYLIINVHSGYFLTATKENHIVSTPQISPTDPSARWTIKKPATEVFTINNKVSEELGQLTVKDYSTHSGADVLSSASSAKTADNQKWYFDDAKGFKGVGTYEIVPYQAPSLNLNAWEGKKLEPGAVVRTYTRGDKPSDNAKKWQVALVAGSSGGDDSSAAEYLIINVHSGYFLTATKENHIVSTPQISSPTDPSARWTIKKPATTHQQYEVFTINNKKVSEELGQLTVKDYSTHSGADVLSASSAKTADNQKKWYFDAAKK

Solvent-accessible surface area: 25707 Å² total; per-residue (Å²): 44,5,152,19,34,18,23,6,1,0,0,3,76,64,6,67,78,8,2,0,20,0,179,9,43,172,73,79,63,39,15,50,0,111,0,120,84,63,35,138,190,17,70,57,21,6,43,0,1,0,0,20,2,21,35,78,69,153,71,7,31,18,0,0,0,0,3,75,1,7,11,4,0,2,1,85,91,14,31,44,47,0,15,0,32,52,32,26,0,47,50,54,15,0,16,0,21,14,98,61,31,105,189,151,113,23,0,23,0,24,9,88,48,104,116,18,10,9,0,9,3,60,118,118,29,60,135,52,39,15,40,0,18,0,2,41,69,87,134,14,56,9,2,41,0,58,0,38,73,109,72,17,140,14,14,3,44,3,14,0,2,3,79,64,6,78,85,12,0,0,7,4,80,131,20,131,95,122,42,38,24,44,0,56,1,103,76,81,50,165,164,31,61,66,21,3,49,0,0,0,0,20,1,27,36,79,70,156,69,7,30,18,0,0,0,1,4,63,6,6,12,3,0,1,1,83,129,93,88,75,26,0,13,2,31,44,33,30,0,55,50,70,16,0,28,0,14,18,95,61,18,75,116,188,50,122,117,22,1,6,0,20,9,79,42,92,124,19,5,8,0,8,4,91,118,118,36,62,136,53,30,12,37,0,24,0,12,61,64,160,52,21,57,10,5,30,0,66,6,46,58,262,56,38,167,16,33,18,22,2,4,0,1,3,75,66,6,69,79,9,0,0,7,5,72,129,19,134,86,130,46,39,22,44,0,57,0,98,80,56,59,144,171,16,62,64,21,2,42,0,0,0,0,21,2,29,39,78,69,134,72,4,34,17,0,0,0,1,5,60,6,6,11,3,0,2,2,84,94,14,31,41,40,0,14,2,29,50,32,28,0,48,51,54,16,0,15,0,29,14,70,93,31,154,160,18,16,24,0,32,8,86,50,106,106,21,9,8,0,10,3,59,116,122,30,63,138,52,31,12,37,0,18,0,10,39,67,120,134,15,57,10,4,41,0,65,0,38,49,129,67,16,168,12,18,10,41,3,14,0,2,3,83,64,7,78,80,8,0,0,8,4,81,123,22,122,87,117,67,39,23,44,0,55,0,103,71,79,48,146,149,40,58,72,19,2,64,0,0,0,0,22,1,29,35,79,70,133,72,6,24,18,0,0,0,1,6,64,6,6,11,4,0,2,1,69,123,93,89,71,29,0,14,2,30,50,31,30,0,53,48,66,17,0,27,0,22,14,77,56,17,80,118,188,91,122,104,22,1,6,0,30,9,94,42,104,119,14,6,7,0,8,4,90,117,117,30,91,137,32,28,13,36,0,27,0,12,64,61,159,52,23,54,10,4,34,0,65,6,50,52,242